Protein AF-A0A7S3DYT9-F1 (afdb_monomer_lite)

Sequence (437 aa):
FRLNSRRDGDETEKSAEYLKARQAAGFNTLKSLNELTSRLQSIERERESHRNREGVTFRIGQVVQHRDERWRGVVGDWSRPFGKDGSSSSKQSTPTKTSLTTKDYSTAFSQAETVDENIYCNVILDVGDSHSMGSPSGWVRAAQADLEPVENNHLIRIRSGHLHEKFIRFDDQSKLFVPTELHSYNYPDDQPNAKAIPDLTDEVQQLCTDIVNDVQAFAGRLERYILDETSCASERRLELLSNLQQRLQDLQKGDVLTKEQQLASDGQAGSISSLTYASQHLRELLGIQLEIVEVNSKRKIALEAKKGSGIKYNVGDVVNHTHFGFRGLVVGWDPKPLFDVRNWDGLQHIDNPMEKPFYHIIPDQNDCVEAFGGPRGVRYVCEDNLEACDEERRSISIEAESGWKRHEGTFVPPSSLTYQYGSDPGDDGVTERCLYR

Structure (mmCIF, N/CA/C/O backbone):
data_AF-A0A7S3DYT9-F1
#
_entry.id   AF-A0A7S3DYT9-F1
#
loop_
_atom_site.group_PDB
_atom_site.id
_atom_site.type_symbol
_atom_site.label_atom_id
_atom_site.label_alt_id
_atom_site.label_comp_id
_atom_site.label_asym_id
_atom_site.label_entity_id
_atom_site.label_seq_id
_atom_site.pdbx_PDB_ins_code
_atom_site.Cartn_x
_atom_site.Cartn_y
_atom_site.Cartn_z
_atom_site.occupancy
_atom_site.B_iso_or_equiv
_atom_site.auth_seq_id
_atom_site.auth_comp_id
_atom_site.auth_asym_id
_atom_site.auth_atom_id
_atom_site.pdbx_PDB_model_num
ATOM 1 N N . PHE A 1 1 ? -30.889 63.982 -14.646 1.00 39.50 1 PHE A N 1
ATOM 2 C CA . PHE A 1 1 ? -29.857 63.045 -14.166 1.00 39.50 1 PHE A CA 1
ATOM 3 C C . PHE A 1 1 ? -30.460 61.650 -14.116 1.00 39.50 1 PHE A C 1
ATOM 5 O O . PHE A 1 1 ? -31.230 61.355 -13.214 1.00 39.50 1 PHE A O 1
ATOM 12 N N . ARG A 1 2 ? -30.248 60.861 -15.179 1.00 35.78 2 ARG A N 1
ATOM 13 C CA . ARG A 1 2 ? -30.795 59.505 -15.342 1.00 35.78 2 ARG A CA 1
ATOM 14 C C . ARG A 1 2 ? -29.785 58.479 -14.828 1.00 35.78 2 ARG A C 1
ATOM 16 O O . ARG A 1 2 ? -28.604 58.573 -15.142 1.00 35.78 2 ARG A O 1
ATOM 23 N N . LEU A 1 3 ? -30.311 57.533 -14.059 1.00 42.28 3 LEU A N 1
ATOM 24 C CA . LEU A 1 3 ? -29.671 56.335 -13.529 1.00 42.28 3 LEU A CA 1
ATOM 25 C C . LEU A 1 3 ? -29.087 55.457 -14.645 1.00 42.28 3 LEU A C 1
ATOM 27 O O . LEU A 1 3 ? -29.816 55.056 -15.550 1.00 42.28 3 LEU A O 1
ATOM 31 N N . ASN A 1 4 ? -27.809 55.096 -14.515 1.00 39.44 4 ASN A N 1
ATOM 32 C CA . ASN A 1 4 ? -27.223 53.928 -15.168 1.00 39.44 4 ASN A CA 1
ATOM 33 C C . ASN A 1 4 ? -27.188 52.779 -14.154 1.00 39.44 4 ASN A C 1
ATOM 35 O O . ASN A 1 4 ? -26.232 52.613 -13.407 1.00 39.44 4 ASN A O 1
ATOM 39 N N . SER A 1 5 ? -28.270 52.005 -14.142 1.00 51.06 5 SER A N 1
ATOM 40 C CA . SER A 1 5 ? -28.313 50.630 -13.652 1.00 51.06 5 SER A CA 1
ATOM 41 C C . SER A 1 5 ? -27.947 49.737 -14.836 1.00 51.06 5 SER A C 1
ATOM 43 O O . SER A 1 5 ? -28.748 49.577 -15.759 1.00 51.06 5 SER A O 1
ATOM 45 N N . ARG A 1 6 ? -26.711 49.230 -14.882 1.00 49.69 6 ARG A N 1
ATOM 46 C CA . ARG A 1 6 ? -26.331 48.125 -15.773 1.00 49.69 6 ARG A CA 1
ATOM 47 C C . ARG A 1 6 ? -24.966 47.552 -15.385 1.00 49.69 6 ARG A C 1
ATOM 49 O O . ARG A 1 6 ? -23.985 48.283 -15.418 1.00 49.69 6 ARG A O 1
ATOM 56 N N . ARG A 1 7 ? -24.963 46.222 -15.205 1.00 49.75 7 ARG A N 1
ATOM 57 C CA . ARG A 1 7 ? -23.832 45.266 -15.180 1.00 49.75 7 ARG A CA 1
ATOM 58 C C . ARG A 1 7 ? -23.205 44.910 -13.822 1.00 49.75 7 ARG A C 1
ATOM 60 O O . ARG A 1 7 ? -22.008 45.047 -13.671 1.00 49.75 7 ARG A O 1
ATOM 67 N N . ASP A 1 8 ? -23.995 44.296 -12.939 1.00 52.66 8 ASP A N 1
ATOM 68 C CA . ASP A 1 8 ? -23.479 43.384 -11.888 1.00 52.66 8 ASP A CA 1
ATOM 69 C C . ASP A 1 8 ? -23.864 41.904 -12.139 1.00 52.66 8 ASP A C 1
ATOM 71 O O . ASP A 1 8 ? -23.569 41.017 -11.345 1.00 52.66 8 ASP A O 1
ATOM 75 N N . GLY A 1 9 ? -24.534 41.603 -13.262 1.00 54.22 9 GLY A N 1
ATOM 76 C CA . GLY A 1 9 ? -25.023 40.250 -13.572 1.00 54.22 9 GLY A CA 1
ATOM 77 C C . GLY A 1 9 ? -24.061 39.349 -14.358 1.00 54.22 9 GLY A C 1
ATOM 78 O O . GLY A 1 9 ? -24.279 38.150 -14.393 1.00 54.22 9 GLY A O 1
ATOM 79 N N . ASP A 1 10 ? -23.013 39.898 -14.985 1.00 54.16 10 ASP A N 1
ATOM 80 C CA . ASP A 1 10 ? -22.143 39.147 -15.921 1.00 54.16 10 ASP A CA 1
ATOM 81 C C . ASP A 1 10 ? -20.860 38.596 -15.254 1.00 54.16 10 ASP A C 1
ATOM 83 O O . ASP A 1 10 ? -20.181 37.733 -15.805 1.00 54.16 10 ASP A O 1
ATOM 87 N N . GLU A 1 11 ? -20.516 39.063 -14.046 1.00 54.84 11 GLU A N 1
ATOM 88 C CA . GLU A 1 11 ? -19.359 38.545 -13.292 1.00 54.84 11 GLU A CA 1
ATOM 89 C C . GLU A 1 11 ? -19.698 37.304 -12.455 1.00 54.84 11 GLU A C 1
ATOM 91 O O . GLU A 1 11 ? -18.860 36.418 -12.276 1.00 54.84 11 GLU A O 1
ATOM 96 N N . THR A 1 12 ? -20.940 37.190 -11.979 1.00 60.16 12 THR A N 1
ATOM 97 C CA . THR A 1 12 ? -21.387 36.044 -11.173 1.00 60.16 12 THR A CA 1
ATOM 98 C C . THR A 1 12 ? -21.524 34.770 -12.007 1.00 60.16 12 THR A C 1
ATOM 100 O O . THR A 1 12 ? -21.166 33.690 -11.536 1.00 60.16 12 THR A O 1
ATOM 103 N N . GLU A 1 13 ? -21.950 34.884 -13.265 1.00 64.00 13 GLU A N 1
ATOM 104 C CA . GLU A 1 13 ? -22.114 33.738 -14.166 1.00 64.00 13 GLU A CA 1
ATOM 105 C C . GLU A 1 13 ? -20.759 33.186 -14.654 1.00 64.00 13 GLU A C 1
ATOM 107 O O . GLU A 1 13 ? -20.524 31.977 -14.590 1.00 64.00 13 GLU A O 1
ATOM 112 N N . LYS A 1 14 ? -19.800 34.065 -14.992 1.00 65.19 14 LYS A N 1
ATOM 113 C CA . LYS A 1 14 ? -18.412 33.670 -15.314 1.00 65.19 14 LYS A CA 1
ATOM 114 C C . LYS A 1 14 ? -17.692 33.031 -14.126 1.00 65.19 14 LYS A C 1
ATOM 116 O O . LYS A 1 14 ? -16.901 32.107 -14.309 1.00 65.19 14 LYS A O 1
ATOM 121 N N . SER A 1 15 ? -17.987 33.484 -12.907 1.00 75.31 15 SER A N 1
ATOM 122 C CA . SER A 1 15 ? -17.464 32.880 -11.677 1.00 75.31 15 SER A CA 1
ATOM 123 C C . SER A 1 15 ? -17.995 31.453 -11.468 1.00 75.31 15 SER A C 1
ATOM 125 O O . SER A 1 15 ? -17.226 30.544 -11.148 1.00 75.31 15 SER A O 1
ATOM 127 N N . ALA A 1 16 ? -19.284 31.215 -11.730 1.00 78.50 16 ALA A N 1
ATOM 128 C CA . ALA A 1 16 ? -19.891 29.890 -11.604 1.00 78.50 16 ALA A CA 1
ATOM 129 C C . ALA A 1 16 ? -19.351 28.890 -12.642 1.00 78.50 16 ALA A C 1
ATOM 131 O O . ALA A 1 16 ? -19.046 27.743 -12.301 1.00 78.50 16 ALA A O 1
ATOM 132 N N . GLU A 1 17 ? -19.185 29.319 -13.895 1.00 76.56 17 GLU A N 1
ATOM 133 C CA . GLU A 1 17 ? -18.620 28.479 -14.956 1.00 76.56 17 GLU A CA 1
ATOM 134 C C . GLU A 1 17 ? -17.144 28.142 -14.687 1.00 76.56 17 GLU A C 1
ATOM 136 O O . GLU A 1 17 ? -16.737 26.983 -14.801 1.00 76.56 17 GLU A O 1
ATOM 141 N N . TYR A 1 18 ? -16.366 29.119 -14.210 1.00 65.81 18 TYR A N 1
ATOM 142 C CA . TYR A 1 18 ? -14.983 28.914 -13.778 1.00 65.81 18 TYR A CA 1
ATOM 143 C C . TYR A 1 18 ? -14.872 27.926 -12.604 1.00 65.81 18 TYR A C 1
ATOM 145 O O . TYR A 1 18 ? -14.042 27.013 -12.634 1.00 65.81 18 TYR A O 1
ATOM 153 N N . LEU A 1 19 ? -15.734 28.049 -11.587 1.00 66.06 19 LEU A N 1
ATOM 154 C CA . LEU A 1 19 ? -15.778 27.111 -10.460 1.00 66.06 19 LEU A CA 1
ATOM 155 C C . LEU A 1 19 ? -16.124 25.690 -10.918 1.00 66.06 19 LEU A C 1
ATOM 157 O O . LEU A 1 19 ? -15.481 24.734 -10.482 1.00 66.06 19 LEU A O 1
ATOM 161 N N . LYS A 1 20 ? -17.081 25.544 -11.840 1.00 80.12 20 LYS A N 1
ATOM 162 C CA . LYS A 1 20 ? -17.468 24.246 -12.408 1.00 80.12 20 LYS A CA 1
ATOM 163 C C . LYS A 1 20 ? -16.335 23.618 -13.222 1.00 80.12 20 LYS A C 1
ATOM 165 O O . LYS A 1 20 ? -16.069 22.427 -13.073 1.00 80.12 20 LYS A O 1
ATOM 170 N N . ALA A 1 21 ? -15.637 24.407 -14.040 1.00 64.75 21 ALA A N 1
ATOM 171 C CA . ALA A 1 21 ? -14.479 23.944 -14.803 1.00 64.75 21 ALA A CA 1
ATOM 172 C C . ALA A 1 21 ? -13.334 23.498 -13.879 1.00 64.75 21 ALA A C 1
ATOM 174 O O . ALA A 1 21 ? -12.748 22.436 -14.087 1.00 64.75 21 ALA A O 1
ATOM 175 N N . ARG A 1 22 ? -13.062 24.256 -12.809 1.00 62.06 22 ARG A N 1
ATOM 176 C CA . ARG A 1 22 ? -12.050 23.904 -11.803 1.00 62.06 22 ARG A CA 1
ATOM 177 C C . ARG A 1 22 ? -12.412 22.630 -11.035 1.00 62.06 22 ARG A C 1
ATOM 179 O O . ARG A 1 22 ? -11.542 21.792 -10.816 1.00 62.06 22 ARG A O 1
ATOM 186 N N . GLN A 1 23 ? -13.680 22.458 -10.659 1.00 70.00 23 GLN A N 1
ATOM 187 C CA . GLN A 1 23 ? -14.166 21.222 -10.035 1.00 70.00 23 GLN A CA 1
ATOM 188 C C . GLN A 1 23 ? -14.022 20.027 -10.981 1.00 70.00 23 GLN A C 1
ATOM 190 O O . GLN A 1 23 ? -13.495 18.994 -10.579 1.00 70.00 23 GLN A O 1
ATOM 195 N N . ALA A 1 24 ? -14.426 20.175 -12.246 1.00 65.75 24 ALA A N 1
ATOM 196 C CA . ALA A 1 24 ? -14.284 19.126 -13.253 1.00 65.75 24 ALA A CA 1
ATOM 197 C C . ALA A 1 24 ? -12.812 18.746 -13.488 1.00 65.75 24 ALA A C 1
ATOM 199 O O . ALA A 1 24 ? -12.489 17.562 -13.557 1.00 65.75 24 ALA A O 1
ATOM 200 N N . ALA A 1 25 ? -11.910 19.732 -13.543 1.00 55.84 25 ALA A N 1
ATOM 201 C CA . ALA A 1 25 ? -10.472 19.492 -13.620 1.00 55.84 25 ALA A CA 1
ATOM 202 C C . ALA A 1 25 ? -9.961 18.732 -12.385 1.00 55.84 25 ALA A C 1
ATOM 204 O O . ALA A 1 25 ? -9.259 17.740 -12.541 1.00 55.84 25 ALA A O 1
ATOM 205 N N . GLY A 1 26 ? -10.378 19.125 -11.176 1.00 57.84 26 GLY A N 1
ATOM 206 C CA . GLY A 1 26 ? -10.040 18.416 -9.938 1.00 57.84 26 GLY A CA 1
ATOM 207 C C . GLY A 1 26 ? -10.503 16.955 -9.940 1.00 57.84 26 GLY A C 1
ATOM 208 O O . GLY A 1 26 ? -9.715 16.064 -9.635 1.00 57.84 26 GLY A O 1
ATOM 209 N N . PHE A 1 27 ? -11.743 16.687 -10.361 1.00 62.09 27 PHE A N 1
ATOM 210 C CA . PHE A 1 27 ? -12.263 15.321 -10.493 1.00 62.09 27 PHE A CA 1
ATOM 211 C C . PHE A 1 27 ? -11.502 14.498 -11.533 1.00 62.09 27 PHE A C 1
ATOM 213 O O . PHE A 1 27 ? -11.196 13.336 -11.275 1.00 62.09 27 PHE A O 1
ATOM 220 N N . ASN A 1 28 ? -11.170 15.085 -12.683 1.00 55.94 28 ASN A N 1
ATOM 221 C CA . ASN A 1 28 ? -10.384 14.401 -13.707 1.00 55.94 28 ASN A CA 1
ATOM 222 C C . ASN A 1 28 ? -8.969 14.091 -13.210 1.00 55.94 28 ASN A C 1
ATOM 224 O O . ASN A 1 28 ? -8.497 12.978 -13.412 1.00 55.94 28 ASN A O 1
ATOM 228 N N . THR A 1 29 ? -8.322 15.017 -12.499 1.00 60.91 29 THR A N 1
ATOM 229 C CA . THR A 1 29 ? -7.011 14.777 -11.883 1.00 60.91 29 THR A CA 1
ATOM 230 C C . THR A 1 29 ? -7.083 13.666 -10.839 1.00 60.91 29 THR A C 1
ATOM 232 O O . THR A 1 29 ? -6.266 12.754 -10.878 1.00 60.91 29 THR A O 1
ATOM 235 N N . LEU A 1 30 ? -8.081 13.678 -9.950 1.00 56.44 30 LEU A N 1
ATOM 236 C CA . LEU A 1 30 ? -8.275 12.614 -8.956 1.00 56.44 30 LEU A CA 1
ATOM 237 C C . LEU A 1 30 ? -8.558 11.257 -9.608 1.00 56.44 30 LEU A C 1
ATOM 239 O O . LEU A 1 30 ? -8.032 10.240 -9.163 1.00 56.44 30 LEU A O 1
ATOM 243 N N . LYS A 1 31 ? -9.349 11.231 -10.684 1.00 65.25 31 LYS A N 1
ATOM 244 C CA . LYS A 1 31 ? -9.593 10.015 -11.463 1.00 65.25 31 LYS A CA 1
ATOM 245 C C . LYS A 1 31 ? -8.292 9.484 -12.069 1.00 65.25 31 LYS A C 1
ATOM 247 O O . LYS A 1 31 ? -7.988 8.310 -11.881 1.00 65.25 31 LYS A O 1
ATOM 252 N N . SER A 1 32 ? -7.500 10.350 -12.701 1.00 64.06 32 SER A N 1
ATOM 253 C CA . SER A 1 32 ? -6.185 9.994 -13.243 1.00 64.06 32 SER A CA 1
ATOM 254 C C . SER A 1 32 ? -5.223 9.506 -12.157 1.00 64.06 32 SER A C 1
ATOM 256 O O . SER A 1 32 ? -4.488 8.553 -12.388 1.00 64.06 32 SER A O 1
ATOM 258 N N . LEU A 1 33 ? -5.246 10.105 -10.962 1.00 61.91 33 LEU A N 1
ATOM 259 C CA . LEU A 1 33 ? -4.435 9.667 -9.821 1.00 61.91 33 LEU A CA 1
ATOM 260 C C . LEU A 1 33 ? -4.875 8.302 -9.285 1.00 61.91 33 LEU A C 1
ATOM 262 O O . LEU A 1 33 ? -4.023 7.473 -8.975 1.00 61.91 33 LEU A O 1
ATOM 266 N N . ASN A 1 34 ? -6.179 8.030 -9.214 1.00 63.31 34 ASN A N 1
ATOM 267 C CA . ASN A 1 34 ? -6.694 6.724 -8.794 1.00 63.31 34 ASN A CA 1
ATOM 268 C C . ASN A 1 34 ? -6.364 5.626 -9.816 1.00 63.31 34 ASN A C 1
ATOM 270 O O . ASN A 1 34 ? -5.945 4.528 -9.437 1.00 63.31 34 ASN A O 1
ATOM 274 N N . GLU A 1 35 ? -6.514 5.920 -11.109 1.00 70.12 35 GLU A N 1
ATOM 275 C CA . GLU A 1 35 ? -6.118 5.018 -12.196 1.00 70.12 35 GLU A CA 1
ATOM 276 C C . GLU A 1 35 ? -4.605 4.764 -12.176 1.00 70.12 35 GLU A C 1
ATOM 278 O O . GLU A 1 35 ? -4.170 3.613 -12.269 1.00 70.12 35 GLU A O 1
ATOM 283 N N . LEU A 1 36 ? -3.803 5.814 -11.967 1.00 66.62 36 LEU A N 1
ATOM 284 C CA . LEU A 1 36 ? -2.356 5.707 -11.804 1.00 66.62 36 LEU A CA 1
ATOM 285 C C . LEU A 1 36 ? -1.998 4.859 -10.581 1.00 66.62 36 LEU A C 1
ATOM 287 O O . LEU A 1 36 ? -1.179 3.957 -10.701 1.00 66.62 36 LEU A O 1
ATOM 291 N N . THR A 1 37 ? -2.642 5.088 -9.437 1.00 69.69 37 THR A N 1
ATOM 292 C CA . THR A 1 37 ? -2.409 4.329 -8.198 1.00 69.69 37 THR A CA 1
ATOM 293 C C . THR A 1 37 ? -2.709 2.846 -8.390 1.00 69.69 37 THR A C 1
ATOM 295 O O . THR A 1 37 ? -1.872 1.998 -8.087 1.00 69.69 37 THR A O 1
ATOM 298 N N . SER A 1 38 ? -3.869 2.521 -8.966 1.00 70.50 38 SER A N 1
ATOM 299 C CA . SER A 1 38 ? -4.267 1.137 -9.255 1.00 70.50 38 SER A CA 1
ATOM 300 C C . SER A 1 38 ? -3.264 0.458 -10.189 1.00 70.50 38 SER A C 1
ATOM 302 O O . SER A 1 38 ? -2.898 -0.705 -10.000 1.00 70.50 38 SER A O 1
ATOM 304 N N . ARG A 1 39 ? -2.780 1.202 -11.191 1.00 73.31 39 ARG A N 1
ATOM 305 C CA . ARG A 1 39 ? -1.771 0.724 -12.134 1.00 73.31 39 ARG A CA 1
ATOM 306 C C . ARG A 1 39 ? -0.409 0.528 -11.466 1.00 73.31 39 ARG A C 1
ATOM 308 O O . ARG A 1 39 ? 0.209 -0.505 -11.697 1.00 73.31 39 ARG A O 1
ATOM 315 N N . LEU A 1 40 ? 0.027 1.449 -10.608 1.00 72.69 40 LEU A N 1
ATOM 316 C CA . LEU A 1 40 ? 1.270 1.335 -9.838 1.00 72.69 40 LEU A CA 1
ATOM 317 C C . LEU A 1 40 ? 1.244 0.118 -8.908 1.00 72.69 40 LEU A C 1
ATOM 319 O O . LEU A 1 40 ? 2.191 -0.658 -8.912 1.00 72.69 40 LEU A O 1
ATOM 323 N N . GLN A 1 41 ? 0.138 -0.116 -8.199 1.00 75.50 41 GLN A N 1
ATOM 324 C CA . GLN A 1 41 ? -0.032 -1.305 -7.355 1.00 75.50 41 GLN A CA 1
ATOM 325 C C . GLN A 1 41 ? -0.044 -2.611 -8.161 1.00 75.50 41 GLN A C 1
ATOM 327 O O . GLN A 1 41 ? 0.370 -3.656 -7.661 1.00 75.50 41 GLN A O 1
ATOM 332 N N . SER A 1 42 ? -0.567 -2.600 -9.392 1.00 77.81 42 SER A N 1
ATOM 333 C CA . SER A 1 42 ? -0.486 -3.762 -10.289 1.00 77.81 42 SER A CA 1
ATOM 334 C C . SER A 1 42 ? 0.960 -4.034 -10.695 1.00 77.81 42 SER A C 1
ATOM 336 O O . SER A 1 42 ? 1.438 -5.154 -10.554 1.00 77.81 42 SER A O 1
ATOM 338 N N . ILE A 1 43 ? 1.665 -2.986 -11.123 1.00 77.44 43 ILE A N 1
ATOM 339 C CA . ILE A 1 43 ? 3.068 -3.032 -11.545 1.00 77.44 43 ILE A CA 1
ATOM 340 C C . ILE A 1 43 ? 3.972 -3.503 -10.395 1.00 77.44 43 ILE A C 1
ATOM 342 O O . ILE A 1 43 ? 4.866 -4.317 -10.605 1.00 77.44 43 ILE A O 1
ATOM 346 N N . GLU A 1 44 ? 3.739 -3.035 -9.170 1.00 77.06 44 GLU A N 1
ATOM 347 C CA . GLU A 1 44 ? 4.510 -3.440 -7.991 1.00 77.06 44 GLU A CA 1
ATOM 348 C C . GLU A 1 44 ? 4.293 -4.917 -7.637 1.00 77.06 44 GLU A C 1
ATOM 350 O O . GLU A 1 44 ? 5.257 -5.637 -7.378 1.00 77.06 44 GLU A O 1
ATOM 355 N N . ARG A 1 45 ? 3.046 -5.403 -7.708 1.00 81.31 45 ARG A N 1
ATOM 356 C CA . ARG A 1 45 ? 2.735 -6.828 -7.510 1.00 81.31 45 ARG A CA 1
ATOM 357 C C . ARG A 1 45 ? 3.371 -7.712 -8.578 1.00 81.31 45 ARG A C 1
ATOM 359 O O . ARG A 1 45 ? 3.914 -8.762 -8.244 1.00 81.31 45 ARG A O 1
ATOM 366 N N . GLU A 1 46 ? 3.318 -7.289 -9.840 1.00 83.94 46 GLU A N 1
ATOM 367 C CA . GLU A 1 46 ? 4.004 -7.970 -10.943 1.00 83.94 46 GLU A CA 1
ATOM 368 C C . GLU A 1 46 ? 5.509 -8.021 -10.683 1.00 83.94 46 GLU A C 1
ATOM 370 O O . GLU A 1 46 ? 6.096 -9.101 -10.686 1.00 83.94 46 GLU A O 1
ATOM 375 N N . ARG A 1 47 ? 6.124 -6.879 -10.358 1.00 86.25 47 ARG A N 1
ATOM 376 C CA . ARG A 1 47 ? 7.550 -6.796 -10.033 1.00 86.25 47 ARG A CA 1
ATOM 377 C C . ARG A 1 47 ? 7.939 -7.751 -8.911 1.00 86.25 47 ARG A C 1
ATOM 379 O O . ARG A 1 47 ? 8.937 -8.452 -9.043 1.00 86.25 47 ARG A O 1
ATOM 386 N N . GLU A 1 48 ? 7.178 -7.785 -7.821 1.00 83.25 48 GLU A N 1
ATOM 387 C CA . GLU A 1 48 ? 7.476 -8.674 -6.695 1.00 83.25 48 GLU A CA 1
ATOM 388 C C . GLU A 1 48 ? 7.384 -10.147 -7.106 1.00 83.25 48 GLU A C 1
ATOM 390 O O . GLU A 1 48 ? 8.256 -10.946 -6.768 1.00 83.25 48 GLU A O 1
ATOM 395 N N . SER A 1 49 ? 6.393 -10.495 -7.934 1.00 84.75 49 SER A N 1
ATOM 396 C CA . SER A 1 49 ? 6.276 -11.847 -8.489 1.00 84.75 49 SER A CA 1
ATOM 397 C C . SER A 1 49 ? 7.444 -12.228 -9.409 1.00 84.75 49 SER A C 1
ATOM 399 O O . SER A 1 49 ? 7.799 -13.405 -9.493 1.00 84.75 49 SER A O 1
ATOM 401 N N . HIS A 1 50 ? 8.085 -11.242 -10.044 1.00 90.50 50 HIS A N 1
ATOM 402 C CA . HIS A 1 50 ? 9.220 -11.448 -10.942 1.00 90.50 50 HIS A CA 1
ATOM 403 C C . HIS A 1 50 ? 10.593 -11.404 -10.258 1.00 90.50 50 HIS A C 1
ATOM 405 O O . HIS A 1 50 ? 11.580 -11.798 -10.877 1.00 90.50 50 HIS A O 1
ATOM 411 N N . ARG A 1 51 ? 10.691 -10.979 -8.989 1.00 87.81 51 ARG A N 1
ATOM 412 C CA . ARG A 1 51 ? 11.957 -11.065 -8.228 1.00 87.81 51 ARG A CA 1
ATOM 413 C C . ARG A 1 51 ? 12.410 -12.510 -8.039 1.00 87.81 51 ARG A C 1
ATOM 415 O O . ARG A 1 51 ? 13.600 -12.810 -8.020 1.00 87.81 51 ARG A O 1
ATOM 422 N N . ASN A 1 52 ? 11.462 -13.436 -7.887 1.00 87.06 52 ASN A N 1
ATOM 423 C CA . ASN A 1 52 ? 11.804 -14.844 -7.766 1.00 87.06 52 ASN A CA 1
ATOM 424 C C . ASN A 1 52 ? 12.076 -15.463 -9.147 1.00 87.06 52 ASN A C 1
ATOM 426 O O . ASN A 1 52 ? 11.176 -16.016 -9.787 1.00 87.06 52 ASN A O 1
ATOM 430 N N . ARG A 1 53 ? 13.343 -15.426 -9.566 1.00 90.94 53 ARG A N 1
ATOM 431 C CA . ARG A 1 53 ? 13.843 -16.082 -10.785 1.00 90.94 53 ARG A CA 1
ATOM 432 C C . ARG A 1 53 ? 14.120 -17.582 -10.647 1.00 90.94 53 ARG A C 1
ATOM 434 O O . ARG A 1 53 ? 14.639 -18.176 -11.586 1.00 90.94 53 ARG A O 1
ATOM 441 N N . GLU A 1 54 ? 13.812 -18.224 -9.524 1.00 90.44 54 GLU A N 1
ATOM 442 C CA . GLU A 1 54 ? 14.137 -19.643 -9.318 1.00 90.44 54 GLU A CA 1
ATOM 443 C C . GLU A 1 54 ? 13.510 -20.536 -10.408 1.00 90.44 54 GLU A C 1
ATOM 445 O O . GLU A 1 54 ? 12.295 -20.541 -10.604 1.00 90.44 54 GLU A O 1
ATOM 450 N N . GLY A 1 55 ? 14.338 -21.253 -11.167 1.00 90.88 55 GLY A N 1
ATOM 451 C CA . GLY A 1 55 ? 13.904 -22.067 -12.312 1.00 90.88 55 GLY A CA 1
ATOM 452 C C . GLY A 1 55 ? 13.717 -21.299 -13.632 1.00 90.88 55 GLY A C 1
ATOM 453 O O . GLY A 1 55 ? 13.538 -21.922 -14.675 1.00 90.88 55 GLY A O 1
ATOM 454 N N . VAL A 1 56 ? 13.790 -19.961 -13.651 1.00 94.25 56 VAL A N 1
ATOM 455 C CA . VAL A 1 56 ? 13.691 -19.163 -14.890 1.00 94.25 56 VAL A CA 1
ATOM 456 C C . VAL A 1 56 ? 15.039 -19.156 -15.617 1.00 94.25 56 VAL A C 1
ATOM 458 O O . VAL A 1 56 ? 15.997 -18.498 -15.205 1.00 94.25 56 VAL A O 1
ATOM 461 N N . THR A 1 57 ? 15.102 -19.879 -16.733 1.00 95.50 57 THR A N 1
ATOM 462 C CA . THR A 1 57 ? 16.323 -20.105 -17.522 1.00 95.50 57 THR A CA 1
ATOM 463 C C . THR A 1 57 ? 16.629 -18.939 -18.457 1.00 95.50 57 THR A C 1
ATOM 465 O O . THR A 1 57 ? 17.779 -18.510 -18.552 1.00 95.50 57 THR A O 1
ATOM 468 N N . PHE A 1 58 ? 15.617 -18.409 -19.149 1.00 95.94 58 PHE A N 1
ATOM 469 C CA . PHE A 1 58 ? 15.819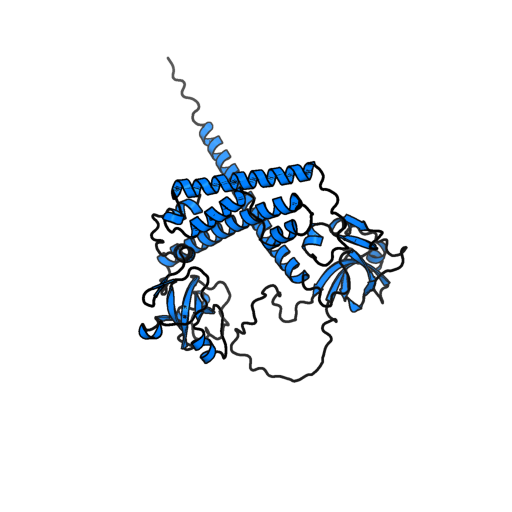 -17.343 -20.133 1.00 95.94 58 PHE A CA 1
ATOM 470 C C . PHE A 1 58 ? 15.742 -15.957 -19.505 1.00 95.94 58 PHE A C 1
ATOM 472 O O . PHE A 1 58 ? 15.049 -15.738 -18.507 1.00 95.94 58 PHE A O 1
ATOM 479 N N . ARG A 1 59 ? 16.466 -15.009 -20.099 1.00 95.50 59 ARG A N 1
ATOM 480 C CA . ARG A 1 59 ? 16.404 -13.600 -19.708 1.00 95.50 59 ARG A CA 1
ATOM 481 C C . ARG A 1 59 ? 15.420 -12.822 -20.564 1.00 95.50 59 ARG A C 1
ATOM 483 O O . ARG A 1 59 ? 15.243 -13.129 -21.744 1.00 95.50 59 ARG A O 1
ATOM 490 N N . ILE A 1 60 ? 14.846 -11.764 -20.001 1.00 96.25 60 ILE A N 1
ATOM 491 C CA . ILE A 1 60 ? 14.098 -10.784 -20.795 1.00 96.25 60 ILE A CA 1
ATOM 492 C C . ILE A 1 60 ? 15.024 -10.172 -21.852 1.00 96.25 60 ILE A C 1
ATOM 494 O O . ILE A 1 60 ? 16.158 -9.786 -21.567 1.00 96.25 60 ILE A O 1
ATOM 498 N N . GLY A 1 61 ? 14.547 -10.119 -23.094 1.00 96.06 61 GLY A N 1
ATOM 499 C CA . GLY A 1 61 ? 15.327 -9.657 -24.240 1.00 96.06 61 GLY A CA 1
ATOM 500 C C . GLY A 1 61 ? 16.206 -10.725 -24.892 1.00 96.06 61 GLY A C 1
ATOM 501 O O . GLY A 1 61 ? 16.877 -10.431 -25.884 1.00 96.06 61 GLY A O 1
ATOM 502 N N . GLN A 1 62 ? 16.207 -11.962 -24.389 1.00 97.19 62 GLN A N 1
ATOM 503 C CA . GLN A 1 62 ? 16.953 -13.058 -25.000 1.00 97.19 62 GLN A CA 1
ATOM 504 C C . GLN A 1 62 ? 16.284 -13.562 -26.273 1.00 97.19 62 GLN A C 1
ATOM 506 O O . GLN A 1 62 ? 15.073 -13.779 -26.307 1.00 97.19 62 GLN A O 1
ATOM 511 N N . VAL A 1 63 ? 17.089 -13.769 -27.319 1.00 97.75 63 VAL A N 1
ATOM 512 C CA . VAL A 1 63 ? 16.611 -14.381 -28.560 1.00 97.75 63 VAL A CA 1
ATOM 513 C C . VAL A 1 63 ? 16.556 -15.894 -28.393 1.00 97.75 63 VAL A C 1
ATOM 515 O O . VAL A 1 63 ? 17.558 -16.536 -28.066 1.00 97.75 63 VAL A O 1
ATOM 518 N N . VAL A 1 64 ? 15.375 -16.450 -28.628 1.00 98.25 64 VAL A N 1
ATOM 519 C CA . VAL A 1 64 ? 15.066 -17.871 -28.480 1.00 98.25 64 VAL A CA 1
ATOM 520 C C . VAL A 1 64 ? 14.467 -18.427 -29.766 1.00 98.25 64 VAL A C 1
ATOM 522 O O . VAL A 1 64 ? 13.928 -17.692 -30.600 1.00 98.25 64 VAL A O 1
ATOM 525 N N . GLN A 1 65 ? 14.581 -19.738 -29.922 1.00 98.00 65 GLN A N 1
ATOM 526 C CA . GLN A 1 65 ? 13.953 -20.520 -30.973 1.00 98.00 65 GLN A CA 1
ATOM 527 C C . GLN A 1 65 ? 13.179 -21.668 -30.335 1.00 98.00 65 GLN A C 1
ATOM 529 O O . GLN A 1 65 ? 13.624 -22.247 -29.346 1.00 98.00 65 GLN A O 1
ATOM 534 N N . HIS A 1 66 ? 12.020 -21.997 -30.892 1.00 98.25 66 HIS A N 1
ATOM 535 C CA . HIS A 1 66 ? 11.292 -23.189 -30.477 1.00 98.25 66 HIS A CA 1
ATOM 536 C C . HIS A 1 66 ? 11.954 -24.444 -31.051 1.00 98.25 66 HIS A C 1
ATOM 538 O O . HIS A 1 66 ? 12.254 -24.497 -32.247 1.00 98.25 66 HIS A O 1
ATOM 544 N N . ARG A 1 67 ? 12.151 -25.469 -30.218 1.00 97.56 67 ARG A N 1
ATOM 545 C CA . ARG A 1 67 ? 12.885 -26.696 -30.575 1.00 97.56 67 ARG A CA 1
ATOM 546 C C . ARG A 1 67 ? 12.247 -27.435 -31.749 1.00 97.56 67 ARG A C 1
ATOM 548 O O . ARG A 1 67 ? 12.931 -27.734 -32.727 1.00 97.56 67 ARG A O 1
ATOM 555 N N . ASP A 1 68 ? 10.934 -27.653 -31.677 1.00 97.12 68 ASP A N 1
ATOM 556 C CA . ASP A 1 68 ? 10.208 -28.423 -32.695 1.00 97.12 68 ASP A CA 1
ATOM 557 C C . ASP A 1 68 ? 9.694 -27.560 -33.854 1.00 97.12 68 ASP A C 1
ATOM 559 O O . ASP A 1 68 ? 9.941 -27.861 -35.020 1.00 97.12 68 ASP A O 1
ATOM 563 N N . GLU A 1 69 ? 9.018 -26.451 -33.548 1.00 96.69 69 GLU A N 1
ATOM 564 C CA . GLU A 1 69 ? 8.390 -25.587 -34.554 1.00 96.69 69 GLU A CA 1
ATOM 565 C C . GLU A 1 69 ? 9.364 -24.633 -35.261 1.00 96.69 69 GLU A C 1
ATOM 567 O O . GLU A 1 69 ? 9.020 -24.035 -36.279 1.00 96.69 69 GLU A O 1
ATOM 572 N N . ARG A 1 70 ? 10.592 -24.491 -34.746 1.00 96.75 70 ARG A N 1
ATOM 573 C CA . ARG A 1 70 ? 11.696 -23.717 -35.340 1.00 96.75 70 ARG A CA 1
ATOM 574 C C . ARG A 1 70 ? 11.448 -22.222 -35.567 1.00 96.75 70 ARG A C 1
ATOM 576 O O . ARG A 1 70 ? 12.338 -21.571 -36.119 1.00 96.75 70 ARG A O 1
ATOM 583 N N . TRP A 1 71 ? 10.338 -21.645 -35.112 1.00 97.75 71 TRP A N 1
ATOM 584 C CA . TRP A 1 71 ? 10.150 -20.191 -35.110 1.00 97.75 71 TRP A CA 1
ATOM 585 C C . TRP A 1 71 ? 11.111 -19.508 -34.140 1.00 97.75 71 TRP A C 1
ATOM 587 O O . TRP A 1 71 ? 11.567 -20.113 -33.167 1.00 97.75 71 TRP A O 1
ATOM 597 N N . ARG A 1 72 ? 11.415 -18.233 -34.393 1.00 97.94 72 ARG A N 1
ATOM 598 C CA . ARG A 1 72 ? 12.320 -17.432 -33.565 1.00 97.94 72 ARG A CA 1
ATOM 599 C C . ARG A 1 72 ? 11.610 -16.212 -33.003 1.00 97.94 72 ARG A C 1
ATOM 601 O O . ARG A 1 72 ? 10.695 -15.658 -33.615 1.00 97.94 72 ARG A O 1
ATOM 608 N N . GLY A 1 73 ? 12.094 -15.749 -31.861 1.00 98.06 73 GLY A N 1
ATOM 609 C CA . GLY A 1 73 ? 11.603 -14.526 -31.256 1.00 98.06 73 GLY A CA 1
ATOM 610 C C . GLY A 1 73 ? 12.424 -14.073 -30.060 1.00 98.06 73 GLY A C 1
ATOM 611 O O . GLY A 1 73 ? 13.488 -14.615 -29.775 1.00 98.06 73 GLY A O 1
ATOM 612 N N . VAL A 1 74 ? 11.931 -13.047 -29.377 1.00 98.00 74 VAL A N 1
ATOM 613 C CA . VAL A 1 74 ? 12.564 -12.442 -28.201 1.00 98.00 74 VAL A CA 1
ATOM 614 C C . VAL A 1 74 ? 11.689 -12.669 -26.981 1.00 98.00 74 VAL A C 1
ATOM 616 O O . VAL A 1 74 ? 10.498 -12.368 -27.028 1.00 98.00 74 VAL A O 1
ATOM 619 N N . VAL A 1 75 ? 12.261 -13.171 -25.888 1.00 97.81 75 VAL A N 1
ATOM 620 C CA . VAL A 1 75 ? 11.542 -13.330 -24.615 1.00 97.81 75 VAL A CA 1
ATOM 621 C C . VAL A 1 75 ? 11.110 -11.951 -24.113 1.00 97.81 75 VAL A C 1
ATOM 623 O O . VAL A 1 75 ? 11.951 -11.133 -23.737 1.00 97.81 75 VAL A O 1
ATOM 626 N N . GLY A 1 76 ? 9.804 -11.687 -24.158 1.00 96.44 76 GLY A N 1
ATOM 627 C CA . GLY A 1 76 ? 9.189 -10.415 -23.781 1.00 96.44 76 GLY A CA 1
ATOM 628 C C . GLY A 1 76 ? 8.607 -10.411 -22.372 1.00 96.44 76 GLY A C 1
ATOM 629 O O . GLY A 1 76 ? 8.401 -9.348 -21.815 1.00 96.44 76 GLY A O 1
ATOM 630 N N . ASP A 1 77 ? 8.330 -11.568 -21.787 1.00 96.25 77 ASP A N 1
ATOM 631 C CA . ASP A 1 77 ? 8.016 -11.737 -20.370 1.00 96.25 77 ASP A CA 1
ATOM 632 C C . ASP A 1 77 ? 8.108 -13.228 -20.000 1.00 96.25 77 ASP A C 1
ATOM 634 O O . ASP A 1 77 ? 8.293 -14.097 -20.864 1.00 96.25 77 ASP A O 1
ATOM 638 N N . TRP A 1 78 ? 7.973 -13.528 -18.712 1.00 95.31 78 TRP A N 1
ATOM 639 C CA . TRP A 1 78 ? 7.764 -14.887 -18.237 1.00 95.31 78 TRP A CA 1
ATOM 640 C C . TRP A 1 78 ? 6.723 -14.901 -17.121 1.00 95.31 78 TRP A C 1
ATOM 642 O O . TRP A 1 78 ? 6.576 -13.952 -16.358 1.00 95.31 78 TRP A O 1
ATOM 652 N N . SER A 1 79 ? 5.975 -15.996 -17.034 1.00 93.50 79 SER A N 1
ATOM 653 C CA . SER A 1 79 ? 4.950 -16.208 -16.019 1.00 93.50 79 SER A CA 1
ATOM 654 C C . SER A 1 79 ? 5.010 -17.641 -15.517 1.00 93.50 79 SER A C 1
ATOM 656 O O . SER A 1 79 ? 5.230 -18.587 -16.278 1.00 93.50 79 SER A O 1
ATOM 658 N N . ARG A 1 80 ? 4.773 -17.810 -14.219 1.00 90.12 80 ARG A N 1
ATOM 659 C CA . ARG A 1 80 ? 4.473 -19.125 -13.654 1.00 90.12 80 ARG A CA 1
ATOM 660 C C . ARG A 1 80 ? 2.994 -19.410 -13.909 1.00 90.12 80 ARG A C 1
ATOM 662 O O . ARG A 1 80 ? 2.191 -18.471 -13.903 1.00 90.12 80 ARG A O 1
ATOM 669 N N . PRO A 1 81 ? 2.598 -20.665 -14.159 1.00 83.19 81 PRO A N 1
ATOM 670 C CA . PRO A 1 81 ? 1.191 -20.972 -14.237 1.00 83.19 81 PRO A CA 1
ATOM 671 C C . PRO A 1 81 ? 0.637 -20.703 -12.846 1.00 83.19 81 PRO A C 1
ATOM 673 O O . PRO A 1 81 ? 1.225 -21.093 -11.834 1.00 83.19 81 PRO A O 1
ATOM 676 N N . PHE A 1 82 ? -0.486 -19.999 -12.789 1.00 68.06 82 PHE A N 1
ATOM 677 C CA . PHE A 1 82 ? -1.238 -19.931 -11.553 1.00 68.06 82 PHE A CA 1
ATOM 678 C C . PHE A 1 82 ? -1.496 -21.380 -11.139 1.00 68.06 82 PHE A C 1
ATOM 680 O O . PHE A 1 82 ? -2.063 -22.146 -11.925 1.00 68.06 82 PHE A O 1
ATOM 687 N N . GLY A 1 83 ? -1.006 -21.779 -9.959 1.00 66.19 83 GLY A N 1
ATOM 688 C CA . GLY A 1 83 ? -1.378 -23.066 -9.386 1.00 66.19 83 GLY A CA 1
ATOM 689 C C . GLY A 1 83 ? -2.897 -23.201 -9.481 1.00 66.19 83 GLY A C 1
ATOM 690 O O . GLY A 1 83 ? -3.610 -22.200 -9.405 1.00 66.19 83 GLY A O 1
ATOM 691 N N . LYS A 1 84 ? -3.410 -24.415 -9.714 1.00 53.00 84 LYS A N 1
ATOM 692 C CA . LYS A 1 84 ? -4.860 -24.663 -9.859 1.00 53.00 84 LYS A CA 1
ATOM 693 C C . LYS A 1 84 ? -5.701 -24.106 -8.700 1.00 53.00 84 LYS A C 1
ATOM 695 O O . LYS A 1 84 ? -6.906 -23.928 -8.859 1.00 53.00 84 LYS A O 1
ATOM 700 N N . ASP A 1 85 ? -5.065 -23.756 -7.592 1.00 49.62 85 ASP A N 1
ATOM 701 C CA . ASP A 1 85 ? -5.605 -22.877 -6.571 1.00 49.62 85 ASP A CA 1
ATOM 702 C C . ASP A 1 85 ? -5.541 -21.429 -7.082 1.00 49.62 85 ASP A C 1
ATOM 704 O O . ASP A 1 85 ? -4.550 -20.731 -6.884 1.00 49.62 85 ASP A O 1
ATOM 708 N N . GLY A 1 86 ? -6.588 -20.982 -7.784 1.00 44.44 86 GLY A N 1
ATOM 709 C CA . GLY A 1 86 ? -6.713 -19.667 -8.435 1.00 44.44 86 GLY A CA 1
ATOM 710 C C . GLY A 1 86 ? -6.633 -18.425 -7.527 1.00 44.44 86 GLY A C 1
ATOM 711 O O . GLY A 1 86 ? -7.255 -17.407 -7.826 1.00 44.44 86 GLY A O 1
ATOM 712 N N . SER A 1 87 ? -5.879 -18.466 -6.431 1.00 46.62 87 SER A N 1
ATOM 713 C CA . SER A 1 87 ? -5.442 -17.302 -5.674 1.00 46.62 87 SER A CA 1
ATOM 714 C C . SER A 1 87 ? -4.081 -16.837 -6.191 1.00 46.62 87 SER A C 1
ATOM 716 O O . SER A 1 87 ? -3.051 -17.459 -5.937 1.00 46.62 87 SER A O 1
ATOM 718 N N . SER A 1 88 ? -4.074 -15.716 -6.906 1.00 42.47 88 SER A N 1
ATOM 719 C CA . SER A 1 88 ? -2.872 -14.958 -7.252 1.00 42.47 88 SER A CA 1
ATOM 720 C C . SER A 1 88 ? -1.929 -14.825 -6.048 1.00 42.47 88 SER A C 1
ATOM 722 O O . SER A 1 88 ? -2.278 -14.208 -5.036 1.00 42.47 88 SER A O 1
ATOM 724 N N . SER A 1 89 ? -0.724 -15.375 -6.167 1.00 42.94 89 SER A N 1
ATOM 725 C CA . SER A 1 89 ? 0.360 -15.284 -5.191 1.00 42.94 89 SER A CA 1
ATOM 726 C C . SER A 1 89 ? 0.985 -13.882 -5.174 1.00 42.94 89 SER A C 1
ATOM 728 O O . SER A 1 89 ? 2.108 -13.681 -5.623 1.00 42.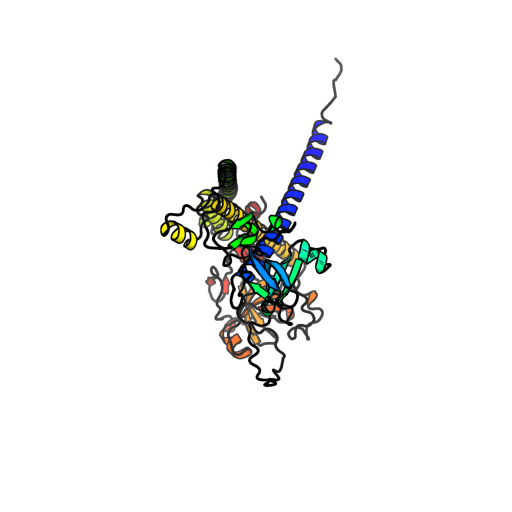94 89 SER A O 1
ATOM 730 N N . SER A 1 90 ? 0.251 -12.903 -4.643 1.00 42.00 90 SER A N 1
ATOM 731 C CA . SER A 1 90 ? 0.810 -11.628 -4.163 1.00 42.00 90 SER A CA 1
ATOM 732 C C . SER A 1 90 ? 0.394 -11.323 -2.720 1.00 42.00 90 SER A C 1
ATOM 734 O O . SER A 1 90 ? 0.370 -10.170 -2.298 1.00 42.00 90 SER A O 1
ATOM 736 N N . LYS A 1 91 ? 0.055 -12.350 -1.938 1.00 40.84 91 LYS A N 1
ATOM 737 C CA . LYS A 1 91 ? 0.078 -12.260 -0.479 1.00 40.84 91 LYS A CA 1
ATOM 738 C C . LYS A 1 91 ? 1.146 -13.212 0.021 1.00 40.84 91 LYS A C 1
ATOM 740 O O . LYS A 1 91 ? 0.878 -14.382 0.270 1.00 40.84 91 LYS A O 1
ATOM 745 N N . GLN A 1 92 ? 2.350 -12.685 0.211 1.00 35.09 92 GLN A N 1
ATOM 746 C CA . GLN A 1 92 ? 3.291 -13.239 1.176 1.00 35.09 92 GLN A CA 1
ATOM 747 C C . GLN A 1 92 ? 2.749 -12.933 2.584 1.00 35.09 92 GLN A C 1
ATOM 749 O O . GLN A 1 92 ? 3.326 -12.185 3.360 1.00 35.09 92 GLN A O 1
ATOM 754 N N . SER A 1 93 ? 1.573 -13.476 2.898 1.00 32.53 93 SER A N 1
ATOM 755 C CA . SER A 1 93 ? 1.221 -13.778 4.273 1.00 32.53 93 SER A CA 1
ATOM 756 C C . SER A 1 93 ? 1.892 -15.106 4.581 1.00 32.53 93 SER A C 1
ATOM 758 O O . SER A 1 93 ? 1.707 -16.082 3.849 1.00 32.53 93 SER A O 1
ATOM 760 N N . THR A 1 94 ? 2.653 -15.147 5.668 1.00 32.72 94 THR A N 1
ATOM 761 C CA . THR A 1 94 ? 2.972 -16.383 6.389 1.00 32.72 94 THR A CA 1
ATOM 762 C C . THR A 1 94 ? 1.765 -17.334 6.385 1.00 32.72 94 THR A C 1
ATOM 764 O O . THR A 1 94 ? 0.621 -16.863 6.418 1.00 32.72 94 THR A O 1
ATOM 767 N N . PRO A 1 95 ? 1.973 -18.664 6.304 1.00 29.64 95 PRO A N 1
ATOM 768 C CA . PRO A 1 95 ? 0.900 -19.624 6.079 1.00 29.64 95 PRO A CA 1
ATOM 769 C C . PRO A 1 95 ? -0.051 -19.612 7.274 1.00 29.64 95 PRO A C 1
ATOM 771 O O . PRO A 1 95 ? 0.106 -20.345 8.248 1.00 29.64 95 PRO A O 1
ATOM 774 N N . THR A 1 96 ? -1.070 -18.765 7.197 1.00 37.47 96 THR A N 1
ATOM 775 C CA . THR A 1 96 ? -2.163 -18.760 8.148 1.00 37.47 96 THR A CA 1
ATOM 776 C C . THR A 1 96 ? -3.197 -19.690 7.549 1.00 37.47 96 THR A C 1
ATOM 778 O O . THR A 1 96 ? -4.034 -19.289 6.748 1.00 37.47 96 THR A O 1
ATOM 781 N N . LYS A 1 97 ? -3.098 -20.973 7.905 1.00 36.97 97 LYS A N 1
ATOM 782 C CA . LYS A 1 97 ? -4.191 -21.926 7.723 1.00 36.97 97 LYS A CA 1
ATOM 783 C C . LYS A 1 97 ? -5.432 -21.340 8.411 1.00 36.97 97 LYS A C 1
ATOM 785 O O . LYS A 1 97 ? -5.519 -21.317 9.640 1.00 36.97 97 LYS A O 1
ATOM 790 N N . THR A 1 98 ? -6.356 -20.807 7.619 1.00 40.34 98 THR A N 1
ATOM 791 C CA . THR A 1 98 ? -7.689 -20.353 8.041 1.00 40.34 98 THR A CA 1
ATOM 792 C C . THR A 1 98 ? -8.746 -20.908 7.105 1.00 40.34 98 THR A C 1
ATOM 794 O O . THR A 1 98 ? -9.431 -20.181 6.398 1.00 40.34 98 THR A O 1
ATOM 797 N N . SER A 1 99 ? -8.863 -22.225 7.097 1.00 37.16 99 SER A N 1
ATOM 798 C CA . SER A 1 99 ? -10.118 -22.922 6.850 1.00 37.16 99 SER A CA 1
ATOM 799 C C . SER A 1 99 ? -10.086 -24.139 7.765 1.00 37.16 99 SER A C 1
ATOM 801 O O . SER A 1 99 ? -9.045 -24.785 7.901 1.00 37.16 99 SER A O 1
ATOM 803 N N . LEU A 1 100 ? -11.168 -24.347 8.508 1.00 44.28 100 LEU A N 1
ATOM 804 C CA . LEU A 1 100 ? -11.185 -25.177 9.708 1.00 44.28 100 LEU A CA 1
ATOM 805 C C . LEU A 1 100 ? -11.722 -26.593 9.435 1.00 44.28 100 LEU A C 1
ATOM 807 O O . LEU A 1 100 ? -12.009 -27.302 10.393 1.00 44.28 100 LEU A O 1
ATOM 811 N N . THR A 1 101 ? -11.872 -27.033 8.173 1.00 55.88 101 THR A N 1
ATOM 812 C CA . THR A 1 101 ? -12.630 -28.272 7.886 1.00 55.88 101 THR A CA 1
ATOM 813 C C . THR A 1 101 ? -12.202 -29.144 6.689 1.00 55.88 101 THR A C 1
ATOM 815 O O . THR A 1 101 ? -12.996 -29.975 6.247 1.00 55.88 101 THR A O 1
ATOM 818 N N . THR A 1 102 ? -10.954 -29.133 6.211 1.00 36.56 102 THR A N 1
ATOM 819 C CA . THR A 1 102 ? -10.466 -30.265 5.389 1.00 36.56 102 THR A CA 1
ATOM 820 C C . THR A 1 102 ? -9.753 -31.297 6.255 1.00 36.56 102 THR A C 1
ATOM 822 O O . THR A 1 102 ? -8.638 -31.091 6.725 1.00 36.56 102 THR A O 1
ATOM 825 N N . LYS A 1 103 ? -10.399 -32.455 6.450 1.00 36.97 103 LYS A N 1
ATOM 826 C CA . LYS A 1 103 ? -9.672 -33.695 6.736 1.00 36.97 103 LYS A CA 1
ATOM 827 C C . LYS A 1 103 ? -8.690 -33.912 5.587 1.00 36.97 103 LYS A C 1
ATOM 829 O O . LYS A 1 103 ? -9.119 -34.210 4.473 1.00 36.97 103 LYS A O 1
ATOM 834 N N . ASP A 1 104 ? -7.401 -33.765 5.869 1.00 30.64 104 ASP A N 1
ATOM 835 C CA . ASP A 1 104 ? -6.329 -34.155 4.960 1.00 30.64 104 ASP A CA 1
ATOM 836 C C . ASP A 1 104 ? -6.416 -35.673 4.727 1.00 30.64 104 ASP A C 1
ATOM 838 O O . ASP A 1 104 ? -5.950 -36.478 5.534 1.00 30.64 104 ASP A O 1
ATOM 842 N N . TYR A 1 105 ? -7.036 -36.087 3.621 1.00 30.36 105 TYR A N 1
ATOM 843 C CA . TYR A 1 105 ? -6.769 -37.400 3.047 1.00 30.36 105 TYR A CA 1
ATOM 844 C C . TYR A 1 105 ? -5.429 -37.297 2.321 1.00 30.36 105 TYR A C 1
ATOM 846 O O . TYR A 1 105 ? -5.366 -36.915 1.155 1.00 30.36 105 TYR A O 1
ATOM 854 N N . SER A 1 106 ? -4.343 -37.619 3.021 1.00 28.67 106 SER A N 1
ATOM 855 C CA . SER A 1 106 ? -3.042 -37.821 2.394 1.00 28.67 106 SER A CA 1
ATOM 856 C C . SER A 1 106 ? -3.072 -39.111 1.568 1.00 28.67 106 SER A C 1
ATOM 858 O O . SER A 1 106 ? -2.669 -40.187 2.006 1.00 28.67 106 SER A O 1
ATOM 860 N N . THR A 1 107 ? -3.546 -39.028 0.326 1.00 32.19 107 THR A N 1
ATOM 861 C CA . THR A 1 107 ? -3.126 -39.993 -0.690 1.00 32.19 107 THR A CA 1
ATOM 862 C C . THR A 1 107 ? -1.666 -39.710 -0.994 1.00 32.19 107 THR A C 1
ATOM 864 O O . THR A 1 107 ? -1.335 -38.800 -1.749 1.00 32.19 107 THR A O 1
ATOM 867 N N . ALA A 1 108 ? -0.793 -40.480 -0.350 1.00 35.78 108 ALA A N 1
ATOM 868 C CA . ALA A 1 108 ? 0.615 -40.572 -0.681 1.00 35.78 108 ALA A CA 1
ATOM 869 C C . ALA A 1 108 ? 0.766 -41.059 -2.132 1.00 35.78 108 ALA A C 1
ATOM 871 O O . ALA A 1 108 ? 0.855 -42.256 -2.391 1.00 35.78 108 ALA A O 1
ATOM 872 N N . PHE A 1 109 ? 0.780 -40.125 -3.081 1.00 34.69 109 PHE A N 1
ATOM 873 C CA . PHE A 1 109 ? 1.406 -40.327 -4.379 1.00 34.69 109 PHE A CA 1
ATOM 874 C C . PHE A 1 109 ? 2.710 -39.543 -4.379 1.00 34.69 109 PHE A C 1
ATOM 876 O O . PHE A 1 109 ? 2.748 -38.324 -4.512 1.00 34.69 109 PHE A O 1
ATOM 883 N N . SER A 1 110 ? 3.793 -40.283 -4.164 1.00 43.34 110 SER A N 1
ATOM 884 C CA . SER A 1 110 ? 5.149 -39.830 -4.403 1.00 43.34 110 SER A CA 1
ATOM 885 C C . SER A 1 110 ? 5.363 -39.693 -5.910 1.00 43.34 110 SER A C 1
ATOM 887 O O . SER A 1 110 ? 5.629 -40.686 -6.588 1.00 43.34 110 SER A O 1
ATOM 889 N N . GLN A 1 111 ? 5.294 -38.477 -6.431 1.00 39.31 111 GLN A N 1
ATOM 890 C CA . GLN A 1 111 ? 6.115 -38.100 -7.573 1.00 39.31 111 GLN A CA 1
ATOM 891 C C . GLN A 1 111 ? 6.785 -36.778 -7.235 1.00 39.31 111 GLN A C 1
ATOM 893 O O . GLN A 1 111 ? 6.137 -35.767 -6.990 1.00 39.31 111 GLN A O 1
ATOM 898 N N . ALA A 1 112 ? 8.112 -36.828 -7.170 1.00 41.53 112 ALA A N 1
ATOM 899 C CA . ALA A 1 112 ? 8.947 -35.658 -7.331 1.00 41.53 112 ALA A CA 1
ATOM 900 C C . ALA A 1 112 ? 8.773 -35.187 -8.783 1.00 41.53 112 ALA A C 1
ATOM 902 O O . ALA A 1 112 ? 9.584 -35.517 -9.643 1.00 41.53 112 ALA A O 1
ATOM 903 N N . GLU A 1 113 ? 7.663 -34.508 -9.073 1.00 48.06 113 GLU A N 1
ATOM 904 C CA . GLU A 1 113 ? 7.561 -33.684 -10.271 1.00 48.06 113 GLU A CA 1
ATOM 905 C C . GLU A 1 113 ? 8.546 -32.534 -10.076 1.00 48.06 113 GLU A C 1
ATOM 907 O O . GLU A 1 113 ? 8.470 -31.757 -9.120 1.00 48.06 113 GLU A O 1
ATOM 912 N N . THR A 1 114 ? 9.553 -32.502 -10.936 1.00 56.53 114 THR A N 1
ATOM 913 C CA . THR A 1 114 ? 10.536 -31.432 -11.005 1.00 56.53 114 THR A CA 1
ATOM 914 C C . THR A 1 114 ? 9.799 -30.111 -11.198 1.00 56.53 114 THR A C 1
ATOM 916 O O . THR A 1 114 ? 9.149 -29.891 -12.215 1.00 56.53 114 THR A O 1
ATOM 919 N N . VAL A 1 115 ? 9.907 -29.229 -10.203 1.00 57.28 115 VAL A N 1
ATOM 920 C CA . VAL A 1 115 ? 9.244 -27.913 -10.113 1.00 57.28 115 VAL A CA 1
ATOM 921 C C . VAL A 1 115 ? 9.522 -27.011 -11.337 1.00 57.28 115 VAL A C 1
ATOM 923 O O . VAL A 1 115 ? 8.802 -26.041 -11.572 1.00 57.28 115 VAL A O 1
ATOM 926 N N . ASP A 1 116 ? 10.510 -27.362 -12.162 1.00 56.91 116 ASP A N 1
ATOM 927 C CA . ASP A 1 116 ? 10.926 -26.632 -13.361 1.00 56.91 116 ASP A CA 1
ATOM 928 C C . ASP A 1 116 ? 9.971 -26.730 -14.570 1.00 56.91 116 ASP A C 1
ATOM 930 O O . ASP A 1 116 ? 10.073 -25.904 -15.478 1.00 56.91 116 ASP A O 1
ATOM 934 N N . GLU A 1 117 ? 9.024 -27.677 -14.623 1.00 63.38 117 GLU A N 1
ATOM 935 C CA . GLU A 1 117 ? 8.284 -27.967 -15.875 1.00 63.38 117 GLU A CA 1
ATOM 936 C C . GLU A 1 117 ? 7.226 -26.927 -16.281 1.00 63.38 117 GLU A C 1
ATOM 938 O O . GLU A 1 117 ? 6.635 -27.017 -17.354 1.00 63.38 117 GLU A O 1
ATOM 943 N N . ASN A 1 118 ? 6.985 -25.909 -15.460 1.00 86.12 118 ASN A N 1
ATOM 944 C CA . ASN A 1 118 ? 5.775 -25.104 -15.578 1.00 86.12 118 ASN A CA 1
ATOM 945 C C . ASN A 1 118 ? 6.005 -23.626 -15.932 1.00 86.12 118 ASN A C 1
ATOM 947 O O . ASN A 1 118 ? 5.049 -22.867 -16.017 1.00 86.12 118 ASN A O 1
ATOM 951 N N . ILE A 1 119 ? 7.233 -23.170 -16.170 1.00 93.25 119 ILE A N 1
ATOM 952 C CA . ILE A 1 119 ? 7.471 -21.761 -16.536 1.00 93.25 119 ILE A CA 1
ATOM 953 C C . ILE A 1 119 ? 7.114 -21.524 -18.008 1.00 93.25 119 ILE A C 1
ATOM 955 O O . ILE A 1 119 ? 7.592 -22.233 -18.894 1.00 93.25 119 ILE A O 1
ATOM 959 N N . TYR A 1 120 ? 6.309 -20.492 -18.273 1.00 95.56 120 TYR A N 1
ATOM 960 C CA . TYR A 1 120 ? 5.945 -20.062 -19.624 1.00 95.56 120 TYR A CA 1
ATOM 961 C C . TYR A 1 120 ? 6.579 -18.714 -19.947 1.00 95.56 120 TYR A C 1
ATOM 963 O O . TYR A 1 120 ? 6.497 -17.782 -19.147 1.00 95.56 120 TYR A O 1
ATOM 971 N N . CYS A 1 121 ? 7.127 -18.578 -21.148 1.00 96.69 121 CYS A N 1
ATOM 972 C CA . CYS A 1 121 ? 7.615 -17.312 -21.687 1.00 96.69 121 CYS A CA 1
ATOM 973 C C . CYS A 1 121 ? 6.618 -16.787 -22.726 1.00 96.69 121 CYS A C 1
ATOM 975 O O . CYS A 1 121 ? 6.215 -17.553 -23.609 1.00 96.69 121 CYS A O 1
ATOM 977 N N . ASN A 1 122 ? 6.245 -15.503 -22.675 1.00 97.19 122 ASN A N 1
ATOM 978 C CA . ASN A 1 122 ? 5.648 -14.868 -23.850 1.00 97.19 122 ASN A CA 1
ATOM 979 C C . ASN A 1 122 ? 6.774 -14.306 -24.725 1.00 97.19 122 ASN A C 1
ATOM 981 O O . ASN A 1 122 ? 7.617 -13.518 -24.288 1.00 97.19 122 ASN A O 1
ATOM 985 N N . VAL A 1 123 ? 6.803 -14.756 -25.975 1.00 98.06 123 VAL A N 1
ATOM 986 C CA . VAL A 1 123 ? 7.866 -14.496 -26.940 1.00 98.06 123 VAL A CA 1
ATOM 987 C C . VAL A 1 123 ? 7.329 -13.627 -28.076 1.00 98.06 123 VAL A C 1
ATOM 989 O O . VAL A 1 123 ? 6.307 -13.943 -28.687 1.00 98.06 123 VAL A O 1
ATOM 992 N N . ILE A 1 124 ? 8.039 -12.538 -28.372 1.00 97.94 124 ILE A N 1
ATOM 993 C CA . ILE A 1 124 ? 7.790 -11.659 -29.517 1.00 97.94 124 ILE A CA 1
ATOM 994 C C . ILE A 1 124 ? 8.408 -12.297 -30.760 1.00 97.94 124 ILE A C 1
ATOM 996 O O . ILE A 1 124 ? 9.632 -12.350 -30.886 1.00 97.94 124 ILE A O 1
ATOM 1000 N N . LEU A 1 125 ? 7.574 -12.772 -31.678 1.00 97.81 125 LEU A N 1
ATOM 1001 C CA . LEU A 1 125 ? 7.990 -13.487 -32.885 1.00 97.81 125 LEU A CA 1
ATOM 1002 C C . LEU A 1 125 ? 8.644 -12.564 -33.921 1.00 97.81 125 LEU A C 1
ATOM 1004 O O . LEU A 1 125 ? 8.241 -11.408 -34.076 1.00 97.81 125 LEU A O 1
ATOM 1008 N N . ASP A 1 126 ? 9.600 -13.095 -34.695 1.00 97.62 126 ASP A N 1
ATOM 1009 C CA . ASP A 1 126 ? 10.007 -12.465 -35.961 1.00 97.62 126 ASP A CA 1
ATOM 1010 C C . ASP A 1 126 ? 8.808 -12.390 -36.909 1.00 97.62 126 ASP A C 1
ATOM 1012 O O . ASP A 1 126 ? 7.996 -13.308 -36.986 1.00 97.62 126 ASP A O 1
ATOM 1016 N N . VAL A 1 127 ? 8.718 -11.312 -37.682 1.00 95.00 127 VAL A N 1
ATOM 1017 C CA . VAL A 1 127 ? 7.639 -11.075 -38.643 1.00 95.00 127 VAL A CA 1
ATOM 1018 C C . VAL A 1 127 ? 7.496 -12.246 -39.611 1.00 95.00 127 VAL A C 1
ATOM 1020 O O . VAL A 1 127 ? 6.370 -12.652 -39.875 1.00 95.00 127 VAL A O 1
ATOM 1023 N N . GLY A 1 128 ? 8.590 -12.826 -40.116 1.00 94.75 128 GLY A N 1
ATOM 1024 C CA . GLY A 1 128 ? 8.501 -13.970 -41.031 1.00 94.75 128 GLY A CA 1
ATOM 1025 C C . GLY A 1 128 ? 7.906 -15.215 -40.366 1.00 94.75 128 GLY A C 1
ATOM 1026 O O . GLY A 1 128 ? 7.071 -15.904 -40.958 1.00 94.75 128 GLY A O 1
ATOM 1027 N N . ASP A 1 129 ? 8.291 -15.457 -39.115 1.00 96.75 129 ASP A N 1
ATOM 1028 C CA . ASP A 1 129 ? 7.843 -16.608 -38.334 1.00 96.75 129 ASP A CA 1
ATOM 1029 C C . ASP A 1 129 ? 6.380 -16.427 -37.875 1.00 96.75 129 ASP A C 1
ATOM 1031 O O . ASP A 1 129 ? 5.563 -17.328 -38.043 1.00 96.75 129 ASP A O 1
ATOM 1035 N N . SER A 1 130 ? 5.998 -15.223 -37.434 1.00 95.31 130 SER A N 1
ATOM 1036 C CA . SER A 1 130 ? 4.617 -14.836 -37.094 1.00 95.31 130 SER A CA 1
ATOM 1037 C C . SER A 1 130 ? 3.640 -15.057 -38.255 1.00 95.31 130 SER A C 1
ATOM 1039 O O . SER A 1 130 ? 2.564 -15.624 -38.046 1.00 95.31 130 SER A O 1
ATOM 1041 N N . HIS A 1 131 ? 4.023 -14.680 -39.482 1.00 94.06 131 HIS A N 1
ATOM 1042 C CA . HIS A 1 131 ? 3.203 -14.931 -40.674 1.00 94.06 131 HIS A CA 1
ATOM 1043 C C . HIS A 1 131 ? 3.064 -16.429 -40.966 1.00 94.06 131 HIS A C 1
ATOM 1045 O O . HIS A 1 131 ? 1.977 -16.881 -41.319 1.00 94.06 131 HIS A O 1
ATOM 1051 N N . SER A 1 132 ? 4.141 -17.199 -40.792 1.00 94.38 132 SER A N 1
ATOM 1052 C CA . SER A 1 132 ? 4.151 -18.647 -41.049 1.00 94.38 132 SER A CA 1
ATOM 1053 C C . SER A 1 132 ? 3.307 -19.423 -40.033 1.00 94.38 132 SER A C 1
ATOM 1055 O O . SER A 1 132 ? 2.637 -20.384 -40.400 1.00 94.38 132 SER A O 1
ATOM 1057 N N . MET A 1 133 ? 3.288 -18.972 -38.776 1.00 94.50 133 MET A N 1
ATOM 1058 C CA . MET A 1 133 ? 2.445 -19.531 -37.713 1.00 94.50 133 MET A CA 1
ATOM 1059 C C . MET A 1 133 ? 0.986 -19.062 -37.777 1.00 94.50 133 MET A C 1
ATOM 1061 O O . MET A 1 133 ? 0.148 -19.566 -37.035 1.00 94.50 133 MET A O 1
ATOM 1065 N N . GLY A 1 134 ? 0.672 -18.063 -38.608 1.00 93.12 134 GLY A N 1
ATOM 1066 C CA . GLY A 1 134 ? -0.647 -17.435 -38.613 1.00 93.12 134 GLY A CA 1
ATOM 1067 C C . GLY A 1 134 ? -0.988 -16.743 -37.288 1.00 93.12 134 GLY A C 1
ATOM 1068 O O . GLY A 1 134 ? -2.161 -16.688 -36.928 1.00 93.12 134 GLY A O 1
ATOM 1069 N N . SER A 1 135 ? 0.014 -16.233 -36.557 1.00 90.38 135 SER A N 1
ATOM 1070 C CA . SER A 1 135 ? -0.185 -15.484 -35.309 1.00 90.38 135 SER A CA 1
ATOM 1071 C C . SER A 1 135 ? -0.162 -13.977 -35.597 1.00 90.38 135 SER A C 1
ATOM 1073 O O . SER A 1 135 ? 0.921 -13.381 -35.636 1.00 90.38 135 SER A O 1
ATOM 1075 N N . PRO A 1 136 ? -1.324 -13.327 -35.813 1.00 85.94 136 PRO A N 1
ATOM 1076 C CA . PRO A 1 136 ? -1.385 -11.919 -36.206 1.00 85.94 136 PRO A CA 1
ATOM 1077 C C . PRO A 1 136 ? -0.966 -10.967 -35.083 1.00 85.94 136 PRO A C 1
ATOM 1079 O O . PRO A 1 136 ? -0.671 -9.808 -35.354 1.00 85.94 136 PRO A O 1
ATOM 1082 N N . SER A 1 137 ? -0.947 -11.434 -33.830 1.00 89.62 137 SER A N 1
ATOM 1083 C CA . SER A 1 137 ? -0.497 -10.634 -32.692 1.00 89.62 137 SER A CA 1
ATOM 1084 C C . SER A 1 137 ? 1.016 -10.444 -32.681 1.00 89.62 137 SER A C 1
ATOM 1086 O O . SER A 1 137 ? 1.490 -9.565 -31.981 1.00 89.62 137 SER A O 1
ATOM 1088 N N . GLY A 1 138 ? 1.788 -11.278 -33.389 1.00 94.25 138 GLY A N 1
ATOM 1089 C CA . GLY A 1 138 ? 3.248 -11.282 -33.275 1.00 94.25 138 GLY A CA 1
ATOM 1090 C C . GLY A 1 138 ? 3.765 -11.789 -31.921 1.00 94.25 138 GLY A C 1
ATOM 1091 O O . GLY A 1 138 ? 4.957 -11.662 -31.651 1.00 94.25 138 GLY A O 1
ATOM 1092 N N . TRP A 1 139 ? 2.895 -12.374 -31.090 1.00 97.25 139 TRP A N 1
ATOM 1093 C CA . TRP A 1 139 ? 3.236 -12.979 -29.802 1.00 97.25 139 TRP A CA 1
ATOM 1094 C C . TRP A 1 139 ? 2.892 -14.468 -29.796 1.00 97.25 139 TRP A C 1
ATOM 1096 O O . TRP A 1 139 ? 1.911 -14.898 -30.411 1.00 97.25 139 TRP A O 1
ATOM 1106 N N . VAL A 1 140 ? 3.670 -15.247 -29.051 1.00 97.06 140 VAL A N 1
ATOM 1107 C CA . VAL A 1 140 ? 3.370 -16.646 -28.733 1.00 97.06 140 VAL A CA 1
ATOM 1108 C C . VAL A 1 140 ? 3.736 -16.937 -27.285 1.00 97.06 140 VAL A C 1
ATOM 1110 O O . VAL A 1 140 ? 4.724 -16.419 -26.772 1.00 97.06 140 VAL A O 1
ATOM 1113 N N . ARG A 1 141 ? 2.936 -17.765 -26.616 1.00 96.31 141 ARG A N 1
ATOM 1114 C CA . ARG A 1 141 ? 3.259 -18.296 -25.292 1.00 96.31 141 ARG A CA 1
ATOM 1115 C C . ARG A 1 141 ? 3.841 -19.691 -25.467 1.00 96.31 141 ARG A C 1
ATOM 1117 O O . ARG A 1 141 ? 3.169 -20.542 -26.040 1.00 96.31 141 ARG A O 1
ATOM 1124 N N . ALA A 1 142 ? 5.052 -19.919 -24.972 1.00 96.38 142 ALA A N 1
ATOM 1125 C CA . ALA A 1 142 ? 5.739 -21.206 -25.068 1.00 96.38 142 ALA A CA 1
ATOM 1126 C C . ALA A 1 142 ? 6.228 -21.658 -23.692 1.00 96.38 142 ALA A C 1
ATOM 1128 O O . ALA A 1 142 ? 6.573 -20.821 -22.850 1.00 96.38 142 ALA A O 1
ATOM 1129 N N . ALA A 1 143 ? 6.249 -22.970 -23.450 1.00 95.75 143 ALA A N 1
ATOM 1130 C CA . ALA A 1 143 ? 6.880 -23.494 -22.249 1.00 95.75 143 ALA A CA 1
ATOM 1131 C C . ALA A 1 143 ? 8.396 -23.299 -22.355 1.00 95.75 143 ALA A C 1
ATOM 1133 O O . ALA A 1 143 ? 8.988 -23.443 -23.425 1.00 95.75 143 ALA A O 1
ATOM 1134 N N . GLN A 1 144 ? 9.043 -22.987 -21.236 1.00 96.25 144 GLN A N 1
ATOM 1135 C CA . GLN A 1 144 ? 10.490 -22.794 -21.191 1.00 96.25 144 GLN A CA 1
ATOM 1136 C C . GLN A 1 144 ? 11.251 -24.034 -21.693 1.00 96.25 144 GLN A C 1
ATOM 1138 O O . GLN A 1 144 ? 12.294 -23.904 -22.330 1.00 96.25 144 GLN A O 1
ATOM 1143 N N . ALA A 1 145 ? 10.723 -25.233 -21.437 1.00 95.44 145 ALA A N 1
ATOM 1144 C CA . ALA A 1 145 ? 11.317 -26.491 -21.882 1.00 95.44 145 ALA A CA 1
ATOM 1145 C C . ALA A 1 145 ? 11.372 -26.637 -23.416 1.00 95.44 145 ALA A C 1
ATOM 1147 O O . ALA A 1 145 ? 12.268 -27.313 -23.927 1.00 95.44 145 ALA A O 1
ATOM 1148 N N . ASP A 1 146 ? 10.478 -25.959 -24.139 1.00 96.88 146 ASP A N 1
ATOM 1149 C CA . ASP A 1 146 ? 10.360 -26.038 -25.601 1.00 96.88 146 ASP A CA 1
ATOM 1150 C C . ASP A 1 146 ? 11.238 -25.010 -26.321 1.00 96.88 146 ASP A C 1
ATOM 1152 O O . ASP A 1 146 ? 11.320 -24.988 -27.551 1.00 96.88 146 ASP A O 1
ATOM 1156 N N . LEU A 1 147 ? 11.913 -24.150 -25.560 1.00 97.62 147 LEU A N 1
ATOM 1157 C CA . LEU A 1 147 ? 12.760 -23.093 -26.083 1.00 97.62 147 LEU A CA 1
ATOM 1158 C C . LEU A 1 147 ? 14.241 -23.488 -26.012 1.00 97.62 147 LEU A C 1
ATOM 1160 O O . LEU A 1 147 ? 14.700 -24.243 -25.145 1.00 97.62 147 LEU A O 1
ATOM 1164 N N . GLU A 1 148 ? 15.012 -22.955 -26.951 1.00 97.56 148 GLU A N 1
ATOM 1165 C CA . GLU A 1 148 ? 16.471 -22.999 -26.969 1.00 97.56 148 GLU A CA 1
ATOM 1166 C C . GLU A 1 148 ? 17.040 -21.612 -27.316 1.00 97.56 148 GLU A C 1
ATOM 1168 O O . GLU A 1 148 ? 16.416 -20.854 -28.066 1.00 97.56 148 GLU A O 1
ATOM 1173 N N . PRO A 1 149 ? 18.198 -21.223 -26.753 1.00 97.75 149 PRO A N 1
ATOM 1174 C CA . PRO A 1 149 ? 18.813 -19.941 -27.071 1.00 97.75 149 PRO A CA 1
ATOM 1175 C C . PRO A 1 149 ? 19.357 -19.934 -28.506 1.00 97.75 149 PRO A C 1
ATOM 1177 O O . PRO A 1 149 ? 19.950 -20.908 -28.968 1.00 97.75 149 PRO A O 1
ATOM 1180 N N . VAL A 1 150 ? 19.210 -18.811 -29.212 1.00 97.25 150 VAL A N 1
ATOM 1181 C CA . VAL A 1 150 ? 19.758 -18.655 -30.568 1.00 97.25 150 VAL A CA 1
ATOM 1182 C C . VAL A 1 150 ? 21.183 -18.112 -30.497 1.00 97.25 150 VAL A C 1
ATOM 1184 O O . VAL A 1 150 ? 21.391 -16.924 -30.267 1.00 97.25 150 VAL A O 1
ATOM 1187 N N . GLU A 1 151 ? 22.176 -18.964 -30.750 1.00 94.56 151 GLU A N 1
ATOM 1188 C CA . GLU A 1 151 ? 23.597 -18.567 -30.739 1.00 94.56 151 GLU A CA 1
ATOM 1189 C C . GLU A 1 151 ? 24.088 -18.011 -32.088 1.00 94.56 151 GLU A C 1
ATOM 1191 O O . GLU A 1 151 ? 25.092 -17.301 -32.172 1.00 94.56 151 GLU A O 1
ATOM 1196 N N . ASN A 1 152 ? 23.387 -18.320 -33.182 1.00 93.88 152 ASN A N 1
ATOM 1197 C CA . ASN A 1 152 ? 23.811 -17.918 -34.518 1.00 93.88 152 ASN A CA 1
ATOM 1198 C C . ASN A 1 152 ? 23.552 -16.421 -34.761 1.00 93.88 152 ASN A C 1
ATOM 1200 O O . ASN A 1 152 ? 22.405 -15.998 -34.906 1.00 93.88 152 ASN A O 1
ATOM 1204 N N . ASN A 1 153 ? 24.624 -15.639 -34.925 1.00 90.62 153 ASN A N 1
ATOM 1205 C CA . ASN A 1 153 ? 24.583 -14.193 -35.194 1.00 90.62 153 ASN A CA 1
ATOM 1206 C C . ASN A 1 153 ? 23.656 -13.773 -36.349 1.00 90.62 153 ASN A C 1
ATOM 1208 O O . ASN A 1 153 ? 23.126 -12.662 -36.337 1.00 90.62 153 ASN A O 1
ATOM 1212 N N . HIS A 1 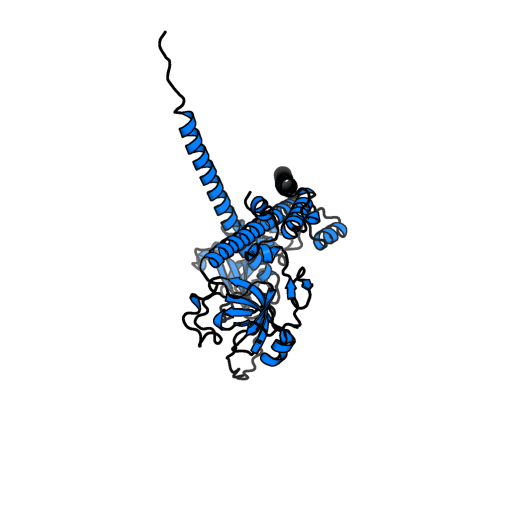154 ? 23.442 -14.632 -37.347 1.00 87.81 154 HIS A N 1
ATOM 1213 C CA . HIS A 1 154 ? 22.538 -14.339 -38.461 1.00 87.81 154 HIS A CA 1
ATOM 1214 C C . HIS A 1 154 ? 21.061 -14.515 -38.096 1.00 87.81 154 HIS A C 1
ATOM 1216 O O . HIS A 1 154 ? 20.204 -13.857 -38.683 1.00 87.81 154 HIS A O 1
ATOM 1222 N N . LEU A 1 155 ? 20.766 -15.381 -37.127 1.00 86.56 155 LEU A N 1
ATOM 1223 C CA . LEU A 1 155 ? 19.410 -15.704 -36.691 1.00 86.56 155 LEU A CA 1
ATOM 1224 C C . LEU A 1 155 ? 18.924 -14.821 -35.538 1.00 86.56 155 LEU A C 1
ATOM 1226 O O . LEU A 1 155 ? 17.717 -14.733 -35.336 1.00 86.56 155 LEU A O 1
ATOM 1230 N N . ILE A 1 156 ? 19.844 -14.143 -34.847 1.00 91.62 156 ILE A N 1
ATOM 1231 C CA . ILE A 1 156 ? 19.574 -13.229 -33.727 1.00 91.62 156 ILE A CA 1
ATOM 1232 C C . ILE A 1 156 ? 18.811 -11.963 -34.160 1.00 91.62 156 ILE A C 1
ATOM 1234 O O . ILE A 1 156 ? 18.156 -11.307 -33.352 1.00 91.62 156 ILE A O 1
ATOM 1238 N N . ARG A 1 157 ? 18.858 -11.603 -35.448 1.00 90.56 157 ARG A N 1
ATOM 1239 C CA . ARG A 1 157 ? 18.101 -10.460 -35.971 1.00 90.56 157 ARG A CA 1
ATOM 1240 C C . ARG A 1 157 ? 16.611 -10.795 -36.033 1.00 90.56 157 ARG A C 1
ATOM 1242 O O . ARG A 1 157 ? 16.168 -11.444 -36.980 1.00 90.56 157 ARG A O 1
ATOM 1249 N N . ILE A 1 158 ? 15.862 -10.295 -35.054 1.00 96.38 158 ILE A N 1
ATOM 1250 C CA . ILE A 1 158 ? 14.400 -10.352 -35.007 1.00 96.38 158 ILE A CA 1
ATOM 1251 C C . ILE A 1 158 ? 13.826 -9.032 -35.522 1.00 96.38 158 ILE A C 1
ATOM 1253 O O . ILE A 1 158 ? 14.201 -7.949 -35.070 1.00 96.38 158 ILE A O 1
ATOM 1257 N N . ARG A 1 159 ? 12.912 -9.116 -36.485 1.00 92.94 159 ARG A N 1
ATOM 1258 C CA . ARG A 1 159 ? 12.133 -7.989 -36.999 1.00 92.94 159 ARG A CA 1
ATOM 1259 C C . ARG A 1 159 ? 10.733 -8.140 -36.451 1.00 92.94 159 ARG A C 1
ATOM 1261 O O . ARG A 1 159 ? 10.042 -9.066 -36.843 1.00 92.94 159 ARG A O 1
ATOM 1268 N N . SER A 1 160 ? 10.302 -7.249 -35.573 1.00 94.75 160 SER A N 1
ATOM 1269 C CA . SER A 1 160 ? 8.921 -7.245 -35.104 1.00 94.75 160 SER A CA 1
ATOM 1270 C C . SER A 1 160 ? 8.468 -5.841 -34.778 1.00 94.75 160 SER A C 1
ATOM 1272 O O . SER A 1 160 ? 9.226 -5.049 -34.214 1.00 94.75 160 SER A O 1
ATOM 1274 N N . GLY A 1 161 ? 7.217 -5.555 -35.137 1.00 89.38 161 GLY A N 1
ATOM 1275 C CA . GLY A 1 161 ? 6.552 -4.316 -34.771 1.00 89.38 161 GLY A CA 1
ATOM 1276 C C . GLY A 1 161 ? 6.480 -4.146 -33.259 1.00 89.38 161 GLY A C 1
ATOM 1277 O O . GLY A 1 161 ? 6.582 -3.028 -32.807 1.00 89.38 161 GLY A O 1
ATOM 1278 N N . HIS A 1 162 ? 6.432 -5.211 -32.461 1.00 91.69 162 HIS A N 1
ATOM 1279 C CA . HIS A 1 162 ? 6.262 -5.094 -31.006 1.00 91.69 162 HIS A CA 1
ATOM 1280 C C . HIS A 1 162 ? 7.567 -4.896 -30.227 1.00 91.69 162 HIS A C 1
ATOM 1282 O O . HIS A 1 162 ? 7.534 -4.619 -29.030 1.00 91.69 162 HIS A O 1
ATOM 1288 N N . LEU A 1 163 ? 8.734 -5.002 -30.879 1.00 91.69 163 LEU A N 1
ATOM 1289 C CA . LEU A 1 163 ? 10.014 -4.867 -30.176 1.00 91.69 163 LEU A CA 1
ATOM 1290 C C . LEU A 1 163 ? 10.188 -3.480 -29.554 1.00 91.69 163 LEU A C 1
ATOM 1292 O O . LEU A 1 163 ? 10.634 -3.396 -28.418 1.00 91.69 163 LEU A O 1
ATOM 1296 N N . HIS A 1 164 ? 9.793 -2.412 -30.252 1.00 86.38 164 HIS A N 1
ATOM 1297 C CA . HIS A 1 164 ? 9.971 -1.039 -29.764 1.00 86.38 164 HIS A CA 1
ATOM 1298 C C . HIS A 1 164 ? 9.101 -0.694 -28.543 1.00 86.38 164 HIS A C 1
ATOM 1300 O O . HIS A 1 164 ? 9.387 0.273 -27.843 1.00 86.38 164 HIS A O 1
ATOM 1306 N N . GLU A 1 165 ? 8.057 -1.480 -28.262 1.00 87.25 165 GLU A N 1
ATOM 1307 C CA . GLU A 1 165 ? 7.205 -1.290 -27.082 1.00 87.25 165 GLU A CA 1
ATOM 1308 C C . GLU A 1 165 ? 7.902 -1.759 -25.792 1.00 87.25 165 GLU A C 1
ATOM 1310 O O . GLU A 1 165 ? 7.658 -1.227 -24.707 1.00 87.25 165 GLU A O 1
ATOM 1315 N N . LYS A 1 166 ? 8.767 -2.775 -25.901 1.00 90.50 166 LYS A N 1
ATOM 1316 C CA . LYS A 1 166 ? 9.388 -3.472 -24.761 1.00 90.50 166 LYS A CA 1
ATOM 1317 C C . LYS A 1 166 ? 10.898 -3.298 -24.690 1.00 90.50 166 LYS A C 1
ATOM 1319 O O . LYS A 1 166 ? 11.466 -3.428 -23.607 1.00 90.50 166 LYS A O 1
ATOM 1324 N N . PHE A 1 167 ? 11.538 -2.969 -25.808 1.00 93.31 167 PHE A N 1
ATOM 1325 C CA . PHE A 1 167 ? 12.985 -2.907 -25.949 1.00 93.31 167 PHE A CA 1
ATOM 1326 C C . PHE A 1 167 ? 13.424 -1.629 -26.658 1.00 93.31 167 PHE A C 1
ATOM 1328 O O . PHE A 1 167 ? 12.825 -1.198 -27.640 1.00 93.31 167 PHE A O 1
ATOM 1335 N N . ILE A 1 168 ? 14.512 -1.038 -26.169 1.00 85.12 168 ILE A N 1
ATOM 1336 C CA . ILE A 1 168 ? 15.069 0.209 -26.712 1.00 85.12 168 ILE A CA 1
ATOM 1337 C C . ILE A 1 168 ? 15.954 -0.089 -27.923 1.00 85.12 168 ILE A C 1
ATOM 1339 O O . ILE A 1 168 ? 15.905 0.598 -28.941 1.00 85.12 168 ILE A O 1
ATOM 1343 N N . ARG A 1 169 ? 16.817 -1.099 -27.795 1.00 90.12 169 ARG A N 1
ATOM 1344 C CA . ARG A 1 169 ? 17.822 -1.460 -28.800 1.00 90.12 169 ARG A CA 1
ATOM 1345 C C . ARG A 1 169 ? 18.287 -2.895 -28.617 1.00 90.12 169 ARG A C 1
ATOM 1347 O O . ARG A 1 169 ? 18.089 -3.485 -27.560 1.00 90.12 169 ARG A O 1
ATOM 1354 N N . PHE A 1 170 ? 18.973 -3.419 -29.622 1.00 92.25 170 PHE A N 1
ATOM 1355 C CA . PHE A 1 170 ? 19.742 -4.652 -29.505 1.00 92.25 170 PHE A CA 1
ATOM 1356 C C . PHE A 1 170 ? 21.175 -4.334 -29.047 1.00 92.25 170 PHE A C 1
ATOM 1358 O O . PHE A 1 170 ? 21.813 -3.453 -29.626 1.00 92.25 170 PHE A O 1
ATOM 1365 N N . ASP A 1 171 ? 21.676 -5.005 -28.007 1.00 89.50 171 ASP A N 1
ATOM 1366 C CA . ASP A 1 171 ? 23.071 -4.895 -27.571 1.00 89.50 171 ASP A CA 1
ATOM 1367 C C . ASP A 1 171 ? 23.914 -6.009 -28.198 1.00 89.50 171 ASP A C 1
ATOM 1369 O O . ASP A 1 171 ? 23.860 -7.174 -27.802 1.00 89.50 171 ASP A O 1
ATOM 1373 N N . ASP A 1 172 ? 24.751 -5.627 -29.161 1.00 87.62 172 ASP A N 1
ATOM 1374 C CA . ASP A 1 172 ? 25.621 -6.551 -29.884 1.00 87.62 172 ASP A CA 1
ATOM 1375 C C . ASP A 1 172 ? 26.642 -7.270 -28.994 1.00 87.62 172 ASP A C 1
ATOM 1377 O O . ASP A 1 172 ? 27.148 -8.317 -29.410 1.00 87.62 172 ASP A O 1
ATOM 1381 N N . GLN A 1 173 ? 26.967 -6.736 -27.810 1.00 88.25 173 GLN A N 1
ATOM 1382 C CA . GLN A 1 173 ? 27.930 -7.365 -26.903 1.00 88.25 173 GLN A CA 1
ATOM 1383 C C . GLN A 1 173 ? 27.293 -8.459 -26.051 1.00 88.25 173 GLN A C 1
ATOM 1385 O O . GLN A 1 173 ? 27.824 -9.565 -26.004 1.00 88.25 173 GLN A O 1
ATOM 1390 N N . SER A 1 174 ? 26.162 -8.172 -25.401 1.00 89.44 174 SER A N 1
ATOM 1391 C CA . SER A 1 174 ? 25.435 -9.182 -24.620 1.00 89.44 174 SER A CA 1
ATOM 1392 C C . SER A 1 174 ? 24.593 -10.125 -25.480 1.00 89.44 174 SER A C 1
ATOM 1394 O O . SER A 1 174 ? 24.186 -11.174 -24.992 1.00 89.44 174 SER A O 1
ATOM 1396 N N . LYS A 1 175 ? 24.358 -9.776 -26.754 1.00 93.25 175 LYS A N 1
ATOM 1397 C CA . LYS A 1 175 ? 23.435 -10.466 -27.667 1.00 93.25 175 LYS A CA 1
ATOM 1398 C C . LYS A 1 175 ? 21.989 -10.496 -27.158 1.00 93.25 175 LYS A C 1
ATOM 1400 O O . LYS A 1 175 ? 21.243 -11.426 -27.456 1.00 93.25 175 LYS A O 1
ATOM 1405 N N . LEU A 1 176 ? 21.592 -9.464 -26.418 1.00 93.81 176 LEU A N 1
ATOM 1406 C CA . LEU A 1 176 ? 20.261 -9.319 -25.834 1.00 93.81 176 LEU A CA 1
ATOM 1407 C C . LEU A 1 176 ? 19.614 -8.013 -26.298 1.00 93.81 176 LEU A C 1
ATOM 1409 O O . LEU A 1 176 ? 20.283 -7.003 -26.526 1.00 93.81 176 LEU A O 1
ATOM 1413 N N . PHE A 1 177 ? 18.292 -8.015 -26.410 1.00 94.00 177 PHE A N 1
ATOM 1414 C CA . PHE A 1 177 ? 17.524 -6.783 -26.510 1.00 94.00 177 PHE A CA 1
ATOM 1415 C C . PHE A 1 177 ? 17.476 -6.098 -25.142 1.00 94.00 177 PHE A C 1
ATOM 1417 O O . PHE A 1 177 ? 17.149 -6.719 -24.136 1.00 94.00 177 PHE A O 1
ATOM 1424 N N . VAL A 1 178 ? 17.807 -4.808 -25.100 1.00 91.19 178 VAL A N 1
ATOM 1425 C CA . VAL A 1 178 ? 17.822 -4.007 -23.872 1.00 91.19 178 VAL A CA 1
ATOM 1426 C C . VAL A 1 178 ? 16.388 -3.590 -23.541 1.00 91.19 178 VAL A C 1
ATOM 1428 O O . VAL A 1 178 ? 15.798 -2.854 -24.344 1.00 91.19 178 VAL A O 1
ATOM 1431 N N . PRO A 1 179 ? 15.812 -4.034 -22.408 1.00 91.94 179 PRO A N 1
ATOM 1432 C CA . PRO A 1 179 ? 14.442 -3.686 -22.044 1.00 91.94 179 PRO A CA 1
ATOM 1433 C C . PRO A 1 179 ? 14.283 -2.176 -21.820 1.00 91.94 179 PRO A C 1
ATOM 1435 O O . PRO A 1 179 ? 15.230 -1.491 -21.429 1.00 91.94 179 PRO A O 1
ATOM 1438 N N . THR A 1 180 ? 13.082 -1.642 -22.048 1.00 86.06 180 THR A N 1
ATOM 1439 C CA . THR A 1 180 ? 12.738 -0.265 -21.646 1.00 86.06 180 THR A CA 1
ATOM 1440 C C . THR A 1 180 ? 12.810 -0.109 -20.128 1.00 86.06 180 THR A C 1
ATOM 1442 O O . THR A 1 180 ? 12.739 -1.097 -19.404 1.00 86.06 180 THR A O 1
ATOM 1445 N N . GLU A 1 181 ? 12.912 1.119 -19.612 1.00 79.75 181 GLU A N 1
ATOM 1446 C CA . GLU A 1 181 ? 12.975 1.364 -18.159 1.00 79.75 181 GLU A CA 1
ATOM 1447 C C . GLU A 1 181 ? 11.785 0.759 -17.409 1.00 79.75 181 GLU A C 1
ATOM 1449 O O . GLU A 1 181 ? 11.961 0.103 -16.384 1.00 79.75 181 GLU A O 1
ATOM 1454 N N . LEU A 1 182 ? 10.576 0.914 -17.957 1.00 80.88 182 LEU A N 1
ATOM 1455 C CA . LEU A 1 182 ? 9.365 0.337 -17.380 1.00 80.88 182 LEU A CA 1
ATOM 1456 C C . LEU A 1 182 ? 9.418 -1.196 -17.372 1.00 80.88 182 LEU A C 1
ATOM 1458 O O . LEU A 1 182 ? 8.990 -1.835 -16.416 1.00 80.88 182 LEU A O 1
ATOM 1462 N N . HIS A 1 183 ? 9.953 -1.800 -18.430 1.00 87.44 183 HIS A N 1
ATOM 1463 C CA . HIS A 1 183 ? 10.045 -3.248 -18.518 1.00 87.44 183 HIS A CA 1
ATOM 1464 C C . HIS A 1 183 ? 11.141 -3.800 -17.594 1.00 87.44 183 HIS A C 1
ATOM 1466 O O . HIS A 1 183 ? 10.902 -4.737 -16.840 1.00 87.44 183 HIS A O 1
ATOM 1472 N N . SER A 1 184 ? 12.291 -3.135 -17.553 1.00 88.69 184 SER A N 1
ATOM 1473 C CA . SER A 1 184 ? 13.379 -3.346 -16.596 1.00 88.69 184 SER A CA 1
ATOM 1474 C C . SER A 1 184 ? 12.941 -3.189 -15.135 1.00 88.69 184 SER A C 1
ATOM 1476 O O . SER A 1 184 ? 13.435 -3.902 -14.266 1.00 88.69 184 SER A O 1
ATOM 1478 N N . TYR A 1 185 ? 12.004 -2.279 -14.846 1.00 84.25 185 TYR A N 1
ATOM 1479 C CA . TYR A 1 185 ? 11.408 -2.135 -13.517 1.00 84.25 185 TYR A CA 1
ATOM 1480 C C . TYR A 1 185 ? 10.610 -3.384 -13.123 1.00 84.25 185 TYR A C 1
ATOM 1482 O O . TYR A 1 185 ? 10.699 -3.818 -11.975 1.00 84.25 185 TYR A O 1
ATOM 1490 N N . ASN A 1 186 ? 9.860 -3.968 -14.065 1.00 87.62 186 ASN A N 1
ATOM 1491 C CA . ASN A 1 186 ? 9.062 -5.175 -13.829 1.00 87.62 186 ASN A CA 1
ATOM 1492 C C . ASN A 1 186 ? 9.915 -6.437 -13.676 1.00 87.62 186 ASN A C 1
ATOM 1494 O O . ASN A 1 186 ? 9.453 -7.373 -13.036 1.00 87.62 186 ASN A O 1
ATOM 1498 N N . TYR A 1 187 ? 11.122 -6.465 -14.244 1.00 90.31 187 TYR A N 1
ATOM 1499 C CA . TYR A 1 187 ? 12.032 -7.614 -14.229 1.00 90.31 187 TYR A CA 1
ATOM 1500 C C . TYR A 1 187 ? 13.426 -7.184 -13.738 1.00 90.31 187 TYR A C 1
ATOM 1502 O O . TYR A 1 187 ? 14.374 -7.114 -14.525 1.00 90.31 187 TYR A O 1
ATOM 1510 N N . PRO A 1 188 ? 13.569 -6.841 -12.443 1.00 81.75 188 PRO A N 1
ATOM 1511 C CA . PRO A 1 188 ? 14.775 -6.194 -11.925 1.00 81.75 188 PRO A CA 1
ATOM 1512 C C . PRO A 1 188 ? 16.041 -7.055 -12.063 1.00 81.75 188 PRO A C 1
ATOM 1514 O O . PRO A 1 188 ? 17.119 -6.513 -12.297 1.00 81.75 188 PRO A O 1
ATOM 1517 N N . ASP A 1 189 ? 15.909 -8.381 -11.984 1.00 86.62 189 ASP A N 1
ATOM 1518 C CA . ASP A 1 189 ? 17.034 -9.328 -12.014 1.00 86.62 189 ASP A CA 1
ATOM 1519 C C . ASP A 1 189 ? 17.410 -9.800 -13.431 1.00 86.62 189 ASP A C 1
ATOM 1521 O O . ASP A 1 189 ? 18.338 -10.590 -13.615 1.00 86.62 189 ASP A O 1
ATOM 1525 N N . ASP A 1 190 ? 16.696 -9.321 -14.453 1.00 83.81 190 ASP A N 1
ATOM 1526 C CA . ASP A 1 190 ? 16.916 -9.673 -15.858 1.00 83.81 190 ASP A CA 1
ATOM 1527 C C . ASP A 1 190 ? 17.879 -8.737 -16.590 1.00 83.81 190 ASP A C 1
ATOM 1529 O O . ASP A 1 190 ? 18.165 -8.936 -17.774 1.00 83.81 190 ASP A O 1
ATOM 1533 N N . GLN A 1 191 ? 18.406 -7.717 -15.912 1.00 73.75 191 GLN A N 1
ATOM 1534 C CA . GLN A 1 191 ? 19.187 -6.700 -16.597 1.00 73.75 191 GLN A CA 1
ATOM 1535 C C . GLN A 1 191 ? 20.541 -7.247 -17.079 1.00 73.75 191 GLN A C 1
ATOM 1537 O O . GLN A 1 191 ? 21.341 -7.748 -16.278 1.00 73.75 191 GLN A O 1
ATOM 1542 N N . PRO A 1 192 ? 20.851 -7.155 -18.387 1.00 61.59 192 PRO A N 1
ATOM 1543 C CA . PRO A 1 192 ? 22.193 -7.438 -18.870 1.00 61.59 192 PRO A CA 1
ATOM 1544 C C . PRO A 1 192 ? 23.136 -6.406 -18.261 1.00 61.59 192 PRO A C 1
ATOM 1546 O O . PRO A 1 192 ? 22.903 -5.224 -18.493 1.00 61.59 192 PRO A O 1
ATOM 1549 N N . ASN A 1 193 ? 24.135 -6.864 -17.478 1.00 60.34 193 ASN A N 1
ATOM 1550 C CA . ASN A 1 193 ? 25.205 -6.082 -16.827 1.00 60.34 193 ASN A CA 1
ATOM 1551 C C . ASN A 1 193 ? 25.056 -4.596 -17.117 1.00 60.34 193 ASN A C 1
ATOM 1553 O O . ASN A 1 193 ? 25.577 -4.156 -18.143 1.00 60.34 193 ASN A O 1
ATOM 1557 N N . ALA A 1 194 ? 24.257 -3.906 -16.291 1.00 53.72 194 ALA A N 1
ATOM 1558 C CA . ALA A 1 194 ? 23.721 -2.580 -16.562 1.00 53.72 194 ALA A CA 1
ATOM 1559 C C . ALA A 1 194 ? 24.847 -1.626 -16.969 1.00 53.72 194 ALA A C 1
ATOM 1561 O O . ALA A 1 194 ? 25.486 -0.973 -16.146 1.00 53.72 194 ALA A O 1
ATOM 1562 N N . LYS A 1 195 ? 25.134 -1.570 -18.269 1.00 53.31 195 LYS A N 1
ATOM 1563 C CA . LYS A 1 195 ? 25.917 -0.487 -18.828 1.00 53.31 195 LYS A CA 1
ATOM 1564 C C . LYS A 1 195 ? 25.082 0.748 -18.604 1.00 53.31 195 LYS A C 1
ATOM 1566 O O . LYS A 1 195 ? 23.879 0.694 -18.861 1.00 53.31 195 LYS A O 1
ATOM 1571 N N . ALA A 1 196 ? 25.752 1.790 -18.114 1.00 55.62 196 ALA A N 1
ATOM 1572 C CA . ALA A 1 196 ? 25.196 3.097 -17.814 1.00 55.62 196 ALA A CA 1
ATOM 1573 C C . ALA A 1 196 ? 23.984 3.372 -18.705 1.00 55.62 196 ALA A C 1
ATOM 1575 O O . ALA A 1 196 ? 24.102 3.388 -19.939 1.00 55.62 196 ALA A O 1
ATOM 1576 N N . ILE A 1 197 ? 22.817 3.491 -18.062 1.00 57.84 197 ILE A N 1
ATOM 1577 C CA . ILE A 1 197 ? 21.620 4.059 -18.679 1.00 57.84 197 ILE A CA 1
ATOM 1578 C C . ILE A 1 197 ? 22.122 5.280 -19.455 1.00 57.84 197 ILE A C 1
ATOM 1580 O O . ILE A 1 197 ? 22.890 6.047 -18.866 1.00 57.84 197 ILE A O 1
ATOM 1584 N N . PRO A 1 198 ? 21.832 5.401 -20.768 1.00 63.03 198 PRO A N 1
ATOM 1585 C CA . PRO A 1 198 ? 22.315 6.538 -21.539 1.00 63.03 198 PRO A CA 1
ATOM 1586 C C . PRO A 1 198 ? 22.003 7.801 -20.749 1.00 63.03 198 PRO A C 1
ATOM 1588 O O . PRO A 1 198 ? 20.875 7.931 -20.271 1.00 63.03 198 PRO A O 1
ATOM 1591 N N . ASP A 1 199 ? 23.021 8.646 -20.553 1.00 74.19 199 ASP A N 1
ATOM 1592 C CA . ASP A 1 199 ? 22.894 9.842 -19.726 1.00 74.19 199 ASP A CA 1
ATOM 1593 C C . ASP A 1 199 ? 21.595 10.554 -20.102 1.00 74.19 199 ASP A C 1
ATOM 1595 O O . ASP A 1 199 ? 21.338 10.824 -21.282 1.00 74.19 199 ASP A O 1
ATOM 1599 N N . LEU A 1 200 ? 20.735 10.763 -19.101 1.00 78.19 200 LEU A N 1
ATOM 1600 C CA . LEU A 1 200 ? 19.479 11.478 -19.285 1.00 78.19 200 LEU A CA 1
ATOM 1601 C C . LEU A 1 200 ? 19.806 12.800 -19.974 1.00 78.19 200 LEU A C 1
ATOM 1603 O O . LEU A 1 200 ? 20.759 13.470 -19.570 1.00 78.19 200 LEU A O 1
ATOM 1607 N N . THR A 1 201 ? 19.035 13.174 -20.995 1.00 86.94 201 THR A N 1
ATOM 1608 C CA . THR A 1 201 ? 19.231 14.472 -21.645 1.00 86.94 201 THR A CA 1
ATOM 1609 C C . THR A 1 201 ? 19.124 15.582 -20.601 1.00 86.94 201 THR A C 1
ATOM 1611 O O . THR A 1 201 ? 18.353 15.458 -19.645 1.00 86.94 201 THR A O 1
ATOM 1614 N N . ASP A 1 202 ? 19.864 16.676 -20.786 1.00 90.06 202 ASP A N 1
ATOM 1615 C CA . ASP A 1 202 ? 19.827 17.823 -19.867 1.00 90.06 202 ASP A CA 1
ATOM 1616 C C . ASP A 1 202 ? 18.386 18.310 -19.625 1.00 90.06 202 ASP A C 1
ATOM 1618 O O . ASP A 1 202 ? 18.021 18.666 -18.508 1.00 90.06 202 ASP A O 1
ATOM 1622 N N . GLU A 1 203 ? 17.527 18.232 -20.649 1.00 85.12 203 GLU A N 1
ATOM 1623 C CA . GLU A 1 203 ? 16.095 18.539 -20.553 1.00 85.12 203 GLU A CA 1
ATOM 1624 C C . GLU A 1 203 ? 15.351 17.629 -19.562 1.00 85.12 203 GLU A C 1
ATOM 1626 O O . GLU A 1 203 ? 14.560 18.110 -18.751 1.00 85.12 203 GLU A O 1
ATOM 1631 N N . VAL A 1 204 ? 15.603 16.315 -19.591 1.00 82.00 204 VAL A N 1
ATOM 1632 C CA . VAL A 1 204 ? 14.970 15.361 -18.665 1.00 82.00 204 VAL A CA 1
ATOM 1633 C C . VAL A 1 204 ? 15.528 15.523 -17.253 1.00 82.00 204 VAL A C 1
ATOM 1635 O O . VAL A 1 204 ? 14.771 15.434 -16.284 1.00 82.00 204 VAL A O 1
ATOM 1638 N N . GLN A 1 205 ? 16.826 15.802 -17.112 1.00 87.50 205 GLN A N 1
ATOM 1639 C CA . GLN A 1 205 ? 17.427 16.100 -15.809 1.00 87.50 205 GLN A CA 1
ATOM 1640 C C . GLN A 1 205 ? 16.830 17.369 -15.189 1.00 87.50 205 GLN A C 1
ATOM 1642 O O . GLN A 1 205 ? 16.496 17.371 -13.998 1.00 87.50 205 GLN A O 1
ATOM 1647 N N . GLN A 1 206 ? 16.641 18.416 -15.998 1.00 88.56 206 GLN A N 1
ATOM 1648 C CA . GLN A 1 206 ? 15.984 19.649 -15.572 1.00 88.56 206 GLN A CA 1
ATOM 1649 C C . GLN A 1 206 ? 14.536 19.381 -15.154 1.00 88.56 206 GLN A C 1
ATOM 1651 O O . GLN A 1 206 ? 14.149 19.768 -14.057 1.00 88.56 206 GLN A O 1
ATOM 1656 N N . LEU A 1 207 ? 13.770 18.628 -15.951 1.00 86.56 207 LEU A N 1
ATOM 1657 C CA . LEU A 1 207 ? 12.396 18.257 -15.603 1.00 86.56 207 LEU A CA 1
ATOM 1658 C C . LEU A 1 207 ? 12.316 17.482 -14.278 1.00 86.56 207 LEU A C 1
ATOM 1660 O O . LEU A 1 207 ? 11.443 17.750 -13.456 1.00 86.56 207 LEU A O 1
ATOM 1664 N N . CYS A 1 208 ? 13.225 16.532 -14.042 1.00 86.44 208 CYS A N 1
ATOM 1665 C CA . CYS A 1 208 ? 13.279 15.798 -12.774 1.00 86.44 208 CYS A CA 1
ATOM 1666 C C . CYS A 1 208 ? 13.569 16.734 -11.594 1.00 86.44 208 CYS A C 1
ATOM 1668 O O . CYS A 1 208 ? 12.969 16.588 -10.530 1.00 86.44 208 CYS A O 1
ATOM 1670 N N . THR A 1 209 ? 14.461 17.704 -11.793 1.00 90.31 209 THR A N 1
ATOM 1671 C CA . THR A 1 209 ? 14.790 18.724 -10.789 1.00 90.31 209 THR A CA 1
ATOM 1672 C C . THR A 1 209 ? 13.579 19.607 -10.486 1.00 90.31 209 THR A C 1
ATOM 1674 O O . THR A 1 209 ? 13.267 19.838 -9.319 1.00 90.31 209 THR A O 1
ATOM 1677 N N . ASP A 1 210 ? 12.852 20.038 -11.516 1.00 86.56 210 ASP A N 1
ATOM 1678 C CA . ASP A 1 210 ? 11.637 2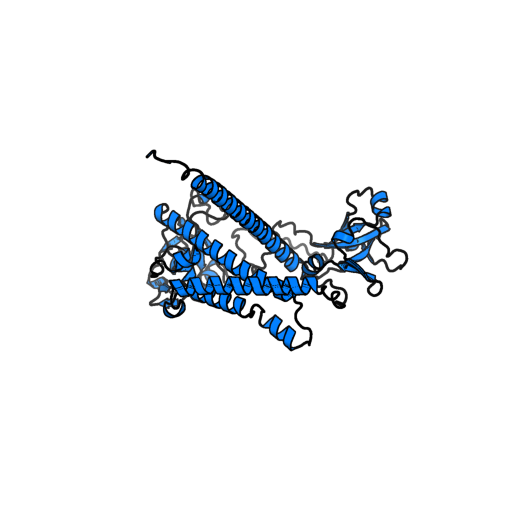0.844 -11.371 1.00 86.56 210 ASP A CA 1
ATOM 1679 C C . ASP A 1 210 ? 10.549 20.077 -10.603 1.00 86.56 210 ASP A C 1
ATOM 1681 O O . ASP A 1 210 ? 9.969 20.616 -9.662 1.00 86.56 210 ASP A O 1
ATOM 1685 N N . ILE A 1 211 ? 10.344 18.788 -10.912 1.00 87.31 211 ILE A N 1
ATOM 1686 C CA . ILE A 1 211 ? 9.410 17.912 -10.182 1.00 87.31 211 ILE A CA 1
ATOM 1687 C C . ILE A 1 211 ? 9.769 17.835 -8.694 1.00 87.31 211 ILE A C 1
ATOM 1689 O O . ILE A 1 211 ? 8.888 17.958 -7.842 1.00 87.31 211 ILE A O 1
ATOM 1693 N N . VAL A 1 212 ? 11.047 17.626 -8.366 1.00 92.00 212 VAL A N 1
ATOM 1694 C CA . VAL A 1 212 ? 11.506 17.560 -6.969 1.00 92.00 212 VAL A CA 1
ATOM 1695 C C . VAL A 1 212 ? 11.231 18.882 -6.256 1.00 92.00 212 VAL A C 1
ATOM 1697 O O . VAL A 1 212 ? 10.631 18.873 -5.181 1.00 92.00 212 VAL A O 1
ATOM 1700 N N . ASN A 1 213 ? 11.594 20.008 -6.873 1.00 91.62 213 ASN A N 1
ATOM 1701 C CA . ASN A 1 213 ? 11.367 21.340 -6.313 1.00 91.62 213 ASN A CA 1
ATOM 1702 C C . ASN A 1 213 ? 9.874 21.614 -6.072 1.00 91.62 213 ASN A C 1
ATOM 1704 O O . ASN A 1 213 ? 9.501 22.130 -5.015 1.00 91.62 213 ASN A O 1
ATOM 1708 N N . ASP A 1 214 ? 9.008 21.238 -7.015 1.00 91.00 214 ASP A N 1
ATOM 1709 C CA . ASP A 1 214 ? 7.559 21.415 -6.902 1.00 91.00 214 ASP A CA 1
ATOM 1710 C C . ASP A 1 214 ? 6.958 20.550 -5.788 1.00 91.00 214 ASP A C 1
ATOM 1712 O O . ASP A 1 214 ? 6.130 21.037 -5.007 1.00 91.00 214 ASP A O 1
ATOM 1716 N N . VAL A 1 215 ? 7.396 19.290 -5.669 1.00 92.31 215 VAL A N 1
ATOM 1717 C CA . VAL A 1 215 ? 6.974 18.385 -4.589 1.00 92.31 215 VAL A CA 1
ATOM 1718 C C . VAL A 1 215 ? 7.438 18.911 -3.231 1.00 92.31 215 VAL A C 1
ATOM 1720 O O . VAL A 1 215 ? 6.624 18.991 -2.312 1.00 92.31 215 VAL A O 1
ATOM 1723 N N . GLN A 1 216 ? 8.695 19.341 -3.104 1.00 95.81 216 GLN A N 1
ATOM 1724 C CA . GLN A 1 216 ? 9.234 19.932 -1.873 1.00 95.81 216 GLN A CA 1
ATOM 1725 C C . GLN A 1 216 ? 8.483 21.208 -1.478 1.00 95.81 216 GLN A C 1
ATOM 1727 O O . GLN A 1 216 ? 8.090 21.385 -0.321 1.00 95.81 216 GLN A O 1
ATOM 1732 N N . ALA A 1 217 ? 8.221 22.090 -2.446 1.00 91.94 217 ALA A N 1
ATOM 1733 C CA . ALA A 1 217 ? 7.459 23.311 -2.220 1.00 91.94 217 ALA A CA 1
ATOM 1734 C C . ALA A 1 217 ? 6.008 23.012 -1.817 1.00 91.94 217 ALA A C 1
ATOM 1736 O O . ALA A 1 217 ? 5.437 23.735 -0.997 1.00 91.94 217 ALA A O 1
ATOM 1737 N N . PHE A 1 218 ? 5.390 21.976 -2.390 1.00 93.38 218 PHE A N 1
ATOM 1738 C CA . PHE A 1 218 ? 4.048 21.538 -2.016 1.00 93.38 218 PHE A CA 1
ATOM 1739 C C . PHE A 1 218 ? 4.016 20.924 -0.615 1.00 93.38 218 PHE A C 1
ATOM 1741 O O . PHE A 1 218 ? 3.181 21.336 0.192 1.00 93.38 218 PHE A O 1
ATOM 1748 N N . ALA A 1 219 ? 4.962 20.041 -0.292 1.00 94.75 219 ALA A N 1
ATOM 1749 C CA . ALA A 1 219 ? 5.110 19.449 1.032 1.00 94.75 219 ALA A CA 1
ATOM 1750 C C . ALA A 1 219 ? 5.263 20.528 2.114 1.00 94.75 219 ALA A C 1
ATOM 1752 O O . ALA A 1 219 ? 4.529 20.516 3.098 1.00 94.75 219 ALA A O 1
ATOM 1753 N N . GLY A 1 220 ? 6.106 21.539 1.873 1.00 95.56 220 GLY A N 1
ATOM 1754 C CA . GLY A 1 220 ? 6.272 22.669 2.792 1.00 95.56 220 GLY A CA 1
ATOM 1755 C C . GLY A 1 220 ? 5.015 23.537 2.956 1.00 95.56 220 GLY A C 1
ATOM 1756 O O . GLY A 1 220 ? 4.821 24.147 4.005 1.00 95.56 220 GLY A O 1
ATOM 1757 N N . ARG A 1 221 ? 4.122 23.603 1.955 1.00 94.69 221 ARG A N 1
ATOM 1758 C CA . ARG A 1 221 ? 2.808 24.257 2.121 1.00 94.69 221 ARG A CA 1
ATOM 1759 C C . ARG A 1 221 ? 1.888 23.426 3.013 1.00 94.69 221 ARG A C 1
ATOM 1761 O O . ARG A 1 221 ? 1.282 23.992 3.916 1.00 94.69 221 ARG A O 1
ATOM 1768 N N . LEU A 1 222 ? 1.804 22.115 2.780 1.00 93.12 222 LEU A N 1
ATOM 1769 C CA . LEU A 1 222 ? 0.998 21.197 3.596 1.00 93.12 222 LEU A CA 1
ATOM 1770 C C . LEU A 1 222 ? 1.469 21.168 5.054 1.00 93.12 222 LEU A C 1
ATOM 1772 O O . LEU A 1 222 ? 0.655 21.251 5.969 1.00 93.12 222 LEU A O 1
ATOM 1776 N N . GLU A 1 223 ? 2.782 21.132 5.272 1.00 95.19 223 GLU A N 1
ATOM 1777 C CA . GLU A 1 223 ? 3.373 21.172 6.608 1.00 95.19 223 GLU A CA 1
ATOM 1778 C C . GLU A 1 223 ? 2.997 22.461 7.354 1.00 95.19 223 GLU A C 1
ATOM 1780 O O . GLU A 1 223 ? 2.558 22.408 8.503 1.00 95.19 223 GLU A O 1
ATOM 1785 N N . ARG A 1 224 ? 3.096 23.621 6.687 1.00 93.62 224 ARG A N 1
ATOM 1786 C CA . ARG A 1 224 ? 2.670 24.903 7.266 1.00 93.62 224 ARG A CA 1
ATOM 1787 C C . ARG A 1 224 ? 1.195 24.908 7.635 1.00 93.62 224 ARG A C 1
ATOM 1789 O O . ARG A 1 224 ? 0.867 25.419 8.693 1.00 93.62 224 ARG A O 1
ATOM 1796 N N . TYR A 1 225 ? 0.321 24.304 6.830 1.00 92.25 225 TYR A N 1
ATOM 1797 C CA . TYR A 1 225 ? -1.093 24.195 7.197 1.00 92.25 225 TYR A CA 1
ATOM 1798 C C . TYR A 1 225 ? -1.303 23.383 8.480 1.00 92.25 225 TYR A C 1
ATOM 1800 O O . TYR A 1 225 ? -2.086 23.797 9.335 1.00 92.25 225 TYR A O 1
ATOM 1808 N N . ILE A 1 226 ? -0.586 22.267 8.648 1.00 91.31 226 ILE A N 1
ATOM 1809 C CA . ILE A 1 226 ? -0.634 21.487 9.894 1.00 91.31 226 ILE A CA 1
ATOM 1810 C C . ILE A 1 226 ? -0.129 22.338 11.065 1.00 91.31 226 ILE A C 1
ATOM 1812 O O . ILE A 1 226 ? -0.757 22.354 12.125 1.00 91.31 226 ILE A O 1
ATOM 1816 N N . LEU A 1 227 ? 0.974 23.067 10.889 1.00 91.62 227 LEU A N 1
ATOM 1817 C CA . LEU A 1 227 ? 1.534 23.954 11.912 1.00 91.62 227 LEU A CA 1
ATOM 1818 C C . LEU A 1 227 ? 0.599 25.114 12.273 1.00 91.62 227 LEU A C 1
ATOM 1820 O O . LEU A 1 227 ? 0.429 25.396 13.454 1.00 91.62 227 LEU A O 1
ATOM 1824 N N . ASP A 1 228 ? -0.048 25.747 11.300 1.00 91.19 228 ASP A N 1
ATOM 1825 C CA . ASP A 1 228 ? -0.962 26.870 11.530 1.00 91.19 228 ASP A CA 1
ATOM 1826 C C . ASP A 1 228 ? -2.187 26.438 12.357 1.00 91.19 228 ASP A C 1
ATOM 1828 O O . ASP A 1 228 ? -2.641 27.173 13.234 1.00 91.19 228 ASP A O 1
ATOM 1832 N N . GLU A 1 229 ? -2.704 25.226 12.128 1.00 91.12 229 GLU A N 1
ATOM 1833 C CA . GLU A 1 229 ? -3.856 24.689 12.871 1.00 91.12 229 GLU A CA 1
ATOM 1834 C C . GLU A 1 229 ? -3.462 24.063 14.223 1.00 91.12 229 GLU A C 1
ATOM 1836 O O . GLU A 1 229 ? -4.249 24.081 15.175 1.00 91.12 229 GLU A O 1
ATOM 1841 N N . THR A 1 230 ? -2.256 23.495 14.341 1.00 89.19 230 THR A N 1
ATOM 1842 C CA . THR A 1 230 ? -1.832 22.766 15.553 1.00 89.19 230 THR A CA 1
ATOM 1843 C C . THR A 1 230 ? -0.922 23.567 16.479 1.00 89.19 230 THR A C 1
ATOM 1845 O O . THR A 1 230 ? -0.841 23.223 17.657 1.00 89.19 230 THR A O 1
ATOM 1848 N N . SER A 1 231 ? -0.250 24.613 15.988 1.00 87.88 231 SER A N 1
ATOM 1849 C CA . SER A 1 231 ? 0.958 25.246 16.556 1.00 87.88 231 SER A CA 1
ATOM 1850 C C . SER A 1 231 ? 2.152 24.288 16.698 1.00 87.88 231 SER A C 1
ATOM 1852 O O . SER A 1 231 ? 3.244 24.590 16.226 1.00 87.88 231 SER A O 1
ATOM 1854 N N . CYS A 1 232 ? 1.946 23.126 17.323 1.00 85.94 232 CYS A N 1
ATOM 1855 C CA . CYS A 1 232 ? 2.905 22.032 17.422 1.00 85.94 232 CYS A CA 1
ATOM 1856 C C . CYS A 1 232 ? 2.156 20.704 17.641 1.00 85.94 232 CYS A C 1
ATOM 1858 O O . CYS A 1 232 ? 1.625 20.443 18.724 1.00 85.94 232 CYS A O 1
ATOM 1860 N N . ALA A 1 233 ? 2.086 19.852 16.613 1.00 83.31 233 ALA A N 1
ATOM 1861 C CA . ALA A 1 233 ? 1.330 18.597 16.674 1.00 83.31 233 ALA A CA 1
ATOM 1862 C C . ALA A 1 233 ? 1.855 17.632 17.757 1.00 83.31 233 ALA A C 1
ATOM 1864 O O . ALA A 1 233 ? 1.063 16.979 18.445 1.00 83.31 233 ALA A O 1
ATOM 1865 N N . SER A 1 234 ? 3.175 17.583 17.953 1.00 83.12 234 SER A N 1
ATOM 1866 C CA . SER A 1 234 ? 3.831 16.677 18.904 1.00 83.12 234 SER A CA 1
ATOM 1867 C C . SER A 1 234 ? 3.586 17.077 20.361 1.00 83.12 234 SER A C 1
ATOM 1869 O O . SER A 1 234 ? 3.265 16.221 21.187 1.00 83.12 234 SER A O 1
ATOM 1871 N N . GLU A 1 235 ? 3.633 18.374 20.677 1.00 82.88 235 GLU A N 1
ATOM 1872 C CA . GLU A 1 235 ? 3.291 18.902 22.009 1.00 82.88 235 GLU A CA 1
ATOM 1873 C C . GLU A 1 235 ? 1.833 18.619 22.375 1.00 82.88 235 GLU A C 1
ATOM 1875 O O . GLU A 1 235 ? 1.515 18.311 23.526 1.00 82.88 235 GLU A O 1
ATOM 1880 N N . ARG A 1 236 ? 0.951 18.644 21.371 1.00 83.31 236 ARG A N 1
ATOM 1881 C CA . ARG A 1 236 ? -0.471 18.318 21.516 1.00 83.31 236 ARG A CA 1
ATOM 1882 C C . ARG A 1 236 ? -0.767 16.818 21.510 1.00 83.31 236 ARG A C 1
ATOM 1884 O O . ARG A 1 236 ? -1.929 16.444 21.633 1.00 83.31 236 ARG A O 1
ATOM 1891 N N . ARG A 1 237 ? 0.259 15.962 21.400 1.00 85.56 237 ARG A N 1
ATOM 1892 C CA . ARG A 1 237 ? 0.142 14.492 21.334 1.00 85.56 237 ARG A CA 1
ATOM 1893 C C . ARG A 1 237 ? -0.751 14.007 20.183 1.00 85.56 237 ARG A C 1
ATOM 1895 O O . ARG A 1 237 ? -1.389 12.962 20.286 1.00 85.56 237 ARG A O 1
ATOM 1902 N N . LEU A 1 238 ? -0.778 14.752 19.079 1.00 87.19 238 LEU A N 1
ATOM 1903 C CA . LEU A 1 238 ? -1.497 14.388 17.859 1.00 87.19 238 LEU A CA 1
ATOM 1904 C C . LEU A 1 238 ? -0.587 13.484 17.022 1.00 87.19 238 LEU A C 1
ATOM 1906 O O . LEU A 1 238 ? 0.042 13.953 16.073 1.00 87.19 238 LEU A O 1
ATOM 1910 N N . GLU A 1 239 ? -0.433 12.211 17.407 1.00 89.25 239 GLU A N 1
ATOM 1911 C CA . GLU A 1 239 ? 0.610 11.341 16.825 1.00 89.25 239 GLU A CA 1
ATOM 1912 C C . GLU A 1 239 ? 0.412 11.154 15.310 1.00 89.25 239 GLU A C 1
ATOM 1914 O O . GLU A 1 239 ? 1.389 11.204 14.570 1.00 89.25 239 GLU A O 1
ATOM 1919 N N . LEU A 1 240 ? -0.837 11.047 14.826 1.00 89.62 240 LEU A N 1
ATOM 1920 C CA . LEU A 1 240 ? -1.134 10.994 13.386 1.00 89.62 240 LEU A CA 1
ATOM 1921 C C . LEU A 1 240 ? -0.597 12.230 12.644 1.00 89.62 240 LEU A C 1
ATOM 1923 O O . LEU A 1 240 ? 0.156 12.096 11.683 1.00 89.62 240 LEU A O 1
ATOM 1927 N N . LEU A 1 241 ? -0.947 13.434 13.109 1.00 91.88 241 LEU A N 1
ATOM 1928 C CA . LEU A 1 241 ? -0.466 14.671 12.487 1.00 91.88 241 LEU A CA 1
ATOM 1929 C C . LEU A 1 241 ? 1.042 14.852 12.662 1.00 91.88 241 LEU A C 1
ATOM 1931 O O . LEU A 1 241 ? 1.683 15.388 11.770 1.00 91.88 241 LEU A O 1
ATOM 1935 N N . SER A 1 242 ? 1.612 14.387 13.774 1.00 92.38 242 SER A N 1
ATOM 1936 C CA . SER A 1 242 ? 3.057 14.442 14.021 1.00 92.38 242 SER A CA 1
ATOM 1937 C C . SER A 1 242 ? 3.819 13.562 13.032 1.00 92.38 242 SER A C 1
ATOM 1939 O O . SER A 1 242 ? 4.821 13.997 12.472 1.00 92.38 242 SER A O 1
ATOM 1941 N N . ASN A 1 243 ? 3.318 12.353 12.761 1.00 92.75 243 ASN A N 1
ATOM 1942 C CA . ASN A 1 243 ? 3.903 11.451 11.770 1.00 92.75 243 ASN A CA 1
ATOM 1943 C C . ASN A 1 243 ? 3.789 12.028 10.352 1.00 92.75 243 ASN A C 1
ATOM 1945 O O . ASN A 1 243 ? 4.768 12.021 9.608 1.00 92.75 243 ASN A O 1
ATOM 1949 N N . LEU A 1 244 ? 2.622 12.571 9.986 1.00 94.19 244 LEU A N 1
ATOM 1950 C CA . LEU A 1 244 ? 2.427 13.232 8.691 1.00 94.19 244 LEU A CA 1
ATOM 1951 C C . LEU A 1 244 ? 3.333 14.458 8.543 1.00 94.19 244 LEU A C 1
ATOM 1953 O O . LEU A 1 244 ? 3.973 14.625 7.508 1.00 94.19 244 LEU A O 1
ATOM 1957 N N . GLN A 1 245 ? 3.436 15.284 9.585 1.00 95.00 245 GLN A N 1
ATOM 1958 C CA . GLN A 1 245 ? 4.319 16.444 9.606 1.00 95.00 245 GLN A CA 1
ATOM 1959 C C . GLN A 1 245 ? 5.784 16.034 9.422 1.00 95.00 245 GLN A C 1
ATOM 1961 O O . GLN A 1 245 ? 6.467 16.631 8.596 1.00 95.00 245 GLN A O 1
ATOM 1966 N N . GLN A 1 246 ? 6.255 15.004 10.133 1.00 95.50 246 GLN A N 1
ATOM 1967 C CA . GLN A 1 246 ? 7.622 14.501 9.980 1.00 95.50 246 GLN A CA 1
ATOM 1968 C C . GLN A 1 246 ? 7.892 14.047 8.542 1.00 95.50 246 GLN A C 1
ATOM 1970 O O . GLN A 1 246 ? 8.880 14.461 7.946 1.00 95.50 246 GLN A O 1
ATOM 1975 N N . ARG A 1 247 ? 6.981 13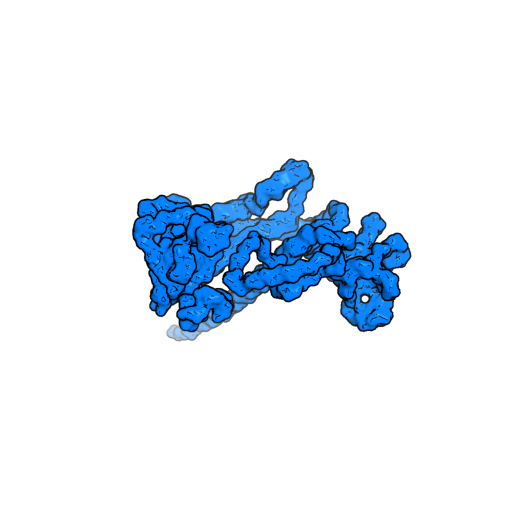.274 7.943 1.00 95.56 247 ARG A N 1
ATOM 1976 C CA . ARG A 1 247 ? 7.127 12.814 6.552 1.00 95.56 247 ARG A CA 1
ATOM 1977 C C . ARG A 1 247 ? 7.115 13.964 5.547 1.00 95.56 247 ARG A C 1
ATOM 1979 O O . ARG A 1 247 ? 7.878 13.947 4.588 1.00 95.56 247 ARG A O 1
ATOM 1986 N N . LEU A 1 248 ? 6.289 14.987 5.771 1.00 96.31 248 LEU A N 1
ATOM 1987 C CA . LEU A 1 248 ? 6.284 16.201 4.950 1.00 96.31 248 LEU A CA 1
ATOM 1988 C C . LEU A 1 248 ? 7.591 16.996 5.093 1.00 96.31 248 LEU A C 1
ATOM 1990 O O . LEU A 1 248 ? 8.086 17.517 4.095 1.00 96.31 248 LEU A O 1
ATOM 1994 N N . GLN A 1 249 ? 8.172 17.055 6.294 1.00 96.56 249 GLN A N 1
ATOM 1995 C CA . GLN A 1 249 ? 9.485 17.666 6.527 1.00 96.56 249 GLN A CA 1
ATOM 1996 C C . GLN A 1 249 ? 10.609 16.890 5.843 1.00 96.56 249 GLN A C 1
ATOM 1998 O O . GLN A 1 249 ? 11.482 17.504 5.230 1.00 96.56 249 GLN A O 1
ATOM 2003 N N . ASP A 1 250 ? 10.593 15.561 5.930 1.00 95.81 250 ASP A N 1
ATOM 2004 C CA . ASP A 1 250 ? 11.572 14.699 5.264 1.00 95.81 250 ASP A CA 1
ATOM 2005 C C . ASP A 1 250 ? 11.468 14.880 3.743 1.00 95.81 250 ASP A C 1
ATOM 2007 O O . ASP A 1 250 ? 12.467 15.122 3.065 1.00 95.81 250 ASP A O 1
ATOM 2011 N N . LEU A 1 251 ? 10.241 14.905 3.213 1.00 96.00 251 LEU A N 1
ATOM 2012 C CA . LEU A 1 251 ? 9.968 15.178 1.804 1.00 96.00 251 LEU A CA 1
ATOM 2013 C C . LEU A 1 251 ? 10.461 16.567 1.378 1.00 96.00 251 LEU A C 1
ATOM 2015 O O . LEU A 1 251 ? 11.064 16.690 0.318 1.00 96.00 251 LEU A O 1
ATOM 2019 N N . GLN A 1 252 ? 10.254 17.598 2.202 1.00 96.88 252 GLN A N 1
ATOM 2020 C CA . GLN A 1 252 ? 10.722 18.963 1.946 1.00 96.88 252 GLN A CA 1
ATOM 2021 C C . GLN A 1 252 ? 12.254 19.068 1.938 1.00 96.88 252 GLN A C 1
ATOM 2023 O O . GLN A 1 252 ? 12.809 19.808 1.126 1.00 96.88 252 GLN A O 1
ATOM 2028 N N . LYS A 1 253 ? 12.938 18.356 2.840 1.00 96.50 253 LYS A N 1
ATOM 2029 C CA . LYS A 1 253 ? 14.409 18.323 2.923 1.00 96.50 253 LYS A CA 1
ATOM 2030 C C . LYS A 1 253 ? 15.042 17.448 1.844 1.00 96.50 253 LYS A C 1
ATOM 2032 O O . LYS A 1 253 ? 16.239 17.565 1.597 1.00 96.50 253 LYS A O 1
ATOM 2037 N N . GLY A 1 254 ? 14.244 16.600 1.197 1.00 94.44 254 GLY A N 1
ATOM 2038 C CA . GLY A 1 254 ? 14.720 15.625 0.226 1.00 94.44 254 GLY A CA 1
ATOM 2039 C C . GLY A 1 254 ? 15.243 14.329 0.850 1.00 94.44 254 GLY A C 1
ATOM 2040 O O . GLY A 1 254 ? 15.900 13.542 0.162 1.00 94.44 254 GLY A O 1
ATOM 2041 N N . ASP A 1 255 ? 14.912 14.074 2.116 1.00 94.56 255 ASP A N 1
ATOM 2042 C CA . ASP A 1 255 ? 15.281 12.893 2.903 1.00 94.56 255 ASP A CA 1
ATOM 2043 C C . ASP A 1 255 ? 14.325 11.709 2.632 1.00 94.56 255 ASP A C 1
ATOM 2045 O O . ASP A 1 255 ? 13.899 10.995 3.534 1.00 94.56 255 ASP A O 1
ATOM 2049 N N . VAL A 1 256 ? 13.970 11.482 1.363 1.00 90.50 256 VAL A N 1
ATOM 2050 C CA . VAL A 1 256 ? 13.001 10.444 0.938 1.00 90.50 256 VAL A CA 1
ATOM 2051 C C . VAL A 1 256 ? 13.619 9.060 0.718 1.00 90.50 256 VAL A C 1
ATOM 2053 O O . VAL A 1 256 ? 12.934 8.106 0.354 1.00 90.50 256 VAL A O 1
ATOM 2056 N N . LEU A 1 257 ? 14.938 8.946 0.852 1.00 86.06 257 LEU A N 1
ATOM 2057 C CA . LEU A 1 257 ? 15.661 7.710 0.574 1.00 86.06 257 LEU A CA 1
ATOM 2058 C C . LEU A 1 257 ? 15.667 6.808 1.803 1.00 86.06 257 LEU A C 1
ATOM 2060 O O . LEU A 1 257 ? 15.958 7.240 2.916 1.00 86.06 257 LEU A O 1
ATOM 2064 N N . THR A 1 258 ? 15.414 5.520 1.586 1.00 80.75 258 THR A N 1
ATOM 2065 C CA . THR A 1 258 ? 15.577 4.520 2.649 1.00 80.75 258 THR A CA 1
ATOM 2066 C C . THR A 1 258 ? 17.037 4.466 3.106 1.00 80.75 258 THR A C 1
ATOM 2068 O O . THR A 1 258 ? 17.951 4.684 2.310 1.00 80.75 258 THR A O 1
ATOM 2071 N N . LYS A 1 259 ? 17.280 4.109 4.374 1.00 78.19 259 LYS A N 1
ATOM 2072 C CA . LYS A 1 259 ? 18.648 3.939 4.904 1.00 78.19 259 LYS A CA 1
ATOM 2073 C C . LYS A 1 259 ? 19.490 2.989 4.049 1.00 78.19 259 LYS A C 1
ATOM 2075 O O . LYS A 1 259 ? 20.680 3.202 3.881 1.00 78.19 259 LYS A O 1
ATOM 2080 N N . GLU A 1 260 ? 18.869 1.961 3.480 1.00 72.44 260 GLU A N 1
ATOM 2081 C CA . GLU A 1 260 ? 19.516 1.006 2.576 1.00 72.44 260 GLU A CA 1
ATOM 2082 C C . GLU A 1 260 ? 19.950 1.663 1.259 1.00 72.44 260 GLU A C 1
ATOM 2084 O O . GLU A 1 260 ? 21.060 1.424 0.791 1.00 72.44 260 GLU A O 1
ATOM 2089 N N . GLN A 1 261 ? 19.114 2.535 0.687 1.00 73.94 261 GLN A N 1
ATOM 2090 C CA . GLN A 1 261 ? 19.454 3.307 -0.512 1.00 73.94 261 GLN A CA 1
ATOM 2091 C C . GLN A 1 261 ? 20.527 4.363 -0.235 1.00 73.94 261 GLN A C 1
ATOM 2093 O O . GLN A 1 261 ? 21.392 4.561 -1.082 1.00 73.94 261 GLN A O 1
ATOM 2098 N N . GLN A 1 262 ? 20.500 4.989 0.944 1.00 76.69 262 GLN A N 1
ATOM 2099 C CA . GLN A 1 262 ? 21.541 5.918 1.395 1.00 76.69 262 GLN A CA 1
ATOM 2100 C C . GLN A 1 262 ? 22.889 5.197 1.570 1.00 76.69 262 GLN A C 1
ATOM 2102 O O . GLN A 1 262 ? 23.909 5.631 1.046 1.00 76.69 262 GLN A O 1
ATOM 2107 N N . LEU A 1 263 ? 22.896 4.030 2.221 1.00 76.06 263 LEU A N 1
ATOM 2108 C CA . LEU A 1 263 ? 24.106 3.215 2.377 1.00 76.06 263 LEU A CA 1
ATOM 2109 C C . LEU A 1 263 ? 24.634 2.698 1.031 1.00 76.06 263 LEU A C 1
ATOM 2111 O O . LEU A 1 263 ? 25.847 2.626 0.827 1.00 76.06 263 LEU A O 1
ATOM 2115 N N . ALA A 1 264 ? 23.737 2.359 0.101 1.00 71.25 264 ALA A N 1
ATOM 2116 C CA . ALA A 1 264 ? 24.114 1.966 -1.252 1.00 71.25 264 ALA A CA 1
ATOM 2117 C C . ALA A 1 264 ? 24.743 3.130 -2.038 1.00 71.25 264 ALA A C 1
ATOM 2119 O O . ALA A 1 264 ? 25.708 2.900 -2.768 1.00 71.25 264 ALA A O 1
ATOM 2120 N N . SER A 1 265 ? 24.256 4.365 -1.859 1.00 68.50 265 SER A N 1
ATOM 2121 C CA . SER A 1 265 ? 24.873 5.554 -2.465 1.00 68.50 265 SER A CA 1
ATOM 2122 C C . SER A 1 265 ? 26.203 5.943 -1.820 1.00 68.50 265 SER A C 1
ATOM 2124 O O . SER A 1 265 ? 27.070 6.481 -2.503 1.00 68.50 265 SER A O 1
ATOM 2126 N N . ASP A 1 266 ? 26.398 5.644 -0.535 1.00 73.56 266 ASP A N 1
ATOM 2127 C CA . ASP A 1 266 ? 27.642 5.971 0.172 1.00 73.56 266 ASP A CA 1
ATOM 2128 C C . ASP A 1 266 ? 28.778 4.980 -0.152 1.00 73.56 266 ASP A C 1
ATOM 2130 O O . ASP A 1 266 ? 29.956 5.341 -0.130 1.00 73.56 266 ASP A O 1
ATOM 2134 N N . GLY A 1 267 ? 28.442 3.720 -0.463 1.00 67.50 267 GLY A N 1
ATOM 2135 C CA . GLY A 1 267 ? 29.409 2.639 -0.706 1.00 67.50 267 GLY A CA 1
ATOM 2136 C C . GLY A 1 267 ? 29.896 2.496 -2.154 1.00 67.50 267 GLY A C 1
ATOM 2137 O O . GLY A 1 267 ? 30.958 1.916 -2.394 1.00 67.50 267 GLY A O 1
ATOM 2138 N N . GLN A 1 268 ? 29.154 3.021 -3.129 1.00 56.28 268 GLN A N 1
ATOM 2139 C CA . GLN A 1 268 ? 29.557 3.082 -4.534 1.00 56.28 268 GLN A CA 1
ATOM 2140 C C . GLN A 1 268 ? 29.374 4.515 -5.021 1.00 56.28 268 GLN A C 1
ATOM 2142 O O . GLN A 1 268 ? 28.294 5.067 -4.883 1.00 56.28 268 GLN A O 1
ATOM 2147 N N . ALA A 1 269 ? 30.402 5.108 -5.634 1.00 51.50 269 ALA A N 1
ATOM 2148 C CA . ALA A 1 269 ? 30.415 6.495 -6.121 1.00 51.50 269 ALA A CA 1
ATOM 2149 C C . ALA A 1 269 ? 29.421 6.803 -7.276 1.00 51.50 269 ALA A C 1
ATOM 2151 O O . ALA A 1 269 ? 29.657 7.703 -8.080 1.00 51.50 269 ALA A O 1
ATOM 2152 N N . GLY A 1 270 ? 28.330 6.045 -7.400 1.00 65.19 270 GLY A N 1
ATOM 2153 C CA . GLY A 1 270 ? 27.219 6.332 -8.292 1.00 65.19 270 GLY A CA 1
ATOM 2154 C C . GLY A 1 270 ? 26.243 7.287 -7.616 1.00 65.19 270 GLY A C 1
ATOM 2155 O O . GLY A 1 270 ? 25.477 6.885 -6.745 1.00 65.19 270 GLY A O 1
ATOM 2156 N N . SER A 1 271 ? 26.252 8.550 -8.042 1.00 78.69 271 SER A N 1
ATOM 2157 C CA . SER A 1 271 ? 25.172 9.492 -7.737 1.00 78.69 271 SER A CA 1
ATOM 2158 C C . SER A 1 271 ? 23.824 8.873 -8.136 1.00 78.69 271 SER A C 1
ATOM 2160 O O . SER A 1 271 ? 23.694 8.300 -9.221 1.00 78.69 271 SER A O 1
ATOM 2162 N N . ILE A 1 272 ? 22.825 8.947 -7.252 1.00 82.75 272 ILE A N 1
ATOM 2163 C CA . ILE A 1 272 ? 21.461 8.497 -7.551 1.00 82.75 272 ILE A CA 1
ATOM 2164 C C . ILE A 1 272 ? 20.949 9.304 -8.745 1.00 82.75 272 ILE A C 1
ATOM 2166 O O . ILE A 1 272 ? 21.013 10.530 -8.732 1.00 82.75 272 ILE A O 1
ATOM 2170 N N . SER A 1 273 ? 20.425 8.626 -9.770 1.00 86.62 273 SER A N 1
ATOM 2171 C CA . SER A 1 273 ? 19.916 9.325 -10.954 1.00 86.62 273 SER A CA 1
ATOM 2172 C C . SER A 1 273 ? 18.807 10.320 -10.583 1.00 86.62 273 SER A C 1
ATOM 2174 O O . SER A 1 273 ? 17.950 10.017 -9.743 1.00 86.62 273 SER A O 1
ATOM 2176 N N . SER A 1 274 ? 18.776 11.482 -11.244 1.00 87.19 274 SER A N 1
ATOM 2177 C CA . SER A 1 274 ? 17.754 12.514 -11.012 1.00 87.19 274 SER A CA 1
ATOM 2178 C C . SER A 1 274 ? 16.331 11.968 -11.182 1.00 87.19 274 SER A C 1
ATOM 2180 O O . SER A 1 274 ? 15.434 12.332 -10.425 1.00 87.19 274 SER A O 1
ATOM 2182 N N . LEU A 1 275 ? 16.131 11.034 -12.120 1.00 83.50 275 LEU A N 1
ATOM 2183 C CA . LEU A 1 275 ? 14.850 10.362 -12.345 1.00 83.50 275 LEU A CA 1
ATOM 2184 C C . LEU A 1 275 ? 14.440 9.479 -11.161 1.00 83.50 275 LEU A C 1
ATOM 2186 O O . LEU A 1 275 ? 13.288 9.529 -10.722 1.00 83.50 275 LEU A O 1
ATOM 2190 N N . THR A 1 276 ? 15.372 8.687 -10.619 1.00 81.12 276 THR A N 1
ATOM 2191 C CA . THR A 1 276 ? 15.121 7.876 -9.420 1.00 81.12 276 THR A CA 1
ATOM 2192 C C . THR A 1 276 ? 14.741 8.776 -8.251 1.00 81.12 276 THR A C 1
ATOM 2194 O O . THR A 1 276 ? 13.765 8.495 -7.558 1.00 81.12 276 THR A O 1
ATOM 2197 N N . TYR A 1 277 ? 15.470 9.875 -8.057 1.00 87.25 277 TYR A N 1
ATOM 2198 C CA . TYR A 1 277 ? 15.224 10.813 -6.965 1.00 87.25 277 TYR A CA 1
ATOM 2199 C C . TYR A 1 277 ? 13.850 11.495 -7.080 1.00 87.25 277 TYR A C 1
ATOM 2201 O O . TYR A 1 277 ? 13.075 11.474 -6.119 1.00 87.25 277 TYR A O 1
ATOM 2209 N N . ALA A 1 278 ? 13.490 11.993 -8.268 1.00 83.69 278 ALA A N 1
ATOM 2210 C CA . ALA A 1 278 ? 12.164 12.554 -8.545 1.00 83.69 278 ALA A CA 1
ATOM 2211 C C . ALA A 1 278 ? 11.038 11.527 -8.345 1.00 83.69 278 ALA A C 1
ATOM 2213 O O . ALA A 1 278 ? 10.004 11.828 -7.747 1.00 83.69 278 ALA A O 1
ATOM 2214 N N . SER A 1 279 ? 11.257 10.282 -8.774 1.00 83.00 279 SER A N 1
ATOM 2215 C CA . SER A 1 279 ? 10.287 9.196 -8.595 1.00 83.00 279 SER A CA 1
ATOM 2216 C C . SER A 1 279 ? 10.042 8.869 -7.120 1.00 83.00 279 SER A C 1
ATOM 2218 O O . SER A 1 279 ? 8.906 8.577 -6.747 1.00 83.00 279 SER A O 1
ATOM 2220 N N . GLN A 1 280 ? 11.076 8.925 -6.272 1.00 85.00 280 GLN A N 1
ATOM 2221 C CA . GLN A 1 280 ? 10.911 8.708 -4.830 1.00 85.00 280 GLN A CA 1
ATOM 2222 C C . GLN A 1 280 ? 10.108 9.833 -4.167 1.00 85.00 280 GLN A C 1
ATOM 2224 O O . GLN A 1 280 ? 9.222 9.541 -3.370 1.00 85.00 280 GLN A O 1
ATOM 2229 N N . HIS A 1 281 ? 10.329 11.093 -4.557 1.00 91.00 281 HIS A N 1
ATOM 2230 C CA . HIS A 1 281 ? 9.538 12.229 -4.062 1.00 91.00 281 HIS A CA 1
ATOM 2231 C C . HIS A 1 281 ? 8.053 12.082 -4.397 1.00 91.00 281 HIS A C 1
ATOM 2233 O O . HIS A 1 281 ? 7.191 12.240 -3.533 1.00 91.00 281 HIS A O 1
ATOM 2239 N N . LEU A 1 282 ? 7.748 11.736 -5.651 1.00 87.75 282 LEU A N 1
ATOM 2240 C CA . LEU A 1 282 ? 6.371 11.507 -6.082 1.00 87.75 282 LEU A CA 1
ATOM 2241 C C . LEU A 1 282 ? 5.731 10.327 -5.346 1.00 87.75 282 LEU A C 1
ATOM 2243 O O . LEU A 1 282 ? 4.576 10.423 -4.935 1.00 87.75 282 LEU A O 1
ATOM 2247 N N . ARG A 1 283 ? 6.469 9.226 -5.159 1.00 84.94 283 ARG A N 1
ATOM 2248 C CA . ARG A 1 283 ? 5.976 8.051 -4.430 1.00 84.94 283 ARG A CA 1
ATOM 2249 C C . ARG A 1 283 ? 5.630 8.394 -2.984 1.00 84.94 283 ARG A C 1
ATOM 2251 O O . ARG A 1 283 ? 4.556 8.012 -2.531 1.00 84.94 283 ARG A O 1
ATOM 2258 N N . GLU A 1 284 ? 6.504 9.114 -2.290 1.00 92.06 284 GLU A N 1
ATOM 2259 C CA . GLU A 1 284 ? 6.277 9.493 -0.895 1.00 92.06 284 GLU A CA 1
ATOM 2260 C C . GLU A 1 284 ? 5.063 10.419 -0.759 1.00 92.06 284 GLU A C 1
ATOM 2262 O O . GLU A 1 284 ? 4.180 10.169 0.063 1.00 92.06 284 GLU A O 1
ATOM 2267 N N . LEU A 1 285 ? 4.946 11.423 -1.638 1.00 93.19 285 LEU A N 1
ATOM 2268 C CA . LEU A 1 285 ? 3.789 12.319 -1.663 1.00 93.19 285 LEU A CA 1
ATOM 2269 C C . LEU A 1 285 ? 2.473 11.562 -1.915 1.00 93.19 285 LEU A C 1
ATOM 2271 O O . LEU A 1 285 ? 1.477 11.806 -1.233 1.00 93.19 285 LEU A O 1
ATOM 2275 N N . LEU A 1 286 ? 2.466 10.630 -2.874 1.00 88.06 286 LEU A N 1
ATOM 2276 C CA . LEU A 1 286 ? 1.307 9.774 -3.141 1.00 88.06 286 LEU A CA 1
ATOM 2277 C C . LEU A 1 286 ? 0.985 8.878 -1.942 1.00 88.06 286 LEU A C 1
ATOM 2279 O O . LEU A 1 286 ? -0.185 8.715 -1.607 1.00 88.06 286 LEU A O 1
ATOM 2283 N N . GLY A 1 287 ? 2.001 8.335 -1.269 1.00 86.44 287 GLY A N 1
ATOM 2284 C CA . GLY A 1 287 ? 1.829 7.543 -0.052 1.00 86.44 287 GLY A CA 1
ATOM 2285 C C . GLY A 1 287 ? 1.120 8.330 1.051 1.00 86.44 287 GLY A C 1
ATOM 2286 O O . GLY A 1 287 ? 0.165 7.828 1.640 1.00 86.44 287 GLY A O 1
ATOM 2287 N N . ILE A 1 288 ? 1.531 9.582 1.280 1.00 92.25 288 ILE A N 1
ATOM 2288 C CA . ILE A 1 288 ? 0.863 10.501 2.217 1.00 92.25 288 ILE A CA 1
ATOM 2289 C C . ILE A 1 288 ? -0.597 10.728 1.802 1.00 92.25 288 ILE A C 1
ATOM 2291 O O . ILE A 1 288 ? -1.504 10.597 2.622 1.00 92.25 288 ILE A O 1
ATOM 2295 N N . GLN A 1 289 ? -0.844 11.036 0.526 1.00 91.38 289 GLN A N 1
ATOM 2296 C CA . GLN A 1 289 ? -2.198 11.289 0.029 1.00 91.38 289 GLN A CA 1
ATOM 2297 C C . GLN A 1 289 ? -3.123 10.079 0.231 1.00 91.38 289 GLN A C 1
ATOM 2299 O O . GLN A 1 289 ? -4.260 10.241 0.677 1.00 91.38 289 GLN A O 1
ATOM 2304 N N . LEU A 1 290 ? -2.653 8.877 -0.104 1.00 84.50 290 LEU A N 1
ATOM 2305 C CA . LEU A 1 290 ? -3.440 7.650 0.017 1.00 84.50 290 LEU A CA 1
ATOM 2306 C C . LEU A 1 290 ? -3.776 7.336 1.474 1.00 84.50 290 LEU A C 1
ATOM 2308 O O . LEU A 1 290 ? -4.924 6.998 1.760 1.00 84.50 290 LEU A O 1
ATOM 2312 N N . GLU A 1 291 ? -2.824 7.520 2.390 1.00 88.50 291 GLU A N 1
ATOM 2313 C CA . GLU A 1 291 ? -3.063 7.348 3.825 1.00 88.50 291 GLU A CA 1
ATOM 2314 C C . GLU A 1 291 ? -4.150 8.306 4.331 1.00 88.50 291 GLU A C 1
ATOM 2316 O O . GLU A 1 291 ? -5.091 7.874 4.996 1.00 88.50 291 GLU A O 1
ATOM 2321 N N . ILE A 1 292 ? -4.080 9.592 3.967 1.00 88.75 292 ILE A N 1
ATOM 2322 C CA . ILE A 1 292 ? -5.087 10.592 4.362 1.00 88.75 292 ILE A CA 1
ATOM 2323 C C . ILE A 1 292 ? -6.476 10.195 3.846 1.00 88.75 292 ILE A C 1
ATOM 2325 O O . ILE A 1 292 ? -7.459 10.237 4.592 1.00 88.75 292 ILE A O 1
ATOM 2329 N N . VAL A 1 293 ? -6.568 9.783 2.578 1.00 86.94 293 VAL A N 1
ATOM 2330 C CA . VAL A 1 293 ? -7.830 9.341 1.968 1.00 86.94 293 VAL A CA 1
ATOM 2331 C C . VAL A 1 293 ? -8.388 8.114 2.687 1.00 86.94 293 VAL A C 1
ATOM 2333 O O . VAL A 1 293 ? -9.580 8.083 2.999 1.00 86.94 293 VAL A O 1
ATOM 2336 N N . GLU A 1 294 ? -7.548 7.122 2.981 1.00 86.31 294 GLU A N 1
ATOM 2337 C CA . GLU A 1 294 ? -7.954 5.910 3.692 1.00 86.31 294 GLU A CA 1
ATOM 2338 C C . GLU A 1 294 ? -8.463 6.233 5.104 1.00 86.31 294 GLU A C 1
ATOM 2340 O O . GLU A 1 294 ? -9.559 5.808 5.483 1.00 86.31 294 GLU A O 1
ATOM 2345 N N . VAL A 1 295 ? -7.705 7.031 5.860 1.00 89.44 295 VAL A N 1
ATOM 2346 C CA . VAL A 1 295 ? -8.040 7.442 7.229 1.00 89.44 295 VAL A CA 1
ATOM 2347 C C . VAL A 1 295 ? -9.362 8.210 7.268 1.00 89.44 295 VAL A C 1
ATOM 2349 O O . VAL A 1 295 ? -10.238 7.882 8.074 1.00 89.44 295 VAL A O 1
ATOM 2352 N N . ASN A 1 296 ? -9.554 9.180 6.370 1.00 88.88 296 ASN A N 1
ATOM 2353 C CA . ASN A 1 296 ? -10.792 9.958 6.282 1.00 88.88 296 ASN A CA 1
ATOM 2354 C C . ASN A 1 296 ? -11.983 9.104 5.834 1.00 88.88 296 ASN A C 1
ATOM 2356 O O . ASN A 1 296 ? -13.091 9.259 6.354 1.00 88.88 296 ASN A O 1
ATOM 2360 N N . SER A 1 297 ? -11.769 8.175 4.898 1.00 88.12 297 SER A N 1
ATOM 2361 C CA . SER A 1 297 ? -12.809 7.243 4.457 1.00 88.12 297 SER A CA 1
ATOM 2362 C C . SER A 1 297 ? -13.269 6.354 5.613 1.00 88.12 297 SER A C 1
ATOM 2364 O O . SER A 1 297 ? -14.470 6.260 5.875 1.00 88.12 297 SER A O 1
ATOM 2366 N N . LYS A 1 298 ? -12.327 5.763 6.362 1.00 90.19 298 LYS A N 1
ATOM 2367 C CA . LYS A 1 298 ? -12.627 4.965 7.562 1.00 90.19 298 LYS A CA 1
ATOM 2368 C C . LYS A 1 298 ? -13.345 5.795 8.626 1.00 90.19 298 LYS A C 1
ATOM 2370 O O . LYS A 1 298 ? -14.389 5.361 9.109 1.00 90.19 298 LYS A O 1
ATOM 2375 N N . ARG A 1 299 ? -12.875 7.019 8.908 1.00 92.00 299 ARG A N 1
ATOM 2376 C CA . ARG A 1 299 ? -13.535 7.961 9.833 1.00 92.00 299 ARG A CA 1
ATOM 2377 C C . ARG A 1 299 ? -14.983 8.213 9.440 1.00 92.00 299 ARG A C 1
ATOM 2379 O O . ARG A 1 299 ? -15.872 8.122 10.284 1.00 92.00 299 ARG A O 1
ATOM 2386 N N . LYS A 1 300 ? -15.234 8.525 8.169 1.00 91.12 300 LYS A N 1
ATOM 2387 C CA . LYS A 1 300 ? -16.582 8.801 7.666 1.00 91.12 300 LYS A CA 1
ATOM 2388 C C . LYS A 1 300 ? -17.503 7.595 7.848 1.00 91.12 300 LYS A C 1
ATOM 2390 O O . LYS A 1 300 ? -18.589 7.748 8.406 1.00 91.12 300 LYS A O 1
ATOM 2395 N N . ILE A 1 301 ? -17.046 6.410 7.441 1.00 91.12 301 ILE A N 1
ATOM 2396 C CA . ILE A 1 301 ? -17.784 5.151 7.615 1.00 91.12 301 ILE A CA 1
ATOM 2397 C C . ILE A 1 301 ? -18.082 4.916 9.100 1.00 91.12 301 ILE A C 1
ATOM 2399 O O . ILE A 1 301 ? -19.217 4.600 9.456 1.00 91.12 301 ILE A O 1
ATOM 2403 N N . ALA A 1 302 ? -17.099 5.131 9.976 1.00 91.94 302 ALA A N 1
ATOM 2404 C CA . ALA A 1 302 ? -17.266 4.931 11.407 1.00 91.94 302 ALA A CA 1
ATOM 2405 C C . ALA A 1 302 ? -18.291 5.897 12.022 1.00 91.94 302 ALA A C 1
ATOM 2407 O O . ALA A 1 302 ? -19.130 5.485 12.825 1.00 91.94 302 ALA A O 1
ATOM 2408 N N . LEU A 1 303 ? -18.270 7.175 11.627 1.00 90.62 303 LEU A N 1
ATOM 2409 C CA . LEU A 1 303 ? -19.239 8.179 12.076 1.00 90.62 303 LEU A CA 1
ATOM 2410 C C . LEU A 1 303 ? -20.664 7.869 11.599 1.00 90.62 303 LEU A C 1
ATOM 2412 O O . LEU A 1 303 ? -21.619 8.076 12.348 1.00 90.62 303 LEU A O 1
ATOM 2416 N N . GLU A 1 304 ? -20.823 7.387 10.367 1.00 90.94 304 GLU A N 1
ATOM 2417 C CA . GLU A 1 304 ? -22.121 6.972 9.821 1.00 90.94 304 GLU A CA 1
ATOM 2418 C C . GLU A 1 304 ? -22.650 5.718 10.531 1.00 90.94 304 GLU A C 1
ATOM 2420 O O . GLU A 1 304 ? -23.802 5.693 10.968 1.00 90.94 304 GLU A O 1
ATOM 2425 N N . ALA A 1 305 ? -21.794 4.717 10.735 1.00 90.81 305 ALA A N 1
ATOM 2426 C CA . ALA A 1 305 ? -22.132 3.496 11.455 1.00 90.81 305 ALA A CA 1
ATOM 2427 C C . ALA A 1 305 ? -22.505 3.776 12.920 1.00 90.81 305 ALA A C 1
ATOM 2429 O O . ALA A 1 305 ? -23.531 3.297 13.393 1.00 90.81 305 ALA A O 1
ATOM 2430 N N . LYS A 1 306 ? -21.786 4.654 13.632 1.00 87.06 306 LYS A N 1
ATOM 2431 C CA . LYS A 1 306 ? -22.164 5.042 15.007 1.00 87.06 306 LYS A CA 1
ATOM 2432 C C . LYS A 1 306 ? -23.541 5.708 15.099 1.00 87.06 306 LYS A C 1
ATOM 2434 O O . LYS A 1 306 ? -24.200 5.583 16.126 1.00 87.06 306 LYS A O 1
ATOM 2439 N N . LYS A 1 307 ? -24.001 6.386 14.042 1.00 89.00 307 LYS A N 1
ATOM 2440 C CA . LYS A 1 307 ? -25.352 6.975 14.000 1.00 89.00 307 LYS A CA 1
ATOM 2441 C C . LYS A 1 307 ? -26.453 5.935 13.776 1.00 89.00 307 LYS A C 1
ATOM 2443 O O . LYS A 1 307 ? -27.592 6.211 14.141 1.00 89.00 307 LYS A O 1
ATOM 2448 N N . GLY A 1 308 ? -26.143 4.794 13.153 1.00 81.88 308 GLY A N 1
ATOM 2449 C CA . GLY A 1 308 ? -27.160 3.869 12.637 1.00 81.88 308 GLY A CA 1
ATOM 2450 C C . GLY A 1 308 ? -27.082 2.411 13.098 1.00 81.88 308 GLY A C 1
ATOM 2451 O O . GLY A 1 308 ? -28.121 1.762 13.132 1.00 81.88 308 GLY A O 1
ATOM 2452 N N . SER A 1 309 ? -25.904 1.875 13.432 1.00 65.56 309 SER A N 1
ATOM 2453 C CA . SER A 1 309 ? -25.655 0.423 13.454 1.00 65.56 309 SER A CA 1
ATOM 2454 C C . SER A 1 309 ? -25.254 -0.171 14.805 1.00 65.56 309 SER A C 1
ATOM 2456 O O . SER A 1 309 ? -24.893 -1.338 14.842 1.00 65.56 309 SER A O 1
ATOM 2458 N N . GLY A 1 310 ? -25.313 0.586 15.907 1.00 82.75 310 GLY A N 1
ATOM 2459 C CA . GLY A 1 310 ? -25.167 0.016 17.254 1.00 82.75 310 GLY A CA 1
ATOM 2460 C C . GLY A 1 310 ? -23.888 -0.800 17.484 1.00 82.75 310 GLY A C 1
ATOM 2461 O O . GLY A 1 310 ? -23.959 -1.800 18.185 1.00 82.75 310 GLY A O 1
ATOM 2462 N N . ILE A 1 311 ? -22.756 -0.381 16.892 1.00 94.38 311 ILE A N 1
ATOM 2463 C CA . ILE A 1 311 ? -21.435 -1.016 17.059 1.00 94.38 311 ILE A CA 1
ATOM 2464 C C . ILE A 1 311 ? -21.198 -1.329 18.540 1.00 94.38 311 ILE A C 1
ATOM 2466 O O . ILE A 1 311 ? -21.112 -0.408 19.359 1.00 94.38 311 ILE A O 1
ATOM 2470 N N . LYS A 1 312 ? -21.121 -2.620 18.877 1.00 96.00 312 LYS A N 1
ATOM 2471 C CA . LYS A 1 312 ? -21.144 -3.090 20.268 1.00 96.00 312 LYS A CA 1
ATOM 2472 C C . LYS A 1 312 ? -19.801 -2.947 20.976 1.00 96.00 312 LYS A C 1
ATOM 2474 O O . LYS A 1 312 ? -19.769 -2.626 22.162 1.00 96.00 312 LYS A O 1
ATOM 2479 N N . TYR A 1 313 ? -18.711 -3.182 20.250 1.00 96.06 313 TYR A N 1
ATOM 2480 C CA . TYR A 1 313 ? -17.344 -3.150 20.775 1.00 96.06 313 TYR A CA 1
ATOM 2481 C C . TYR A 1 313 ? -16.530 -2.010 20.167 1.00 96.06 313 TYR A C 1
ATOM 2483 O O . TYR A 1 313 ? -16.611 -1.741 18.967 1.00 96.06 313 TYR A O 1
ATOM 2491 N N . ASN A 1 314 ? -15.724 -1.351 20.991 1.00 94.75 314 ASN A N 1
ATOM 2492 C CA . ASN A 1 314 ? -14.795 -0.310 20.578 1.00 94.75 314 ASN A CA 1
ATOM 2493 C C . ASN A 1 314 ? -13.398 -0.887 20.340 1.00 94.75 314 ASN A C 1
ATOM 2495 O O . ASN A 1 314 ? -13.024 -1.940 20.851 1.00 94.75 314 ASN A O 1
ATOM 2499 N N . VAL A 1 315 ? -12.590 -0.154 19.577 1.00 95.38 315 VAL A N 1
ATOM 2500 C CA . VAL A 1 315 ? -11.159 -0.445 19.459 1.00 95.38 315 VAL A CA 1
ATOM 2501 C C . VAL A 1 315 ? -10.505 -0.295 20.835 1.00 95.38 315 VAL A C 1
ATOM 2503 O O . VAL A 1 315 ? -10.683 0.732 21.487 1.00 95.38 315 VAL A O 1
ATOM 2506 N N . GLY A 1 316 ? -9.751 -1.309 21.261 1.00 95.69 316 GLY A N 1
ATOM 2507 C CA . GLY A 1 316 ? -9.197 -1.409 22.615 1.00 95.69 316 GLY A CA 1
ATOM 2508 C C . GLY A 1 316 ? -9.935 -2.384 23.533 1.00 95.69 316 GLY A C 1
ATOM 2509 O O . GLY A 1 316 ? -9.360 -2.821 24.533 1.00 95.69 316 GLY A O 1
ATOM 2510 N N . ASP A 1 317 ? -11.160 -2.782 23.183 1.00 96.38 317 ASP A N 1
ATOM 2511 C CA . ASP A 1 317 ? -11.918 -3.741 23.981 1.00 96.38 317 ASP A CA 1
ATOM 2512 C C . ASP A 1 317 ? -11.326 -5.150 23.860 1.00 96.38 317 ASP A C 1
ATOM 2514 O O . ASP A 1 317 ? -10.931 -5.598 22.779 1.00 96.38 317 ASP A O 1
ATOM 2518 N N . VAL A 1 318 ? -11.300 -5.871 24.982 1.00 97.50 318 VAL A N 1
ATOM 2519 C CA . VAL A 1 318 ? -10.982 -7.301 25.004 1.00 97.50 318 VAL A CA 1
ATOM 2520 C C . VAL A 1 318 ? -12.286 -8.086 24.969 1.00 97.50 318 VAL A C 1
ATOM 2522 O O . VAL A 1 318 ? -13.146 -7.936 25.842 1.00 97.50 318 VAL A O 1
ATOM 2525 N N . VAL A 1 319 ? -12.419 -8.942 23.966 1.00 98.19 319 VAL A N 1
ATOM 2526 C CA . VAL A 1 319 ? -13.600 -9.770 23.707 1.00 98.19 319 VAL A CA 1
ATOM 2527 C C . VAL A 1 319 ? -13.247 -11.249 23.804 1.00 98.19 319 VAL A C 1
ATOM 2529 O O . VAL A 1 319 ? -12.080 -11.625 23.684 1.00 98.19 319 VAL A O 1
ATOM 2532 N N . ASN A 1 320 ? -14.250 -12.091 24.032 1.00 98.25 320 ASN A N 1
ATOM 2533 C CA . ASN A 1 320 ? -14.145 -13.542 23.942 1.00 98.25 320 ASN A CA 1
ATOM 2534 C C . ASN A 1 320 ? -14.929 -14.033 22.719 1.00 98.25 320 ASN A C 1
ATOM 2536 O O . ASN A 1 320 ? -16.040 -13.570 22.459 1.00 98.25 320 ASN A O 1
ATOM 2540 N N . HIS A 1 321 ? -14.353 -14.954 21.953 1.00 97.94 321 HIS A N 1
ATOM 2541 C CA . HIS A 1 321 ? -15.028 -15.568 20.820 1.00 97.94 321 HIS A CA 1
ATOM 2542 C C . HIS A 1 321 ? -15.936 -16.695 21.321 1.00 97.94 321 HIS A C 1
ATOM 2544 O O . HIS A 1 321 ? -15.453 -17.724 21.784 1.00 97.94 321 HIS A O 1
ATOM 2550 N N . THR A 1 322 ? -17.249 -16.566 21.156 1.00 97.25 322 THR A N 1
ATOM 2551 C CA . THR A 1 322 ? -18.244 -17.477 21.755 1.00 97.25 322 THR A CA 1
ATOM 2552 C C . THR A 1 322 ? -18.147 -18.912 21.228 1.00 97.25 322 THR A C 1
ATOM 2554 O O . THR A 1 322 ? -18.300 -19.863 21.985 1.00 97.25 322 THR A O 1
ATOM 2557 N N . HIS A 1 323 ? -17.850 -19.086 19.935 1.00 94.62 323 HIS A N 1
ATOM 2558 C CA . HIS A 1 323 ? -17.740 -20.420 19.329 1.00 94.62 323 HIS A CA 1
ATOM 2559 C C . HIS A 1 323 ? -16.403 -21.140 19.592 1.00 94.62 323 HIS A C 1
ATOM 2561 O O . HIS A 1 323 ? -16.393 -22.339 19.852 1.00 94.62 323 HIS A O 1
ATOM 2567 N N . PHE A 1 324 ? -15.270 -20.432 19.512 1.00 94.75 324 PHE A N 1
ATOM 2568 C CA . PHE A 1 324 ? -13.932 -21.032 19.627 1.00 94.75 324 PHE A CA 1
ATOM 2569 C C . PHE A 1 324 ? -13.271 -20.828 20.999 1.00 94.75 324 PHE A C 1
ATOM 2571 O O . PHE A 1 324 ? -12.211 -21.392 21.244 1.00 94.75 324 PHE A O 1
ATOM 2578 N N . GLY A 1 325 ? -13.864 -20.021 21.881 1.00 96.00 325 GLY A N 1
ATOM 2579 C CA . GLY A 1 325 ? -13.429 -19.837 23.267 1.00 96.00 325 GLY A CA 1
ATOM 2580 C C . GLY A 1 325 ? -12.134 -19.045 23.472 1.00 96.00 325 GLY A C 1
ATOM 2581 O O . GLY A 1 325 ? -11.608 -19.063 24.583 1.00 96.00 325 GLY A O 1
ATOM 2582 N N . PHE A 1 326 ? -11.607 -18.377 22.438 1.00 97.56 326 PHE A N 1
ATOM 2583 C CA . PHE A 1 326 ? -10.387 -17.571 22.550 1.00 97.56 326 PHE A CA 1
ATOM 2584 C C . PHE A 1 326 ? -10.692 -16.102 22.845 1.00 97.56 326 PHE A C 1
ATOM 2586 O O . PHE A 1 326 ? -11.638 -15.523 22.306 1.00 97.56 326 PHE A O 1
ATOM 2593 N N . ARG A 1 327 ? -9.828 -15.465 23.633 1.00 98.25 327 ARG A N 1
ATOM 2594 C CA . ARG A 1 327 ? -9.865 -14.027 23.907 1.00 98.25 327 ARG A CA 1
ATOM 2595 C C . ARG A 1 327 ? -9.080 -13.257 22.855 1.00 98.25 327 ARG A C 1
ATOM 2597 O O . ARG A 1 327 ? -8.122 -13.774 22.281 1.00 98.25 327 ARG A O 1
ATOM 2604 N N . GLY A 1 328 ? -9.439 -12.002 22.621 1.00 97.88 328 GLY A N 1
ATOM 2605 C CA . GLY A 1 328 ? -8.690 -11.147 21.709 1.00 97.88 328 GLY A CA 1
ATOM 2606 C C . GLY A 1 328 ? -8.991 -9.664 21.859 1.00 97.88 328 GLY A C 1
ATOM 2607 O O . GLY A 1 328 ? -10.001 -9.272 22.437 1.00 97.88 328 GLY A O 1
ATOM 2608 N N . LEU A 1 329 ? -8.081 -8.849 21.336 1.00 98.00 329 LEU A N 1
ATOM 2609 C CA . LEU A 1 329 ? -8.169 -7.394 21.316 1.00 98.00 329 LEU A CA 1
ATOM 2610 C C . LEU A 1 329 ? -8.839 -6.913 20.030 1.00 98.00 329 LEU A C 1
ATOM 2612 O O . LEU A 1 329 ? -8.384 -7.256 18.937 1.00 98.00 329 LEU A O 1
ATOM 2616 N N . VAL A 1 330 ? -9.857 -6.064 20.151 1.00 97.69 330 VAL A N 1
ATOM 2617 C CA . VAL A 1 330 ? -10.455 -5.358 19.014 1.00 97.69 330 VAL A CA 1
ATOM 2618 C C . VAL A 1 330 ? -9.498 -4.272 18.519 1.00 97.69 330 VAL A C 1
ATOM 2620 O O . VAL A 1 330 ? -9.228 -3.305 19.232 1.00 97.69 330 VAL A O 1
ATOM 2623 N N . VAL A 1 331 ? -9.013 -4.400 17.282 1.00 97.06 331 VAL A N 1
ATOM 2624 C CA . VAL A 1 331 ? -8.105 -3.420 16.646 1.00 97.06 331 VAL A CA 1
ATOM 2625 C C . VAL A 1 331 ? -8.756 -2.605 15.527 1.00 97.06 331 VAL A C 1
ATOM 2627 O O . VAL A 1 331 ? -8.199 -1.609 15.075 1.00 97.06 331 VAL A O 1
ATOM 2630 N N . GLY A 1 332 ? -9.958 -2.988 15.106 1.00 96.31 332 GLY A N 1
ATOM 2631 C CA . GLY A 1 332 ? -10.742 -2.286 14.095 1.00 96.31 332 GLY A CA 1
ATOM 2632 C C . GLY A 1 332 ? -12.063 -2.996 13.840 1.00 96.31 332 GLY A C 1
ATOM 2633 O O . GLY A 1 332 ? -12.289 -4.098 14.346 1.00 96.31 332 GLY A O 1
ATOM 2634 N N . TRP A 1 333 ? -12.933 -2.382 13.048 1.00 97.31 333 TRP A N 1
ATOM 2635 C CA . TRP A 1 333 ? -14.209 -2.980 12.662 1.00 97.31 333 TRP A CA 1
ATOM 2636 C C . TRP A 1 333 ? -14.738 -2.399 11.355 1.00 97.31 333 TRP A C 1
ATOM 2638 O O . TRP A 1 333 ? -14.486 -1.245 11.025 1.00 97.31 333 TRP A O 1
ATOM 2648 N N . ASP A 1 334 ? -15.520 -3.194 10.638 1.00 95.81 334 ASP A N 1
ATOM 2649 C CA . ASP A 1 334 ? -16.263 -2.783 9.458 1.00 95.81 334 ASP A CA 1
ATOM 2650 C C . ASP A 1 334 ? -17.762 -2.924 9.750 1.00 95.81 334 ASP A C 1
ATOM 2652 O O . ASP A 1 334 ? -18.189 -3.943 10.300 1.00 95.81 334 ASP A O 1
ATOM 2656 N N . PRO A 1 335 ? -18.606 -1.948 9.376 1.00 95.31 335 PRO A N 1
ATOM 2657 C CA . PRO A 1 335 ? -20.047 -2.037 9.626 1.00 95.31 335 PRO A CA 1
ATOM 2658 C C . PRO A 1 335 ? -20.725 -3.171 8.845 1.00 95.31 335 PRO A C 1
ATOM 2660 O O . PRO A 1 335 ? -21.840 -3.561 9.182 1.00 95.31 335 PRO A O 1
ATOM 2663 N N . LYS A 1 336 ? -20.070 -3.670 7.791 1.00 95.00 336 LYS A N 1
ATOM 2664 C CA . LYS A 1 336 ? -20.455 -4.830 6.981 1.00 95.00 336 LYS A CA 1
ATOM 2665 C C . LYS A 1 336 ? -19.187 -5.561 6.536 1.00 95.00 336 LYS A C 1
ATOM 2667 O O . LYS A 1 336 ? -18.159 -4.899 6.382 1.00 95.00 336 LYS A O 1
ATOM 2672 N N . PRO A 1 337 ? -19.238 -6.877 6.276 1.00 95.69 337 PRO A N 1
ATOM 2673 C CA . PRO A 1 337 ? -18.059 -7.610 5.845 1.00 95.69 337 PRO A CA 1
ATOM 2674 C C . PRO A 1 337 ? -17.540 -7.107 4.492 1.00 95.69 337 PRO A C 1
ATOM 2676 O O . PRO A 1 337 ? -18.310 -6.892 3.555 1.00 95.69 337 PRO A O 1
ATOM 2679 N N . LEU A 1 338 ? -16.216 -6.971 4.378 1.00 88.50 338 LEU A N 1
ATOM 2680 C CA . LEU A 1 338 ? -15.537 -6.579 3.131 1.00 88.50 338 LEU A CA 1
ATOM 2681 C C . LEU A 1 338 ? -15.492 -7.700 2.078 1.00 88.50 338 LEU A C 1
ATOM 2683 O O . LEU A 1 338 ? -15.206 -7.449 0.908 1.00 88.50 338 LEU A O 1
ATOM 2687 N N . PHE A 1 339 ? -15.758 -8.938 2.490 1.00 89.88 339 PHE A N 1
ATOM 2688 C CA . PHE A 1 339 ? -15.717 -10.134 1.653 1.00 89.88 339 PHE A CA 1
ATOM 2689 C C . PHE A 1 339 ? -17.052 -10.876 1.720 1.00 89.88 339 PHE A C 1
ATOM 2691 O O . PHE A 1 339 ? -17.842 -10.674 2.640 1.00 89.88 339 PHE A O 1
ATOM 2698 N N . ASP A 1 340 ? -17.297 -11.774 0.767 1.00 92.50 340 ASP A N 1
ATOM 2699 C CA . ASP A 1 340 ? -18.419 -12.703 0.877 1.00 92.50 340 ASP A CA 1
ATOM 2700 C C . ASP A 1 340 ? -18.105 -13.773 1.928 1.00 92.50 340 ASP A C 1
ATOM 2702 O O . ASP A 1 340 ? -17.288 -14.671 1.712 1.00 92.50 340 ASP A O 1
ATOM 2706 N N . VAL A 1 341 ? -18.753 -13.649 3.082 1.00 95.44 341 VAL A N 1
ATOM 2707 C CA . VAL A 1 341 ? -18.536 -14.515 4.245 1.00 95.44 341 VAL A CA 1
ATOM 2708 C C . VAL A 1 341 ? -19.620 -15.587 4.398 1.00 95.44 341 VAL A C 1
ATOM 2710 O O . VAL A 1 341 ? -19.577 -16.368 5.343 1.00 95.44 341 VAL A O 1
ATOM 2713 N N . ARG A 1 342 ? -20.593 -15.675 3.477 1.00 91.81 342 ARG A N 1
ATOM 2714 C CA . ARG A 1 342 ? -21.778 -16.552 3.622 1.00 91.81 342 ARG A CA 1
ATOM 2715 C C . ARG A 1 342 ? -21.449 -18.030 3.841 1.00 91.81 342 ARG A C 1
ATOM 2717 O O . ARG A 1 342 ? -22.200 -18.723 4.513 1.00 91.81 342 ARG A O 1
ATOM 2724 N N . ASN A 1 343 ? -20.333 -18.498 3.288 1.00 92.06 343 ASN A N 1
ATOM 2725 C CA . ASN A 1 343 ? -19.923 -19.902 3.353 1.00 92.06 343 ASN A CA 1
ATOM 2726 C C . ASN A 1 343 ? -18.812 -20.165 4.380 1.00 92.06 343 ASN A C 1
ATOM 2728 O O . ASN A 1 343 ? -18.168 -21.207 4.321 1.00 92.06 343 ASN A O 1
ATOM 2732 N N . TRP A 1 344 ? -18.520 -19.229 5.287 1.00 92.88 344 TRP A N 1
ATOM 2733 C CA . TRP A 1 344 ? -17.482 -19.451 6.295 1.00 92.88 344 TRP A CA 1
ATOM 2734 C C . TRP A 1 344 ? -17.997 -20.385 7.394 1.00 92.88 344 TRP A C 1
ATOM 2736 O O . TRP A 1 344 ? -19.090 -20.192 7.923 1.00 92.88 344 TRP A O 1
ATOM 2746 N N . ASP A 1 345 ? -17.196 -21.385 7.765 1.00 87.69 345 ASP A N 1
ATOM 2747 C CA . ASP A 1 345 ? -17.578 -22.411 8.749 1.00 87.69 345 ASP A CA 1
ATOM 2748 C C . ASP A 1 345 ? -17.989 -21.809 10.102 1.00 87.69 345 ASP A C 1
ATOM 2750 O O . ASP A 1 345 ? -18.967 -22.230 10.712 1.00 87.69 345 ASP A O 1
ATOM 2754 N N . GLY A 1 346 ? -17.281 -20.766 10.549 1.00 89.81 346 GLY A N 1
ATOM 2755 C CA . GLY A 1 346 ? -17.560 -20.085 11.816 1.00 89.81 346 GLY A CA 1
ATOM 2756 C C . GLY A 1 346 ? -18.816 -19.208 11.816 1.00 89.81 346 GLY A C 1
ATOM 2757 O O . GLY A 1 346 ? -19.066 -18.545 12.818 1.00 89.81 346 GLY A O 1
ATOM 2758 N N . LEU A 1 347 ? -19.568 -19.149 10.712 1.00 95.50 347 LEU A N 1
ATOM 2759 C CA . LEU A 1 347 ? -20.765 -18.315 10.559 1.00 95.50 347 LEU A CA 1
ATOM 2760 C C . LEU A 1 347 ? -22.023 -19.127 10.221 1.00 95.50 347 LEU A C 1
ATOM 2762 O O . LEU A 1 347 ? -23.077 -18.537 10.014 1.00 95.50 347 LEU A O 1
ATOM 2766 N N . GLN A 1 348 ? -21.941 -20.462 10.178 1.00 93.31 348 GLN A N 1
ATOM 2767 C CA . GLN A 1 348 ? -23.075 -21.323 9.805 1.00 93.31 348 GLN A CA 1
ATOM 2768 C C . GLN A 1 348 ? -24.269 -21.203 10.768 1.00 93.31 348 GLN A C 1
ATOM 2770 O O . GLN A 1 348 ? -25.399 -21.499 10.392 1.00 93.31 348 GLN A O 1
ATOM 2775 N N . HIS A 1 349 ? -24.031 -20.761 12.006 1.00 95.38 349 HIS A N 1
ATOM 2776 C CA . HIS A 1 349 ? -25.059 -20.514 13.022 1.00 95.38 349 HIS A CA 1
ATOM 2777 C C . HIS A 1 349 ? -25.537 -19.057 13.082 1.00 95.38 349 HIS A C 1
ATOM 2779 O O . HIS A 1 349 ? -26.347 -18.729 13.946 1.00 95.38 349 HIS A O 1
ATOM 2785 N N . ILE A 1 350 ? -25.023 -18.176 12.220 1.00 96.25 350 ILE A N 1
ATOM 2786 C CA . ILE A 1 350 ? -25.351 -16.748 12.216 1.00 96.25 350 ILE A CA 1
ATOM 2787 C C . ILE A 1 350 ? -26.285 -16.451 11.049 1.00 96.25 350 ILE A C 1
ATOM 2789 O O . ILE A 1 350 ? -25.916 -16.595 9.885 1.00 96.25 350 ILE A O 1
ATOM 2793 N N . ASP A 1 351 ? -27.474 -15.940 11.361 1.00 96.88 351 ASP A N 1
ATOM 2794 C CA . ASP A 1 351 ? -28.408 -15.466 10.344 1.00 96.88 351 ASP A CA 1
ATOM 2795 C C . ASP A 1 351 ? -27.897 -14.175 9.690 1.00 96.88 351 ASP A C 1
ATOM 2797 O O . ASP A 1 351 ? -27.485 -13.240 10.383 1.00 96.88 351 ASP A O 1
ATOM 2801 N N . ASN A 1 352 ? -27.958 -14.118 8.356 1.00 96.12 352 ASN A N 1
ATOM 2802 C CA . ASN A 1 352 ? -27.601 -12.957 7.528 1.00 96.12 352 ASN A CA 1
ATOM 2803 C C . ASN A 1 352 ? -26.257 -12.294 7.907 1.00 96.12 352 ASN A C 1
ATOM 2805 O O . ASN A 1 352 ? -26.217 -11.089 8.170 1.00 96.12 352 ASN A O 1
ATOM 2809 N N . PRO A 1 353 ? -25.124 -13.024 7.887 1.00 96.50 353 PRO A N 1
ATOM 2810 C CA . PRO A 1 353 ? -23.835 -12.473 8.313 1.00 96.50 353 PRO A CA 1
ATOM 2811 C C . PRO A 1 353 ? -23.388 -11.278 7.452 1.00 96.50 353 PRO A C 1
ATOM 2813 O O . PRO A 1 353 ? -22.666 -10.414 7.928 1.00 96.50 353 PRO A O 1
ATOM 2816 N N . MET A 1 354 ? -23.866 -11.166 6.207 1.00 96.81 354 MET A N 1
ATOM 2817 C CA . MET A 1 354 ? -23.564 -10.040 5.309 1.00 96.81 354 MET A CA 1
ATOM 2818 C C . MET A 1 354 ? -24.132 -8.686 5.766 1.00 96.81 354 MET A C 1
ATOM 2820 O O . MET A 1 354 ? -23.755 -7.649 5.220 1.00 96.81 354 MET A O 1
ATOM 2824 N N . GLU A 1 355 ? -25.049 -8.680 6.733 1.00 95.75 355 GLU A N 1
ATOM 2825 C CA . GLU A 1 355 ? -25.694 -7.466 7.246 1.00 95.75 355 GLU A CA 1
ATOM 2826 C C . GLU A 1 355 ? -25.166 -7.039 8.620 1.00 95.75 355 GLU A C 1
ATOM 2828 O O . GLU A 1 355 ? -25.596 -6.008 9.137 1.00 95.75 355 GLU A O 1
ATOM 2833 N N . LYS A 1 356 ? -24.237 -7.808 9.201 1.00 95.81 356 LYS A N 1
ATOM 2834 C CA . LYS A 1 356 ? -23.724 -7.600 10.558 1.00 95.81 356 LYS A CA 1
ATOM 2835 C C . LYS A 1 356 ? -22.343 -6.938 10.553 1.00 95.81 356 LYS A C 1
ATOM 2837 O O . LYS A 1 356 ? -21.589 -7.132 9.595 1.00 95.81 356 LYS A O 1
ATOM 2842 N N . PRO A 1 357 ? -21.977 -6.205 11.620 1.00 97.06 357 PRO A N 1
ATOM 2843 C CA . PRO A 1 357 ? -20.621 -5.705 11.787 1.00 97.06 357 PRO A CA 1
ATOM 2844 C C . PRO A 1 357 ? -19.605 -6.844 11.904 1.00 97.06 357 PRO A C 1
ATOM 2846 O O . PRO A 1 357 ? -19.890 -7.919 12.447 1.00 97.06 357 PRO A O 1
ATOM 2849 N N . PHE A 1 358 ? -18.399 -6.589 11.407 1.00 97.62 358 PHE A N 1
ATOM 2850 C CA . PHE A 1 358 ? -17.250 -7.474 11.544 1.00 97.62 358 PHE A CA 1
ATOM 2851 C C . PHE A 1 358 ? -16.106 -6.752 12.235 1.00 97.62 358 PHE A C 1
ATOM 2853 O O . PHE A 1 358 ? -15.874 -5.568 12.020 1.00 97.62 358 PHE A O 1
ATOM 2860 N N . TYR A 1 359 ? -15.361 -7.490 13.039 1.00 98.12 359 TYR A N 1
ATOM 2861 C CA . TYR A 1 359 ? -14.288 -6.991 13.874 1.00 98.12 359 TYR A CA 1
ATOM 2862 C C . TYR A 1 359 ? -12.958 -7.609 13.468 1.00 98.12 359 TYR A C 1
ATOM 2864 O O . TYR A 1 359 ? -12.861 -8.811 13.212 1.00 98.12 359 TYR A O 1
ATOM 2872 N N . HIS A 1 360 ? -11.922 -6.778 13.458 1.00 97.62 360 HIS A N 1
ATOM 2873 C CA . HIS A 1 360 ? -10.530 -7.195 13.348 1.00 97.62 360 HIS A CA 1
ATOM 2874 C C . HIS A 1 360 ? -10.011 -7.448 14.764 1.00 97.62 360 HIS A C 1
ATOM 2876 O O . HIS A 1 360 ? -9.927 -6.520 15.569 1.00 97.62 360 HIS A O 1
ATOM 2882 N N . ILE A 1 361 ? -9.707 -8.707 15.077 1.00 98.06 361 ILE A N 1
ATOM 2883 C CA . ILE A 1 361 ? -9.336 -9.174 16.416 1.00 98.06 361 ILE A CA 1
ATOM 2884 C C . ILE A 1 361 ? -7.905 -9.711 16.405 1.00 98.06 361 ILE A C 1
ATOM 2886 O O . ILE A 1 361 ? -7.612 -10.629 15.642 1.00 98.06 361 ILE A O 1
ATOM 2890 N N . ILE A 1 362 ? -7.025 -9.206 17.273 1.00 97.50 362 ILE A N 1
ATOM 2891 C CA . ILE A 1 362 ? -5.740 -9.861 17.570 1.00 97.50 362 ILE A CA 1
ATOM 2892 C C . ILE A 1 362 ? -5.977 -10.853 18.713 1.00 97.50 362 ILE A C 1
ATOM 2894 O O . ILE A 1 362 ? -6.246 -10.415 19.835 1.00 97.50 362 ILE A O 1
ATOM 2898 N N . PRO A 1 363 ? -5.929 -12.170 18.463 1.00 97.81 363 PRO A N 1
ATOM 2899 C CA . PRO A 1 363 ? -6.224 -13.151 19.494 1.00 97.81 363 PRO A CA 1
ATOM 2900 C C . PRO A 1 363 ? -5.056 -13.312 20.480 1.00 97.81 363 PRO A C 1
ATOM 2902 O O . PRO A 1 363 ? -3.897 -13.088 20.129 1.00 97.81 363 PRO A O 1
ATOM 2905 N N . ASP A 1 364 ? -5.359 -13.733 21.707 1.00 98.06 364 ASP A N 1
ATOM 2906 C CA . ASP A 1 364 ? -4.356 -14.129 22.696 1.00 98.06 364 ASP A CA 1
ATOM 2907 C C . ASP A 1 364 ? -3.512 -15.296 22.160 1.00 98.06 364 ASP A C 1
ATOM 2909 O O . ASP A 1 364 ? -4.035 -16.276 21.615 1.00 98.06 364 ASP A O 1
ATOM 2913 N N . GLN A 1 365 ? -2.190 -15.185 22.297 1.00 97.31 365 GLN A N 1
ATOM 2914 C CA . GLN A 1 365 ? -1.259 -16.182 21.771 1.00 97.31 365 GLN A CA 1
ATOM 2915 C C . GLN A 1 365 ? -1.431 -17.554 22.432 1.00 97.31 365 GLN A C 1
ATOM 2917 O O . GLN A 1 365 ? -1.338 -18.568 21.739 1.00 97.31 365 GLN A O 1
ATOM 2922 N N . ASN A 1 366 ? -1.699 -17.602 23.738 1.00 97.56 366 ASN A N 1
ATOM 2923 C CA . ASN A 1 366 ? -1.850 -18.858 24.471 1.00 97.56 366 ASN A CA 1
ATOM 2924 C C . ASN A 1 366 ? -3.181 -19.524 24.121 1.00 97.56 366 ASN A C 1
ATOM 2926 O O . ASN A 1 366 ? -3.192 -20.711 23.798 1.00 97.56 366 ASN A O 1
ATOM 2930 N N . ASP A 1 367 ? -4.267 -18.746 24.075 1.00 97.44 367 ASP A N 1
ATOM 2931 C CA . ASP A 1 367 ? -5.584 -19.245 23.665 1.00 97.44 367 ASP A CA 1
ATOM 2932 C C . ASP A 1 367 ? -5.532 -19.789 22.224 1.00 97.44 367 ASP A C 1
ATOM 2934 O O . ASP A 1 367 ? -6.152 -20.803 21.908 1.00 97.44 367 ASP A O 1
ATOM 2938 N N . CYS A 1 368 ? -4.744 -19.167 21.335 1.00 94.38 368 CYS A N 1
ATOM 2939 C CA . CYS A 1 368 ? -4.537 -19.679 19.979 1.00 94.38 368 CYS A CA 1
ATOM 2940 C C . CYS A 1 368 ? -3.764 -20.995 19.930 1.00 94.38 368 CYS A C 1
ATOM 2942 O O . CYS A 1 368 ? -4.078 -21.861 19.110 1.00 94.38 368 CYS A O 1
ATOM 2944 N N . VAL A 1 369 ? -2.730 -21.140 20.758 1.00 94.56 369 VAL A N 1
ATOM 2945 C CA . VAL A 1 369 ? -1.968 -22.390 20.840 1.00 94.56 369 VAL A CA 1
ATOM 2946 C C . VAL A 1 369 ? -2.871 -23.518 21.330 1.00 94.56 369 VAL A C 1
ATOM 2948 O O . VAL A 1 369 ? -2.837 -24.602 20.752 1.00 94.56 369 VAL A O 1
ATOM 2951 N N . GLU A 1 370 ? -3.724 -23.249 22.317 1.00 95.31 370 GLU A N 1
ATOM 2952 C CA . GLU A 1 370 ? -4.691 -24.217 22.836 1.00 95.31 370 GLU A CA 1
ATOM 2953 C C . GLU A 1 370 ? -5.774 -24.569 21.804 1.00 95.31 370 GLU A C 1
ATOM 2955 O O . GLU A 1 370 ? -5.981 -25.744 21.501 1.00 95.31 370 GLU A O 1
ATOM 2960 N N . ALA A 1 371 ? -6.422 -23.566 21.206 1.00 91.75 371 ALA A N 1
ATOM 2961 C CA . ALA A 1 371 ? -7.540 -23.778 20.288 1.00 91.75 371 ALA A CA 1
ATOM 2962 C C . ALA A 1 371 ? -7.109 -24.276 18.897 1.00 91.75 371 ALA A C 1
ATOM 2964 O O . ALA A 1 371 ? -7.854 -24.999 18.233 1.00 91.75 371 ALA A O 1
ATOM 2965 N N . PHE A 1 372 ? -5.923 -23.881 18.419 1.00 90.62 372 PHE A N 1
ATOM 2966 C CA . PHE A 1 372 ? -5.509 -24.075 17.022 1.00 90.62 372 PHE A CA 1
ATOM 2967 C C . PHE A 1 372 ? -4.135 -24.732 16.842 1.00 90.62 372 PHE A C 1
ATOM 2969 O O . PHE A 1 372 ? -3.683 -24.877 15.699 1.00 90.62 372 PHE A O 1
ATOM 2976 N N . GLY A 1 373 ? -3.447 -25.092 17.926 1.00 94.88 373 GLY A N 1
ATOM 2977 C CA . GLY A 1 373 ? -2.123 -25.716 17.878 1.00 94.88 373 GLY A CA 1
ATOM 2978 C C . GLY A 1 373 ? -0.988 -24.776 17.454 1.00 94.88 373 GLY A C 1
ATOM 2979 O O . GLY A 1 373 ? 0.074 -25.251 17.059 1.00 94.88 373 GLY A O 1
ATOM 2980 N N . GLY A 1 374 ? -1.190 -23.454 17.476 1.00 93.81 374 GLY A N 1
ATOM 2981 C CA . GLY A 1 374 ? -0.129 -22.485 17.189 1.00 93.81 374 GLY A CA 1
ATOM 2982 C C . GLY A 1 374 ? -0.598 -21.026 17.160 1.00 93.81 374 GLY A C 1
ATOM 2983 O O . GLY A 1 374 ? -1.804 -20.773 17.120 1.00 93.81 374 GLY A O 1
ATOM 2984 N N . PRO A 1 375 ? 0.341 -20.060 17.127 1.00 92.19 375 PRO A N 1
ATOM 2985 C CA . PRO A 1 375 ? 0.016 -18.640 17.072 1.00 92.19 375 PRO A CA 1
ATOM 2986 C C . PRO A 1 375 ? -0.743 -18.294 15.788 1.00 92.19 375 PRO A C 1
ATOM 2988 O O . PRO A 1 375 ? -0.579 -18.935 14.738 1.00 92.19 375 PRO A O 1
ATOM 2991 N N . ARG A 1 376 ? -1.591 -17.268 15.877 1.00 92.06 376 ARG A N 1
ATOM 2992 C CA . ARG A 1 376 ? -2.396 -16.746 14.770 1.00 92.06 376 ARG A CA 1
ATOM 2993 C C . ARG A 1 376 ? -2.309 -15.224 14.743 1.00 92.06 376 ARG A C 1
ATOM 2995 O O . ARG A 1 376 ? -2.254 -14.596 15.792 1.00 92.06 376 ARG A O 1
ATOM 3002 N N . GLY A 1 377 ? -2.306 -14.655 13.538 1.00 93.06 377 GLY A N 1
ATOM 3003 C CA . GLY A 1 377 ? -2.428 -13.210 13.342 1.00 93.06 377 GLY A CA 1
ATOM 3004 C C . GLY A 1 377 ? -3.868 -12.717 13.517 1.00 93.06 377 GLY A C 1
ATOM 3005 O O . GLY A 1 377 ? -4.722 -13.427 14.054 1.00 93.06 377 GLY A O 1
ATOM 3006 N N . VAL A 1 378 ? -4.141 -11.517 13.003 1.00 95.50 378 VAL A N 1
ATOM 3007 C CA . VAL A 1 378 ? -5.468 -10.880 13.040 1.00 95.50 378 VAL A CA 1
ATOM 3008 C C . VAL A 1 378 ? -6.554 -11.812 12.481 1.00 95.50 378 VAL A C 1
ATOM 3010 O O . VAL A 1 378 ? -6.378 -12.478 11.455 1.00 95.50 378 VAL A O 1
ATOM 3013 N N . ARG A 1 379 ? -7.695 -11.863 13.169 1.00 95.75 379 ARG A N 1
ATOM 3014 C CA . ARG A 1 379 ? -8.913 -12.581 12.782 1.00 95.75 379 ARG A CA 1
ATOM 3015 C C . ARG A 1 379 ? -10.010 -11.603 12.400 1.00 95.75 379 ARG A C 1
ATOM 3017 O O . ARG A 1 379 ? -10.129 -10.550 13.009 1.00 95.75 379 ARG A O 1
ATOM 3024 N N . TYR A 1 380 ? -10.831 -11.992 11.431 1.00 97.56 380 TYR A N 1
ATOM 3025 C CA . TYR A 1 380 ? -12.002 -11.232 11.010 1.00 97.56 380 TYR A CA 1
ATOM 3026 C C . TYR A 1 380 ? -13.265 -11.942 11.498 1.00 97.56 380 TYR A C 1
ATOM 3028 O O . TYR A 1 380 ? -13.560 -13.049 11.046 1.00 97.56 380 TYR A O 1
ATOM 3036 N N . VAL A 1 381 ? -13.954 -11.354 12.477 1.00 97.69 381 VAL A N 1
ATOM 3037 C CA . VAL A 1 381 ? -14.972 -12.038 13.292 1.00 97.69 381 VAL A CA 1
ATOM 3038 C C . VAL A 1 381 ? -16.285 -11.260 13.275 1.00 97.69 381 VAL A C 1
ATOM 3040 O O . VAL A 1 381 ? -16.287 -10.054 13.486 1.00 97.69 381 VAL A O 1
ATOM 3043 N N . CYS A 1 382 ? -17.408 -11.940 13.044 1.00 97.88 382 CYS A N 1
ATOM 3044 C CA . CYS A 1 382 ? -18.737 -11.327 13.119 1.00 97.88 382 CYS A CA 1
ATOM 3045 C C . CYS A 1 382 ? -19.077 -10.911 14.562 1.00 97.88 382 CYS A C 1
ATOM 3047 O O . CYS A 1 382 ? -18.733 -11.635 15.495 1.00 97.88 382 CYS A O 1
ATOM 3049 N N . GLU A 1 383 ? -19.787 -9.794 14.746 1.00 98.00 383 GLU A N 1
ATOM 3050 C CA . GLU A 1 383 ? -20.215 -9.288 16.064 1.00 98.00 383 GLU A CA 1
ATOM 3051 C C . GLU A 1 383 ? -20.900 -10.351 16.939 1.00 98.00 383 GLU A C 1
ATOM 3053 O O . GLU A 1 383 ? -20.603 -10.459 18.126 1.00 98.00 383 GLU A O 1
ATOM 3058 N N . ASP A 1 384 ? -21.760 -11.184 16.348 1.00 97.69 384 ASP A N 1
ATOM 3059 C CA . ASP A 1 384 ? -22.519 -12.229 17.053 1.00 97.69 384 ASP A CA 1
ATOM 3060 C C . ASP A 1 384 ? -21.646 -13.360 17.615 1.00 97.69 384 ASP A C 1
ATOM 3062 O O . ASP A 1 384 ? -22.061 -14.101 18.506 1.00 97.69 384 ASP A O 1
ATOM 3066 N N . ASN A 1 385 ? -20.424 -13.498 17.102 1.00 98.19 385 ASN A N 1
ATOM 3067 C CA . ASN A 1 385 ? -19.442 -14.443 17.617 1.00 98.19 385 ASN A CA 1
ATOM 3068 C C . ASN A 1 385 ? -18.612 -13.870 18.766 1.00 98.19 385 ASN A C 1
ATOM 3070 O O . ASN A 1 385 ? -17.690 -14.541 19.228 1.00 98.19 385 ASN A O 1
ATOM 3074 N N . LEU A 1 386 ? -18.905 -12.651 19.217 1.00 98.44 386 LEU A N 1
ATOM 3075 C CA . LEU A 1 386 ? -18.156 -11.967 20.256 1.00 98.44 386 LEU A CA 1
ATOM 3076 C C . LEU A 1 386 ? -19.022 -11.721 21.492 1.00 98.44 386 LEU A C 1
ATOM 3078 O O . LEU A 1 386 ? -20.200 -11.362 21.422 1.00 98.44 386 LEU A O 1
ATOM 3082 N N . GLU A 1 387 ? -18.392 -11.864 22.649 1.00 98.19 387 GLU A N 1
ATOM 3083 C CA . GLU A 1 387 ? -18.907 -11.425 23.939 1.00 98.19 387 GLU A CA 1
ATOM 3084 C C . GLU A 1 387 ? -17.857 -10.571 24.661 1.00 98.19 387 GLU A C 1
ATOM 3086 O O . GLU A 1 387 ? -16.663 -10.642 24.367 1.00 98.19 387 GLU A O 1
ATOM 3091 N N . ALA A 1 388 ? -18.297 -9.708 25.579 1.00 97.88 388 ALA A N 1
ATOM 3092 C CA . ALA A 1 388 ? -17.358 -8.919 26.373 1.00 97.88 388 ALA A CA 1
ATOM 3093 C C . ALA A 1 388 ? -16.550 -9.856 27.282 1.00 97.88 388 ALA A C 1
ATOM 3095 O O . ALA A 1 388 ? -17.123 -10.740 27.912 1.00 97.88 388 ALA A O 1
ATOM 3096 N N . CYS A 1 389 ? -15.232 -9.666 27.356 1.00 97.38 389 CYS A N 1
ATOM 3097 C CA . CYS A 1 389 ? -14.392 -10.495 28.213 1.00 97.38 389 CYS A CA 1
ATOM 3098 C C . CYS A 1 389 ? -14.519 -10.063 29.684 1.00 97.38 389 CYS A C 1
ATOM 3100 O O . CYS A 1 389 ? -14.423 -8.865 30.000 1.00 97.38 389 CYS A O 1
ATOM 3102 N N . ASP A 1 390 ? -14.693 -11.045 30.571 1.00 96.06 390 ASP A N 1
ATOM 3103 C CA . ASP A 1 390 ? -14.699 -10.858 32.025 1.00 96.06 390 ASP A CA 1
ATOM 3104 C C . ASP A 1 390 ? -13.419 -10.160 32.489 1.00 96.06 390 ASP A C 1
ATOM 3106 O O . ASP A 1 390 ? -12.330 -10.459 31.995 1.00 96.06 390 ASP A O 1
ATOM 3110 N N . GLU A 1 391 ? -13.527 -9.254 33.462 1.00 94.62 391 GLU A N 1
ATOM 3111 C CA . GLU A 1 391 ? -12.407 -8.416 33.920 1.00 94.62 391 GLU A CA 1
ATOM 3112 C C . GLU A 1 391 ? -11.177 -9.235 34.335 1.00 94.62 391 GLU A C 1
ATOM 3114 O O . GLU A 1 391 ? -10.054 -8.904 33.951 1.00 94.62 391 GLU A O 1
ATOM 3119 N N . GLU A 1 392 ? -11.391 -10.362 35.015 1.00 95.12 392 GLU A N 1
ATOM 3120 C CA . GLU A 1 392 ? -10.337 -11.287 35.452 1.00 95.12 392 GLU A CA 1
ATOM 3121 C C . GLU A 1 392 ? -9.589 -11.940 34.279 1.00 95.12 392 GLU A C 1
ATOM 3123 O O . GLU A 1 392 ? -8.422 -12.318 34.394 1.00 95.12 392 GLU A O 1
ATOM 3128 N N . ARG A 1 393 ? -10.247 -12.045 33.120 1.00 94.31 393 ARG A N 1
ATOM 3129 C CA . ARG A 1 393 ? -9.728 -12.693 31.913 1.00 94.31 393 ARG A CA 1
ATOM 3130 C C . ARG A 1 393 ? -9.214 -11.698 30.872 1.00 94.31 393 ARG A C 1
ATOM 3132 O O . ARG A 1 393 ? -8.677 -12.136 29.856 1.00 94.31 393 ARG A O 1
ATOM 3139 N N . ARG A 1 394 ? -9.281 -10.382 31.107 1.00 95.31 394 ARG A N 1
ATOM 3140 C CA . ARG A 1 394 ? -8.787 -9.361 30.153 1.00 95.31 394 ARG A CA 1
ATOM 3141 C C . ARG A 1 394 ? -7.269 -9.329 30.000 1.00 95.31 394 ARG A C 1
ATOM 3143 O O . ARG A 1 394 ? -6.756 -8.701 29.076 1.00 95.31 394 ARG A O 1
ATOM 3150 N N . SER A 1 395 ? -6.531 -10.001 30.885 1.00 95.69 395 SER A N 1
ATOM 3151 C CA . SER A 1 395 ? -5.087 -10.132 30.724 1.00 95.69 395 SER A CA 1
ATOM 3152 C C . SER A 1 395 ? -4.757 -11.118 29.608 1.00 95.69 395 SER A C 1
ATOM 3154 O O . SER A 1 395 ? -4.804 -12.333 29.809 1.00 95.69 395 SER A O 1
ATOM 3156 N N . ILE A 1 396 ? -4.416 -10.564 28.447 1.00 96.50 396 ILE A N 1
ATOM 3157 C CA . ILE A 1 396 ? -4.017 -11.302 27.251 1.00 96.50 396 ILE A CA 1
ATOM 3158 C C . ILE A 1 396 ? -2.573 -10.977 26.847 1.00 96.50 396 ILE A C 1
ATOM 3160 O O . ILE A 1 396 ? -2.067 -9.882 27.118 1.00 96.50 396 ILE A O 1
ATOM 3164 N N . SER A 1 397 ? -1.916 -11.943 26.213 1.00 96.12 397 SER A N 1
ATOM 3165 C CA . SER A 1 397 ? -0.594 -11.851 25.599 1.00 96.12 397 SER A CA 1
ATOM 3166 C C . SER A 1 397 ? -0.758 -11.719 24.091 1.00 96.12 397 SER A C 1
ATOM 3168 O O . SER A 1 397 ? -1.160 -12.672 23.422 1.00 96.12 397 SER A O 1
ATOM 3170 N N . ILE A 1 398 ? -0.459 -10.535 23.560 1.00 94.56 398 ILE A N 1
ATOM 3171 C CA . ILE A 1 398 ? -0.599 -10.215 22.138 1.00 94.56 398 ILE A CA 1
ATOM 3172 C C . ILE A 1 398 ? 0.655 -9.519 21.608 1.00 94.56 398 ILE A C 1
ATOM 3174 O O . ILE A 1 398 ? 1.309 -8.762 22.325 1.00 94.56 398 ILE A O 1
ATOM 3178 N N . GLU A 1 399 ? 0.933 -9.724 20.325 1.00 92.62 399 GLU A N 1
ATOM 3179 C CA . GLU A 1 399 ? 1.886 -8.927 19.550 1.00 92.62 399 GLU A CA 1
ATOM 3180 C C . GLU A 1 399 ? 1.113 -7.825 18.821 1.00 92.62 399 GLU A C 1
ATOM 3182 O O . GLU A 1 399 ? 0.684 -7.989 17.680 1.00 92.62 399 GLU A O 1
ATOM 3187 N N . ALA A 1 400 ? 0.860 -6.719 19.522 1.00 90.50 400 ALA A N 1
ATOM 3188 C CA . ALA A 1 400 ? 0.241 -5.541 18.924 1.00 90.50 400 ALA A CA 1
ATOM 3189 C C . ALA A 1 400 ? 1.281 -4.694 18.175 1.00 90.50 400 ALA A C 1
ATOM 3191 O O . ALA A 1 400 ? 2.459 -4.667 18.535 1.00 90.50 400 ALA A O 1
ATOM 3192 N N . GLU A 1 401 ? 0.829 -3.968 17.153 1.00 89.38 401 GLU A N 1
ATOM 3193 C CA . GLU A 1 401 ? 1.657 -3.000 16.431 1.00 89.38 401 GLU A CA 1
ATOM 3194 C C . GLU A 1 401 ? 2.187 -1.891 17.361 1.00 89.38 401 GLU A C 1
ATOM 3196 O O . GLU A 1 401 ? 1.683 -1.655 18.465 1.00 89.38 401 GLU A O 1
ATOM 3201 N N . SER A 1 402 ? 3.216 -1.171 16.915 1.00 86.88 402 SER A N 1
ATOM 3202 C CA . SER A 1 402 ? 3.775 -0.051 17.674 1.00 86.88 402 SER A CA 1
ATOM 3203 C C . SER A 1 402 ? 2.721 1.024 17.964 1.00 86.88 402 SER A C 1
ATOM 3205 O O . SER A 1 402 ? 1.991 1.437 17.067 1.00 86.88 402 SER A O 1
ATOM 3207 N N . GLY A 1 403 ? 2.686 1.522 19.203 1.00 89.25 403 GLY A N 1
ATOM 3208 C CA . GLY A 1 403 ? 1.815 2.630 19.624 1.00 89.25 403 GLY A CA 1
ATOM 3209 C C . GLY A 1 403 ? 0.686 2.226 20.573 1.00 89.25 403 GLY A C 1
ATOM 3210 O O . GLY A 1 403 ? 0.187 3.075 21.312 1.00 89.25 403 GLY A O 1
ATOM 3211 N N . TRP A 1 404 ? 0.342 0.937 20.637 1.00 94.06 404 TRP A N 1
ATOM 3212 C CA . TRP A 1 404 ? -0.567 0.417 21.657 1.00 94.06 404 TRP A CA 1
ATOM 3213 C C . TRP A 1 404 ? 0.045 0.544 23.056 1.00 94.06 404 TRP A C 1
ATOM 3215 O O . TRP A 1 404 ? 1.202 0.185 23.284 1.00 94.06 404 TRP A O 1
ATOM 3225 N N . LYS A 1 405 ? -0.737 1.051 24.012 1.00 94.25 405 LYS A N 1
ATOM 3226 C CA . LYS A 1 405 ? -0.326 1.193 25.419 1.00 94.25 405 LYS A CA 1
ATOM 3227 C C . LYS A 1 405 ? -1.255 0.365 26.300 1.00 94.25 405 LYS A C 1
ATOM 3229 O O . LYS A 1 405 ? -2.429 0.201 25.984 1.00 94.25 405 LYS A O 1
ATOM 3234 N N . ARG A 1 406 ? -0.749 -0.150 27.421 1.00 93.00 406 ARG A N 1
ATOM 3235 C CA . ARG A 1 406 ? -1.559 -0.862 28.420 1.00 93.00 406 ARG A CA 1
ATOM 3236 C C . ARG A 1 406 ? -1.621 -0.030 29.695 1.00 93.00 406 ARG A C 1
ATOM 3238 O O . ARG A 1 406 ? -0.579 0.274 30.269 1.00 93.00 406 ARG A O 1
ATOM 3245 N N . HIS A 1 407 ? -2.824 0.334 30.125 1.00 91.50 407 HIS A N 1
ATOM 3246 C CA . HIS A 1 407 ? -3.063 1.105 31.345 1.00 91.50 407 HIS A CA 1
ATOM 3247 C C . HIS A 1 407 ? -4.126 0.395 32.183 1.00 91.50 407 HIS A C 1
ATOM 3249 O O . HIS A 1 407 ? -5.237 0.190 31.706 1.00 91.50 407 HIS A O 1
ATOM 3255 N N . GLU A 1 408 ? -3.775 -0.022 33.404 1.00 88.25 408 GLU A N 1
ATOM 3256 C CA . GLU A 1 408 ? -4.713 -0.663 34.349 1.00 88.25 408 GLU A CA 1
ATOM 3257 C C . GLU A 1 408 ? -5.498 -1.844 33.740 1.00 88.25 408 GLU A C 1
ATOM 3259 O O . GLU A 1 408 ? -6.692 -2.014 33.952 1.00 88.25 408 GLU A O 1
ATOM 3264 N N . GLY A 1 409 ? -4.828 -2.662 32.922 1.00 83.44 409 GLY A N 1
ATOM 3265 C CA . GLY A 1 409 ? -5.458 -3.813 32.265 1.00 83.44 409 GLY A CA 1
ATOM 3266 C C . GLY A 1 409 ? -6.295 -3.480 31.024 1.00 83.44 409 GLY A C 1
ATOM 3267 O O . GLY A 1 409 ? -6.740 -4.408 30.355 1.00 83.44 409 GLY A O 1
ATOM 3268 N N . THR A 1 410 ? -6.435 -2.203 30.668 1.00 90.19 410 THR A N 1
ATOM 3269 C CA . THR A 1 410 ? -7.105 -1.740 29.444 1.00 90.19 410 THR A CA 1
ATOM 3270 C C . THR A 1 410 ? -6.079 -1.424 28.356 1.00 90.19 410 THR A C 1
ATOM 3272 O O . THR A 1 410 ? -4.994 -0.901 28.638 1.00 90.19 410 THR A O 1
ATOM 3275 N N . PHE A 1 411 ? -6.410 -1.748 27.107 1.00 95.12 411 PHE A N 1
ATOM 3276 C CA . PHE A 1 411 ? -5.592 -1.403 25.949 1.00 95.12 411 PHE A CA 1
ATOM 3277 C C . PHE A 1 411 ? -6.010 -0.037 25.413 1.00 95.12 411 PHE A C 1
ATOM 3279 O O . PHE A 1 411 ? -7.163 0.183 25.054 1.00 95.12 411 PHE A O 1
ATOM 3286 N N . VAL A 1 412 ? -5.055 0.884 25.361 1.00 93.88 412 VAL A N 1
ATOM 3287 C CA . VAL A 1 412 ? -5.234 2.217 24.794 1.00 93.88 412 VAL A CA 1
ATOM 3288 C C . VAL A 1 412 ? -4.767 2.164 23.340 1.00 93.88 412 VAL A C 1
ATOM 3290 O O . VAL A 1 412 ? -3.572 1.927 23.109 1.00 93.88 412 VAL A O 1
ATOM 3293 N N . PRO A 1 413 ? -5.678 2.346 22.367 1.00 93.94 413 PRO A N 1
ATOM 3294 C CA . PRO A 1 413 ? -5.302 2.349 20.965 1.00 93.94 413 PRO A CA 1
ATOM 3295 C C . PRO A 1 413 ? -4.415 3.548 20.618 1.00 93.94 413 PRO A C 1
ATOM 3297 O O . PRO A 1 413 ? -4.503 4.595 21.267 1.00 93.94 413 PRO A O 1
ATOM 3300 N N . PRO A 1 414 ? -3.586 3.433 19.568 1.00 92.12 414 PRO A N 1
ATOM 3301 C CA . PRO A 1 414 ? -2.895 4.583 19.004 1.00 92.12 414 PRO A CA 1
ATOM 3302 C C . PRO A 1 414 ? -3.897 5.649 18.539 1.00 92.12 414 PRO A C 1
ATOM 3304 O O . PRO A 1 414 ? -5.051 5.362 18.183 1.00 92.12 414 PRO A O 1
ATOM 3307 N N . SER A 1 415 ? -3.445 6.903 18.517 1.00 87.50 415 SER A N 1
ATOM 3308 C CA . SER A 1 415 ? -4.293 8.044 18.140 1.00 87.50 415 SER A CA 1
ATOM 3309 C C . SER A 1 415 ? -4.866 7.920 16.721 1.00 87.50 415 SER A C 1
ATOM 3311 O O . SER A 1 415 ? -6.011 8.305 16.486 1.00 87.50 415 SER A O 1
ATOM 3313 N N . SER A 1 416 ? -4.127 7.300 15.794 1.00 89.56 416 SER A N 1
ATOM 3314 C CA . SER A 1 416 ? -4.582 7.032 14.425 1.00 89.56 416 SER A CA 1
ATOM 3315 C C . SER A 1 416 ? -5.831 6.143 14.382 1.00 89.56 416 SER A C 1
ATOM 3317 O O . SER A 1 416 ? -6.794 6.479 13.694 1.00 89.56 416 SER A O 1
ATOM 3319 N N . LEU A 1 417 ? -5.866 5.050 15.152 1.00 92.62 417 LEU A N 1
ATOM 3320 C CA . LEU A 1 417 ? -7.032 4.161 15.226 1.00 92.62 417 LEU A CA 1
ATOM 3321 C C . LEU A 1 417 ? -8.190 4.810 15.991 1.00 92.62 417 LEU A C 1
ATOM 3323 O O . LEU A 1 417 ? -9.348 4.666 15.601 1.00 92.62 417 LEU A O 1
ATOM 3327 N N . THR A 1 418 ? -7.878 5.577 17.038 1.00 91.19 418 THR A N 1
ATOM 3328 C CA . THR A 1 418 ? -8.873 6.359 17.793 1.00 91.19 418 THR A CA 1
ATOM 3329 C C . THR A 1 418 ? -9.615 7.323 16.868 1.00 91.19 418 THR A C 1
ATOM 3331 O O . THR A 1 418 ? -10.850 7.364 16.867 1.00 91.19 418 THR A O 1
ATOM 3334 N N . TYR A 1 419 ? -8.864 8.037 16.022 1.00 91.56 419 TYR A N 1
ATOM 3335 C CA . TYR A 1 419 ? -9.418 8.890 14.983 1.00 91.56 419 TYR A CA 1
ATOM 3336 C C . TYR A 1 419 ? -10.238 8.062 13.985 1.00 91.56 419 TYR A C 1
ATOM 3338 O O . TYR A 1 419 ? -11.435 8.308 13.854 1.00 91.56 419 TYR A O 1
ATOM 3346 N N . GLN A 1 420 ? -9.664 7.034 13.351 1.00 93.50 420 GLN A N 1
ATOM 3347 C CA . GLN A 1 420 ? -10.350 6.235 12.321 1.00 93.50 420 GLN A CA 1
ATOM 3348 C C . GLN A 1 420 ? -11.704 5.666 12.776 1.00 93.50 420 GLN A C 1
ATOM 3350 O O . GLN A 1 420 ? -12.665 5.725 12.017 1.00 93.50 420 GLN A O 1
ATOM 3355 N N . TYR A 1 421 ? -11.817 5.161 14.007 1.00 92.62 421 TYR A N 1
ATOM 3356 C CA . TYR A 1 421 ? -13.011 4.434 14.466 1.00 92.62 421 TYR A CA 1
ATOM 3357 C C . TYR A 1 421 ? -13.960 5.255 15.349 1.00 92.62 421 TYR A C 1
ATOM 3359 O O . TYR A 1 421 ? -14.821 4.716 16.053 1.00 92.62 421 TYR A O 1
ATOM 3367 N N . GLY A 1 422 ? -13.877 6.585 15.270 1.00 69.19 422 GLY A N 1
ATOM 3368 C CA . GLY A 1 422 ? -14.951 7.445 15.764 1.00 69.19 422 GLY A CA 1
ATOM 3369 C C . GLY A 1 422 ? -14.946 7.677 17.272 1.00 69.19 422 GLY A C 1
ATOM 3370 O O . GLY A 1 422 ? -15.958 8.145 17.796 1.00 69.19 422 GLY A O 1
ATOM 3371 N N . SER A 1 423 ? -13.900 7.295 18.005 1.00 70.94 423 SER A N 1
ATOM 3372 C CA . SER A 1 423 ? -13.726 7.821 19.362 1.00 70.94 423 SER A CA 1
ATOM 3373 C C . SER A 1 423 ? -13.377 9.304 19.232 1.00 70.94 423 SER A C 1
ATOM 3375 O O . SER A 1 423 ? -12.733 9.705 18.255 1.00 70.94 423 SER A O 1
ATOM 3377 N N . ASP A 1 424 ? -13.890 10.139 20.137 1.00 69.44 424 ASP A N 1
ATOM 3378 C CA . ASP A 1 424 ? -13.436 11.526 20.213 1.00 69.44 424 ASP A CA 1
ATOM 3379 C C . ASP A 1 424 ? -11.922 11.459 20.468 1.00 69.44 424 ASP A C 1
ATOM 3381 O O . ASP A 1 424 ? -11.525 10.861 21.475 1.00 69.44 424 ASP A O 1
ATOM 3385 N N . PRO A 1 425 ? -11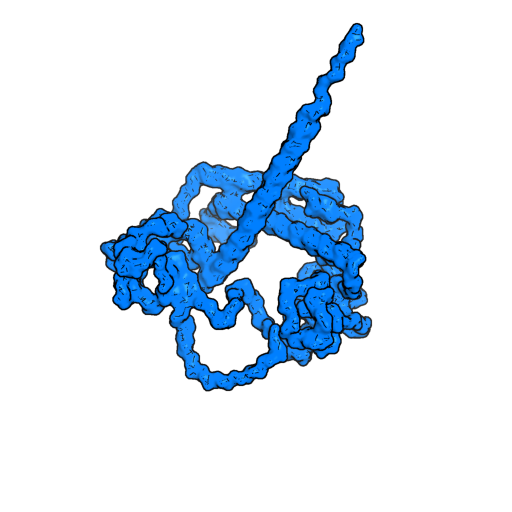.062 11.962 19.560 1.00 64.75 425 PRO A N 1
ATOM 3386 C CA . PRO A 1 425 ? -9.617 11.886 19.751 1.00 64.75 425 PRO A CA 1
ATOM 3387 C C . PRO A 1 425 ? -9.157 12.660 20.996 1.00 64.75 425 PRO A C 1
ATOM 3389 O O . PRO A 1 425 ? -7.970 12.648 21.316 1.00 64.75 425 PRO A O 1
ATOM 3392 N N . GLY A 1 426 ? -10.069 13.382 21.663 1.00 69.50 426 GLY A N 1
ATOM 3393 C CA . GLY A 1 426 ? -9.734 14.410 22.634 1.00 69.50 426 GLY A CA 1
ATOM 3394 C C . GLY A 1 426 ? -9.097 15.623 21.957 1.00 69.50 426 GLY A C 1
ATOM 3395 O O . GLY A 1 426 ? -8.636 16.531 22.648 1.00 69.50 426 GLY A O 1
ATOM 3396 N N . ASP A 1 427 ? -9.055 15.634 20.619 1.00 72.81 427 ASP A N 1
ATOM 3397 C CA . ASP A 1 427 ? -8.696 16.801 19.841 1.00 72.81 427 ASP A CA 1
ATOM 3398 C C . ASP A 1 427 ? -9.953 17.637 19.595 1.00 72.81 427 ASP A C 1
ATOM 3400 O O . ASP A 1 427 ? -11.062 17.148 19.419 1.00 72.81 427 ASP A O 1
ATOM 3404 N N . ASP A 1 428 ? -9.784 18.945 19.622 1.00 82.44 428 ASP A N 1
ATOM 3405 C CA . ASP A 1 428 ? -10.785 19.971 19.331 1.00 82.44 428 ASP A CA 1
ATOM 3406 C C . ASP A 1 428 ? -11.173 20.009 17.832 1.00 82.44 428 ASP A C 1
ATOM 3408 O O . ASP A 1 428 ? -11.408 21.077 17.248 1.00 82.44 428 ASP A O 1
ATOM 3412 N N . GLY A 1 429 ? -11.189 18.847 17.172 1.00 86.50 429 GLY A N 1
ATOM 3413 C CA . GLY A 1 429 ? -11.442 18.662 15.747 1.00 86.50 429 GLY A CA 1
ATOM 3414 C C . GLY A 1 429 ? -10.306 19.146 14.844 1.00 86.50 429 GLY A C 1
ATOM 3415 O O . GLY A 1 429 ? -10.515 19.290 13.638 1.00 86.50 429 GLY A O 1
ATOM 3416 N N . VAL A 1 430 ? -9.126 19.460 15.391 1.00 89.50 430 VAL A N 1
ATOM 3417 C CA . VAL A 1 430 ? -7.982 19.957 14.602 1.00 89.50 430 VAL A CA 1
ATOM 3418 C C . VAL A 1 430 ? -7.505 18.917 13.599 1.00 89.50 430 VAL A C 1
ATOM 3420 O O . VAL A 1 430 ? -7.279 19.269 12.445 1.00 89.50 430 VAL A O 1
ATOM 3423 N N . THR A 1 431 ? -7.422 17.641 13.984 1.00 89.44 431 THR A N 1
ATOM 3424 C CA . THR A 1 431 ? -7.017 16.574 13.055 1.00 89.44 431 THR A CA 1
ATOM 3425 C C . THR A 1 431 ? -7.957 16.504 11.865 1.00 89.44 431 THR A C 1
ATOM 3427 O O . THR A 1 431 ? -7.508 16.474 10.725 1.00 89.44 431 THR A O 1
ATOM 3430 N N . GLU A 1 432 ? -9.264 16.579 12.107 1.00 89.12 432 GLU A N 1
ATOM 3431 C CA . GLU A 1 432 ? -10.249 16.591 11.031 1.00 89.12 432 GLU A CA 1
ATOM 3432 C C . GLU A 1 432 ? -10.075 17.804 10.106 1.00 89.12 432 GLU A C 1
ATOM 3434 O O . GLU A 1 432 ? -10.013 17.643 8.889 1.00 89.12 432 GLU A O 1
ATOM 3439 N N . ARG A 1 433 ? -9.902 19.011 10.657 1.00 91.56 433 ARG A N 1
ATOM 3440 C CA . ARG A 1 433 ? -9.677 20.216 9.840 1.00 91.56 433 ARG A CA 1
ATOM 3441 C C . ARG A 1 433 ? -8.401 20.141 9.002 1.00 91.56 433 ARG A C 1
ATOM 3443 O O . ARG A 1 433 ? -8.434 20.575 7.852 1.00 91.56 433 ARG A O 1
ATOM 3450 N N . CYS A 1 434 ? -7.319 19.592 9.551 1.00 90.69 434 CYS A N 1
ATOM 3451 C CA . CYS A 1 434 ? -6.054 19.419 8.838 1.00 90.69 434 CYS A CA 1
ATOM 3452 C C . CYS A 1 434 ? -6.170 18.415 7.689 1.00 90.69 434 CYS A C 1
ATOM 3454 O O . CYS A 1 434 ? -5.653 18.676 6.613 1.00 90.69 434 CYS A O 1
ATOM 3456 N N . LEU A 1 435 ? -6.839 17.279 7.904 1.00 88.69 435 LEU A N 1
ATOM 3457 C CA . LEU A 1 435 ? -6.898 16.199 6.913 1.00 88.69 435 LEU A CA 1
ATOM 3458 C C . LEU A 1 435 ? -7.908 16.443 5.780 1.00 88.69 435 LEU A C 1
ATOM 3460 O O . LEU A 1 435 ? -7.817 15.783 4.747 1.00 88.69 435 LEU A O 1
ATOM 3464 N N . TYR A 1 436 ? -8.895 17.326 5.971 1.00 85.44 436 TYR A N 1
ATOM 3465 C CA . TYR A 1 436 ? -9.895 17.656 4.942 1.00 85.44 436 TYR A CA 1
ATOM 3466 C C . TYR A 1 436 ? -9.522 18.846 4.049 1.00 85.44 436 TYR A C 1
ATOM 3468 O O . TYR A 1 436 ? -10.165 19.031 3.010 1.00 85.44 436 TYR A O 1
ATOM 3476 N N . ARG A 1 437 ? -8.560 19.675 4.462 1.00 79.75 437 ARG A N 1
ATOM 3477 C CA . ARG A 1 437 ? -8.047 20.791 3.656 1.00 79.75 437 ARG A CA 1
ATOM 3478 C C . ARG A 1 437 ? -6.979 20.312 2.690 1.00 79.75 437 ARG A C 1
ATOM 3480 O O . ARG A 1 437 ? -6.977 20.854 1.560 1.00 79.75 437 ARG A O 1
#

Radius of gyration: 28.87 Å; chains: 1; bounding box: 61×104×76 Å

Secondary structure (DSSP, 8-state):
-------SSHHHHHHHHHHHHHHHHHHHHHHHHHHHHHHHHHHHHHHHHHH--TT--SPTTBEEEETTT--EEEEEEEEPPPPSS---S-------------------------GGGG-EEEEEE-HHHHHHHT-TTSEEEEEGGGEEE---TTT-----TTHHHHEEEEETTTTEEEEPHHHHHH-GGG-STT-------HHHHHHHHHHHHHHHHHHHHHHHHHHHHHS-TTTTT-HHHHHHHHHHHHHHHT--S-HHHHHHHHHS--PPPHHHHHHHHHHHHHHHHHHHHHHHHHHHHHHHHHHHS-----TT-EEEETTT--EEEEEEEESS-SS--TT-GGGTTSS-GGGS-EEEEEE-HHHHHHHHSS----EEEEGGGEEEPPGGG------PPTT-EEETTEEE--HHHHHHTT---SS-SHHHHHHH-

pLDDT: mean 83.47, std 17.17, range [28.67, 98.44]

InterPro domains:
  IPR011722 Hemimethylated DNA-binding domain [PF08755] (56-172)
  IPR011722 Hemimethylated DNA-binding domain [PF08755] (311-398)
  IPR011722 Hemimethylated DNA-binding domain [SM00992] (55-180)
  IPR011722 Hemimethylated DNA-binding domain [SM00992] (310-414)
  IPR011722 Hemimethylated DNA-binding domain [TIGR02097] (311-392)
  IPR036623 Hemimethylated DNA-binding domain superfamily [G3DSA:2.30.30.390] (310-410)
  IPR036623 Hemimethylated DNA-binding domain superfamily [SSF141255] (56-87)
  IPR036623 Hemimethylated DNA-binding domain superfamily [SSF141255] (311-391)

Foldseek 3Di:
DDDDDDDPPPVVVVVVVVVVVVVVVVVVVVVVLVVVVVVVVVLVLLLVQQVPCVLPDDFQQFWKAFQPLGFIFGQLDKDFPCDPPPDPPSDPDDPFPPADDDPPPPPPDDDPPPPNFGMKTWTQTAPVRCVVVVPPVSIDIDTPVRMDGDPDPVRLDGDGPCLVVFAPAQDPVQSGGAGDPSNCSSNVPRGDVDDPPPQDPPVVLVVLVVLLQVLLVVLVVLLVLLCVLCVDCVVVLVVVSVVSNVLSVCSNVLVLDDPVRVVVCVVDVDDDRSNNSSVSSVVSSSVSLVLLVLLVVLLVQLVVCVVPPPPPDDQQFWKAFQPQGWIWGFHDKGQFDPDPCVPGPSCPVPPPNRRFMKTWTFTFQVSCCVRPVGHDGTDIGTPVRIDGDDQVRLDGDGDDDPQWDADPSIIDHHLSSCSSNHNPSPDPCSVVVSSVD

Organism: NCBI:txid265537